Protein AF-A0A2Z3L8V5-F1 (afdb_monomer_lite)

Secondary structure (DSSP, 8-state):
-------HHHHHHHHHHHHHHHHHS---S--SHHHHHHHPPPGGG--PPS-HHHH-B-TT-EEEHHHHHHHHHHHH-S-SSGGGGGGSHHHHHHHHSHHHHHHHHHHHHH-TTS-HHHHHHHHHTTTTS-HHHHHHHHHHHHHHHHTTSS-HHHHHHHH---SSS--HHHHTTTSHHHHHHHHHHHHHH-TTSHHHHHHHHHHTTHHHHHHHHH---GGGG---SPPHHHHHHHHHHHHHHTSGGGTTSPPPPTT---HHHHHHH-HHHHHH-S-TT-TTSHHHHHH-TTS-HHHHHHHHHHGGGS-HHHHHHHHHHHHHHHHTTSS-HHHHHHTT----SS--S--S-GGGGGTTSHHHHHHHHHHHH-TTS-HHHHHHHHHHHTT-SS-HHHHHHHHHHHHHTTTEEE--S-BPPPPP--

Organism: NCBI:txid247481

Sequence (422 aa):
MQIKKISFLSVLYYMSILFPIYHAIGREDFINWRDYLCHCPDYKKHQEPVDIAVNGCKWGTCIHFSNKVLAIEAKVGSWKEPEDLFQSQDFAAIYNHPCYYWKNAIAYLSDSNHSEKQKKIAIYGLEKLGEDHYLSFAKACYKLYKQKLFSDSLFQMVLCFEFLRIHPLVIGYQNGAIESFLKRVQLEIGTTTPIALQIKRILSGELLKEWKKKGLSTYYNYRYPIPIPEIIHKA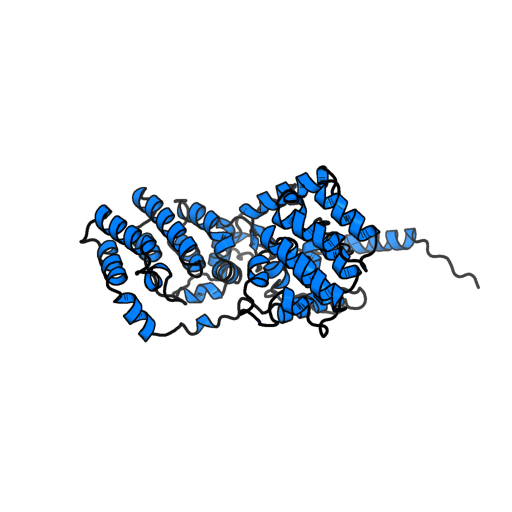NREQKRLRPDFYGGSMPHPNYIPDFLMILDHPDYYYETGIEGSKDDAIGFITDASHNEEEKRLVVFAMHQLSPEAYAHFIRSVCGAYYWGHVSVRLMEDLLHCNRSCSTRFKYPFFILDYRKECVQCALDEFIALPTLPCGLKEMAKKIKTGKLATPEEIVYMEGYRKFRETHFTLYETIPPRKRSC

Foldseek 3Di:
DDDPPPDPVNVVVVVVVVVVVVVVPPPVAQQAPLSLLQPVDQLVPQDADDPCLFAWDYFSRWHFPLVLLVLLCSQLPDDDALLSSVSAPSLVLLQLQVVLCLVSLLVVLQDLVDDPVSNVSSLNSNQPDALVVLLVSLVSVVVSVVVVSADPVSNLVSCDDDDQDGGSLLVCVVPPSSVVVLVVSCVVVDCPDPSNVSSVCSNVSVVVVVNVVVPGDPCNPVCPPPFLVVLLVVNVVVVVCPPPVNPPDDGDDLFDFRSLVSLLLRVVCLQPPDPVPHLRHLLSVQLDLVDDQSSNLSSLNSCLAPDLLSLLVVLVSVLVSVVVVSHDLVSLVSSAANPDPSPRLPGGRLSLLVLQDPSNLVSLVSSLPRPPHDPVSNVSSVCSNVSNNDDPVSSVSSVVVVVSSSGIDGRRHITHRDDPPD

pLDDT: mean 84.89, std 17.31, range [29.81, 98.56]

Structure (mmCIF, N/CA/C/O backbone):
data_AF-A0A2Z3L8V5-F1
#
_entry.id   AF-A0A2Z3L8V5-F1
#
loop_
_atom_site.group_PDB
_atom_site.id
_atom_site.type_symbol
_atom_site.label_atom_id
_atom_site.label_alt_id
_atom_site.label_comp_id
_atom_site.label_asym_id
_atom_site.label_entity_id
_atom_site.label_seq_id
_atom_site.pdbx_PDB_ins_code
_atom_site.Cartn_x
_atom_site.Cartn_y
_atom_site.Cartn_z
_atom_site.occupancy
_atom_site.B_iso_or_equiv
_atom_site.auth_seq_id
_atom_site.auth_comp_id
_atom_site.auth_asym_id
_atom_site.auth_atom_id
_atom_site.pdbx_PDB_model_num
ATOM 1 N N . MET A 1 1 ? 48.003 -35.437 -22.904 1.00 38.34 1 MET A N 1
ATOM 2 C CA . MET A 1 1 ? 47.269 -34.968 -21.709 1.00 38.34 1 MET A CA 1
ATOM 3 C C . MET A 1 1 ? 45.848 -34.604 -22.140 1.00 38.34 1 MET A C 1
ATOM 5 O O . MET A 1 1 ? 45.649 -33.550 -22.726 1.00 38.34 1 MET A O 1
ATOM 9 N N . GLN A 1 2 ? 44.889 -35.526 -22.006 1.00 29.81 2 GLN A N 1
ATOM 10 C CA . GLN A 1 2 ? 43.502 -35.325 -22.455 1.00 29.81 2 GLN A CA 1
ATOM 11 C C . GLN A 1 2 ? 42.669 -34.720 -21.320 1.00 29.81 2 GLN A C 1
ATOM 13 O O . GLN A 1 2 ? 42.386 -35.389 -20.329 1.00 29.81 2 GLN A O 1
ATOM 18 N N . ILE A 1 3 ? 42.263 -33.459 -21.472 1.00 36.25 3 ILE A N 1
ATOM 19 C CA . ILE A 1 3 ? 41.259 -32.831 -20.609 1.00 36.25 3 ILE A CA 1
ATOM 20 C C . ILE A 1 3 ? 39.902 -33.416 -21.016 1.00 36.25 3 ILE A C 1
ATOM 22 O O . ILE A 1 3 ? 39.394 -33.130 -22.102 1.00 36.25 3 ILE A O 1
ATOM 26 N N . LYS A 1 4 ? 39.331 -34.285 -20.173 1.00 38.28 4 LYS A N 1
ATOM 27 C CA . LYS A 1 4 ? 37.971 -34.807 -20.362 1.00 38.28 4 LYS A CA 1
ATOM 28 C C . LYS A 1 4 ? 36.994 -33.628 -20.343 1.00 38.28 4 LYS A C 1
ATOM 30 O O . LYS A 1 4 ? 36.814 -32.989 -19.311 1.00 38.28 4 LYS A O 1
ATOM 35 N N . LYS A 1 5 ? 36.355 -33.356 -21.486 1.00 38.72 5 LYS A N 1
ATOM 36 C CA . LYS A 1 5 ? 35.182 -32.478 -21.582 1.00 38.72 5 LYS A CA 1
ATOM 37 C C . LYS A 1 5 ? 34.082 -33.065 -20.700 1.00 38.72 5 LYS A C 1
ATOM 39 O O . LYS A 1 5 ? 33.428 -34.031 -21.085 1.00 38.72 5 LYS A O 1
ATOM 44 N N . ILE A 1 6 ? 33.893 -32.495 -19.515 1.00 45.06 6 ILE A N 1
ATOM 45 C CA . ILE A 1 6 ? 32.691 -32.732 -18.720 1.00 45.06 6 ILE A CA 1
ATOM 46 C C . ILE A 1 6 ? 31.543 -32.117 -19.520 1.00 45.06 6 ILE A C 1
ATOM 48 O O . ILE A 1 6 ? 31.527 -30.915 -19.781 1.00 45.06 6 ILE A O 1
ATOM 52 N N . SER A 1 7 ? 30.627 -32.958 -19.995 1.00 45.59 7 SER A N 1
ATOM 53 C CA . SER A 1 7 ? 29.466 -32.496 -20.748 1.00 45.59 7 SER A CA 1
ATOM 54 C C . SER A 1 7 ? 28.583 -31.612 -19.857 1.00 45.59 7 SER A C 1
ATOM 56 O O . SER A 1 7 ? 28.424 -31.864 -18.660 1.00 45.59 7 SER A O 1
ATOM 58 N N . PHE A 1 8 ? 27.964 -30.588 -20.434 1.00 41.41 8 PHE A N 1
ATOM 59 C CA . PHE A 1 8 ? 26.968 -29.754 -19.751 1.00 41.41 8 PHE A CA 1
ATOM 60 C C . PHE A 1 8 ? 25.830 -30.600 -19.135 1.00 41.41 8 PHE A C 1
ATOM 62 O O . PHE A 1 8 ? 25.320 -30.298 -18.059 1.00 41.41 8 PHE A O 1
ATOM 69 N N . LEU A 1 9 ? 25.524 -31.741 -19.764 1.00 36.50 9 LEU A N 1
ATOM 70 C CA . LEU A 1 9 ? 24.574 -32.746 -19.282 1.00 36.50 9 LEU A CA 1
ATOM 71 C C . LEU A 1 9 ? 25.014 -33.429 -17.983 1.00 36.50 9 LEU A C 1
ATOM 73 O O . LEU A 1 9 ? 24.182 -33.663 -17.117 1.00 36.50 9 LEU A O 1
ATOM 77 N N . SER A 1 10 ? 26.308 -33.693 -17.792 1.00 40.69 10 SER A N 1
ATOM 78 C CA . SER A 1 10 ? 26.811 -34.254 -16.532 1.00 40.69 10 SER A CA 1
ATOM 79 C C . SER A 1 10 ? 26.759 -33.239 -15.382 1.00 40.69 10 SER A C 1
ATOM 81 O O . SER A 1 10 ? 26.497 -33.632 -14.253 1.00 40.69 10 SER A O 1
ATOM 83 N N . VAL A 1 11 ? 26.902 -31.936 -15.655 1.00 50.62 11 VAL A N 1
ATOM 84 C CA . VAL A 1 11 ? 26.709 -30.881 -14.639 1.00 50.62 11 VAL A CA 1
ATOM 85 C C . VAL A 1 11 ? 25.232 -30.758 -14.254 1.00 50.62 11 VAL A C 1
ATOM 87 O O . VAL A 1 11 ? 24.918 -30.705 -13.069 1.00 50.62 11 VAL A O 1
ATOM 90 N N . LEU A 1 12 ? 24.319 -30.786 -15.231 1.00 41.62 12 LEU A N 1
ATOM 91 C CA . LEU A 1 12 ? 22.872 -30.804 -14.978 1.00 41.62 12 LEU A CA 1
ATOM 92 C C . LEU A 1 12 ? 22.428 -32.066 -14.226 1.00 41.62 12 LEU A C 1
ATOM 94 O O . LEU A 1 12 ? 21.607 -31.973 -13.320 1.00 41.62 12 LEU A O 1
ATOM 98 N N . TYR A 1 13 ? 23.014 -33.221 -14.544 1.00 44.22 13 TYR A N 1
ATOM 99 C CA . TYR A 1 13 ? 22.759 -34.482 -13.850 1.00 44.22 13 TYR A CA 1
ATOM 100 C C . TYR A 1 13 ? 23.232 -34.433 -12.389 1.00 44.22 13 TYR A C 1
ATOM 102 O O . TYR A 1 13 ? 22.460 -34.756 -11.488 1.00 44.22 13 TYR A O 1
ATOM 110 N N . TYR A 1 14 ? 24.442 -33.925 -12.120 1.00 45.47 14 TYR A N 1
ATOM 111 C CA . TYR A 1 14 ? 24.925 -33.728 -10.746 1.00 45.47 14 TYR A CA 1
ATOM 112 C C . TYR A 1 14 ? 24.095 -32.693 -9.972 1.00 45.47 14 TYR A C 1
ATOM 114 O O . TYR A 1 14 ? 23.782 -32.922 -8.806 1.00 45.47 14 TYR A O 1
ATOM 122 N N . MET A 1 15 ? 23.659 -31.605 -10.616 1.00 44.44 15 MET A N 1
ATOM 123 C CA . MET A 1 15 ? 22.719 -30.650 -10.015 1.00 44.44 15 MET A CA 1
ATOM 124 C C . MET A 1 15 ? 21.379 -31.327 -9.690 1.00 44.44 15 MET A C 1
ATOM 126 O O . MET A 1 15 ? 20.870 -31.177 -8.586 1.00 44.44 15 MET A O 1
ATOM 130 N N . SER A 1 16 ? 20.852 -32.163 -10.587 1.00 40.38 16 SER A N 1
ATOM 131 C CA . SER A 1 16 ? 19.602 -32.903 -10.367 1.00 40.38 16 SER A CA 1
ATOM 132 C C . SER A 1 16 ? 19.693 -34.027 -9.330 1.00 40.38 16 SER A C 1
ATOM 134 O O . SER A 1 16 ? 18.657 -34.494 -8.882 1.00 40.38 16 SER A O 1
ATOM 136 N N . ILE A 1 17 ? 20.899 -34.456 -8.934 1.00 43.09 17 ILE A N 1
ATOM 137 C CA . ILE A 1 17 ? 21.134 -35.452 -7.871 1.00 43.09 17 ILE A CA 1
ATOM 138 C C . ILE A 1 17 ? 21.411 -34.781 -6.522 1.00 43.09 17 ILE A C 1
ATOM 140 O O . ILE A 1 17 ? 21.069 -35.330 -5.476 1.00 43.09 17 ILE A O 1
ATOM 144 N N . LEU A 1 18 ? 21.979 -33.572 -6.526 1.00 42.03 18 LEU A N 1
ATOM 145 C CA . LEU A 1 18 ? 22.194 -32.790 -5.309 1.00 42.03 18 LEU A CA 1
ATOM 146 C C . LEU A 1 18 ? 20.915 -32.065 -4.852 1.00 42.03 18 LEU A C 1
ATOM 148 O O . LEU A 1 18 ? 20.675 -31.971 -3.653 1.00 42.03 18 LEU A O 1
ATOM 152 N N . PHE A 1 19 ? 20.046 -31.622 -5.768 1.00 43.38 19 PHE A N 1
ATOM 153 C CA . PHE A 1 19 ? 18.781 -30.941 -5.436 1.00 43.38 19 PHE A CA 1
ATOM 154 C C . PHE A 1 19 ? 17.696 -31.800 -4.737 1.00 43.38 19 PHE A C 1
ATOM 156 O O . PHE A 1 19 ? 16.982 -31.267 -3.889 1.00 43.38 19 PHE A O 1
ATOM 163 N N . PRO A 1 20 ? 17.547 -33.113 -4.990 1.00 37.00 20 PRO A N 1
ATOM 164 C CA . PRO A 1 20 ? 16.603 -33.962 -4.261 1.00 37.00 20 PRO A CA 1
ATOM 165 C C . PRO A 1 20 ? 16.957 -34.111 -2.779 1.00 37.00 20 PRO A C 1
ATOM 167 O O . PRO A 1 20 ? 16.062 -34.213 -1.945 1.00 37.00 20 PRO A O 1
ATOM 170 N N . ILE A 1 21 ? 18.247 -34.041 -2.425 1.00 37.72 21 ILE A N 1
ATOM 171 C CA . ILE A 1 21 ? 18.690 -34.034 -1.021 1.00 37.72 21 ILE A CA 1
ATOM 172 C C . ILE A 1 21 ? 18.294 -32.709 -0.336 1.00 37.72 21 ILE A C 1
ATOM 174 O O . ILE A 1 21 ? 18.021 -32.697 0.862 1.00 37.72 21 ILE A O 1
ATOM 178 N N . TYR A 1 22 ? 18.149 -31.616 -1.095 1.00 40.72 22 TYR A N 1
ATOM 179 C CA . TYR A 1 22 ? 17.601 -30.346 -0.599 1.00 40.72 22 TYR A CA 1
ATOM 180 C C . TYR A 1 22 ? 16.080 -30.369 -0.394 1.00 40.72 22 TYR A C 1
ATOM 182 O O . TYR A 1 22 ? 15.593 -29.676 0.493 1.00 40.72 22 TYR A O 1
ATOM 190 N N . HIS A 1 23 ? 15.334 -31.183 -1.147 1.00 37.56 23 HIS A N 1
ATOM 191 C CA . HIS A 1 23 ? 13.899 -31.388 -0.908 1.00 37.56 23 HIS A CA 1
ATOM 192 C C . HIS A 1 23 ? 13.604 -32.349 0.257 1.00 37.56 23 HIS A C 1
ATOM 194 O O . HIS A 1 23 ? 12.515 -32.298 0.821 1.00 37.56 23 HIS A O 1
ATOM 200 N N . ALA A 1 24 ? 14.553 -33.221 0.618 1.00 31.44 24 ALA A N 1
ATOM 201 C CA . ALA A 1 24 ? 14.361 -34.276 1.618 1.00 31.44 24 ALA A CA 1
ATOM 202 C C . ALA A 1 24 ? 14.634 -33.842 3.071 1.00 31.44 24 ALA A C 1
ATOM 204 O O . ALA A 1 24 ? 14.243 -34.537 4.007 1.00 31.44 24 ALA A O 1
ATOM 205 N N . ILE A 1 25 ? 15.283 -32.696 3.284 1.00 37.97 25 ILE A N 1
ATOM 206 C CA . ILE A 1 25 ? 15.404 -32.080 4.608 1.00 37.97 25 ILE A CA 1
ATOM 207 C C . ILE A 1 25 ? 14.313 -31.019 4.660 1.00 37.97 25 ILE A C 1
ATOM 209 O O . ILE A 1 25 ? 14.354 -30.117 3.835 1.00 37.97 25 ILE A O 1
ATOM 213 N N . GLY A 1 26 ? 13.355 -31.119 5.587 1.00 37.81 26 GLY A N 1
ATOM 214 C CA . GLY A 1 26 ? 12.218 -30.198 5.760 1.00 37.81 26 GLY A CA 1
ATOM 215 C C . GLY A 1 26 ? 12.602 -28.745 6.083 1.00 37.81 26 GLY A C 1
ATOM 216 O O . GLY A 1 26 ? 12.212 -28.206 7.114 1.00 37.81 26 GLY A O 1
ATOM 217 N N . ARG A 1 27 ? 13.395 -28.101 5.220 1.00 45.19 27 ARG A N 1
ATOM 218 C CA . ARG A 1 27 ? 13.683 -26.671 5.234 1.00 45.19 27 ARG A CA 1
ATOM 219 C C . ARG A 1 27 ? 12.548 -25.988 4.524 1.00 45.19 27 ARG A C 1
ATOM 221 O O . ARG A 1 27 ? 12.530 -25.787 3.317 1.00 45.19 27 ARG A O 1
ATOM 228 N N . GLU A 1 28 ? 11.559 -25.731 5.339 1.00 51.19 28 GLU A N 1
ATOM 229 C CA . GLU A 1 28 ? 10.252 -25.318 4.910 1.00 51.19 28 GLU A CA 1
ATOM 230 C C . GLU A 1 28 ? 10.142 -23.776 4.881 1.00 51.19 28 GLU A C 1
ATOM 232 O O . GLU A 1 28 ? 9.100 -23.270 4.488 1.00 51.19 28 GLU A O 1
ATOM 237 N N . ASP A 1 29 ? 11.198 -23.030 5.240 1.00 58.22 29 ASP A N 1
ATOM 238 C CA . ASP A 1 29 ? 11.217 -21.564 5.369 1.00 58.22 29 ASP A CA 1
ATOM 239 C C . ASP A 1 29 ? 11.871 -20.847 4.180 1.00 58.22 29 ASP A C 1
ATOM 241 O O . ASP A 1 29 ? 12.929 -21.264 3.707 1.00 58.22 29 ASP A O 1
ATOM 245 N N . PHE A 1 30 ? 11.303 -19.705 3.768 1.00 65.06 30 PHE A N 1
ATOM 246 C CA . PHE A 1 30 ? 11.999 -18.779 2.873 1.00 65.06 30 PHE A CA 1
ATOM 247 C C . PHE A 1 30 ? 13.171 -18.130 3.612 1.00 65.06 30 PHE A C 1
ATOM 249 O O . PHE A 1 30 ? 13.010 -17.545 4.688 1.00 65.06 30 PHE A O 1
ATOM 256 N N . ILE A 1 31 ? 14.361 -18.208 3.024 1.00 70.44 31 ILE A N 1
ATOM 257 C CA . ILE A 1 31 ? 15.597 -17.743 3.672 1.00 70.44 31 ILE A CA 1
ATOM 258 C C . ILE A 1 31 ? 15.815 -16.234 3.456 1.00 70.44 31 ILE A C 1
ATOM 260 O O . ILE A 1 31 ? 16.461 -15.572 4.266 1.00 70.44 31 ILE A O 1
ATOM 264 N N . ASN A 1 32 ? 15.314 -15.682 2.348 1.00 77.69 32 ASN A N 1
ATOM 265 C CA . ASN A 1 32 ? 15.391 -14.258 2.000 1.00 77.69 32 ASN A CA 1
ATOM 266 C C . ASN A 1 32 ? 14.424 -13.908 0.858 1.00 77.69 32 ASN A C 1
ATOM 268 O O . ASN A 1 32 ? 13.805 -14.791 0.264 1.00 77.69 32 ASN A O 1
ATOM 272 N N . TRP A 1 33 ? 14.303 -12.619 0.521 1.00 84.44 33 TRP A N 1
ATOM 273 C CA . TRP A 1 33 ? 13.371 -12.140 -0.512 1.00 84.44 33 TRP A CA 1
ATOM 274 C C . TRP A 1 33 ? 13.582 -12.792 -1.887 1.00 84.44 33 TRP A C 1
ATOM 276 O O . TRP A 1 33 ? 12.620 -12.998 -2.621 1.00 84.44 33 TRP A O 1
ATOM 286 N N . ARG A 1 34 ? 14.823 -13.124 -2.263 1.00 81.38 34 ARG A N 1
ATOM 287 C CA . ARG A 1 34 ? 15.116 -13.729 -3.569 1.00 81.38 34 ARG A CA 1
ATOM 288 C C . ARG A 1 34 ? 14.634 -15.172 -3.613 1.00 81.38 34 ARG A C 1
ATOM 290 O O . ARG A 1 34 ? 14.035 -15.576 -4.603 1.00 81.38 34 ARG A O 1
ATOM 297 N N . ASP A 1 35 ? 14.892 -15.915 -2.543 1.00 78.25 35 ASP A N 1
ATOM 298 C CA . ASP A 1 35 ? 14.386 -17.271 -2.340 1.00 78.25 35 ASP A CA 1
ATOM 299 C C . ASP A 1 35 ? 12.852 -17.288 -2.413 1.00 78.25 35 ASP A C 1
ATOM 301 O O . ASP A 1 35 ? 12.276 -18.041 -3.197 1.00 78.25 35 ASP A O 1
ATOM 305 N N . TYR A 1 36 ? 12.201 -16.336 -1.733 1.00 81.25 36 TYR A N 1
ATOM 306 C CA . TYR A 1 36 ? 10.765 -16.105 -1.876 1.00 81.25 36 TYR A CA 1
ATOM 307 C C . TYR A 1 36 ? 10.355 -15.892 -3.336 1.00 81.25 36 TYR A C 1
ATOM 309 O O . TYR A 1 36 ? 9.507 -16.616 -3.833 1.00 81.25 36 TYR A O 1
ATOM 317 N N . LEU A 1 37 ? 10.962 -14.963 -4.077 1.00 80.31 37 LEU A N 1
ATOM 318 C CA . LEU A 1 37 ? 10.539 -14.699 -5.460 1.00 80.31 37 LEU A CA 1
ATOM 319 C C . LEU A 1 37 ? 10.775 -15.873 -6.423 1.00 80.31 37 LEU A C 1
ATOM 321 O O . LEU A 1 37 ? 10.067 -15.983 -7.425 1.00 80.31 37 LEU A O 1
ATOM 325 N N . CYS A 1 38 ? 11.754 -16.735 -6.144 1.00 77.00 38 CYS A N 1
ATOM 326 C CA . CYS A 1 38 ? 12.021 -17.937 -6.933 1.00 77.00 38 CYS A CA 1
ATOM 327 C C . CYS A 1 38 ? 11.040 -19.076 -6.620 1.00 77.00 38 CYS A C 1
ATOM 329 O O . CYS A 1 38 ? 10.677 -19.832 -7.522 1.00 77.00 38 CYS A O 1
ATOM 331 N N . HIS A 1 39 ? 10.625 -19.204 -5.359 1.00 73.25 39 HIS A N 1
ATOM 332 C CA . HIS A 1 39 ? 9.840 -20.338 -4.866 1.00 73.25 39 HIS A CA 1
ATOM 333 C C . HIS A 1 39 ? 8.388 -19.992 -4.524 1.00 73.25 39 HIS A C 1
ATOM 335 O O . HIS A 1 39 ? 7.614 -20.895 -4.202 1.00 73.25 39 HIS A O 1
ATOM 341 N N . CYS A 1 40 ? 7.994 -18.719 -4.619 1.00 71.25 40 CYS A N 1
ATOM 342 C CA . CYS A 1 40 ? 6.634 -18.286 -4.334 1.00 71.25 40 CYS A CA 1
ATOM 343 C C . CYS A 1 40 ? 5.660 -19.049 -5.250 1.00 71.25 40 CYS A C 1
ATOM 345 O O . CYS A 1 40 ? 5.834 -19.060 -6.482 1.00 71.25 40 CYS A O 1
ATOM 347 N N . PRO A 1 41 ? 4.670 -19.748 -4.664 1.00 67.50 41 PRO A N 1
ATOM 348 C CA . PRO A 1 41 ? 3.747 -20.567 -5.426 1.00 67.50 41 PRO A CA 1
ATOM 349 C C . PRO A 1 41 ? 2.950 -19.722 -6.422 1.00 67.50 41 PRO A C 1
ATOM 351 O O . PRO A 1 41 ? 2.720 -18.530 -6.237 1.00 67.50 41 PRO A O 1
ATOM 354 N N . ASP A 1 42 ? 2.507 -20.374 -7.498 1.00 82.56 42 ASP A N 1
ATOM 355 C CA . ASP A 1 42 ? 1.554 -19.772 -8.430 1.00 82.56 42 ASP A CA 1
ATOM 356 C C . ASP A 1 42 ? 0.329 -19.284 -7.662 1.00 82.56 42 ASP A C 1
ATOM 358 O O . ASP A 1 42 ? -0.269 -20.088 -6.943 1.00 82.56 42 ASP A O 1
ATOM 362 N N . TYR A 1 43 ? -0.103 -18.037 -7.865 1.00 87.88 43 TYR A N 1
ATOM 363 C CA . TYR A 1 43 ? -1.348 -17.572 -7.252 1.00 87.88 43 TYR A CA 1
ATOM 364 C C . TYR A 1 43 ? -2.538 -18.450 -7.676 1.00 87.88 43 TYR A C 1
ATOM 366 O O . TYR A 1 43 ? -3.461 -18.656 -6.897 1.00 87.88 43 TYR A O 1
ATOM 374 N N . LYS A 1 44 ? -2.498 -19.059 -8.873 1.00 88.44 44 LYS A N 1
ATOM 375 C CA . LYS A 1 44 ? -3.530 -19.998 -9.347 1.00 88.44 44 LYS A CA 1
ATOM 376 C C . LYS A 1 44 ? -3.578 -21.306 -8.557 1.00 88.44 44 LYS A C 1
ATOM 378 O O . LYS A 1 44 ? -4.581 -22.008 -8.603 1.00 88.44 44 LYS A O 1
ATOM 383 N N . LYS A 1 45 ? -2.483 -21.665 -7.886 1.00 88.31 45 LYS A N 1
ATOM 384 C CA . LYS A 1 45 ? -2.368 -22.854 -7.027 1.00 88.31 45 LYS A CA 1
ATOM 385 C C . LYS A 1 45 ? -2.305 -22.474 -5.550 1.00 88.31 45 LYS A C 1
ATOM 387 O O . LYS A 1 45 ? -2.037 -23.340 -4.720 1.00 88.31 45 LYS A O 1
ATOM 392 N N . HIS A 1 46 ? -2.488 -21.193 -5.235 1.00 89.25 46 HIS A N 1
ATOM 393 C CA . HIS A 1 46 ? -2.417 -20.716 -3.874 1.00 89.25 46 HIS A CA 1
ATOM 394 C C . HIS A 1 46 ? -3.535 -21.354 -3.053 1.00 89.25 46 HIS A C 1
ATOM 396 O O . HIS A 1 46 ? -4.701 -21.346 -3.447 1.00 89.25 46 HIS A O 1
ATOM 402 N N . GLN A 1 47 ? -3.146 -21.918 -1.918 1.00 88.44 47 GLN A N 1
ATOM 403 C CA . GLN A 1 47 ? -4.057 -22.386 -0.893 1.00 88.44 47 GLN A CA 1
ATOM 404 C C . GLN A 1 47 ? -3.737 -21.610 0.366 1.00 88.44 47 GLN A C 1
ATOM 406 O O . GLN A 1 47 ? -2.578 -21.532 0.781 1.00 88.44 47 GLN A O 1
ATOM 411 N N . GLU A 1 48 ? -4.771 -21.018 0.941 1.00 86.50 48 GLU A N 1
ATOM 412 C CA . GLU A 1 48 ? -4.612 -20.260 2.161 1.00 86.50 48 GLU A CA 1
ATOM 413 C C . GLU A 1 48 ? -4.294 -21.210 3.328 1.00 86.50 48 GLU A C 1
ATOM 415 O O . GLU A 1 48 ? -4.890 -22.291 3.416 1.00 86.50 48 GLU A O 1
ATOM 420 N N . PRO A 1 49 ? -3.362 -20.849 4.228 1.00 87.31 49 PRO A N 1
ATOM 421 C CA . PRO A 1 49 ? -3.109 -21.631 5.427 1.00 87.31 49 PRO A CA 1
ATOM 422 C C . PRO A 1 49 ? -4.379 -21.781 6.270 1.00 87.31 49 PRO A C 1
ATOM 424 O O . PRO A 1 49 ? -5.092 -20.817 6.556 1.00 87.31 49 PRO A O 1
ATOM 427 N N . VAL A 1 50 ? -4.629 -23.013 6.709 1.00 84.69 50 VAL A N 1
ATOM 428 C CA . VAL A 1 50 ? -5.724 -23.334 7.625 1.00 84.69 50 VAL A CA 1
ATOM 429 C C . VAL A 1 50 ? -5.248 -23.105 9.055 1.00 84.69 50 VAL A C 1
ATOM 431 O O . VAL A 1 50 ? -4.236 -23.674 9.458 1.00 84.69 50 VAL A O 1
ATOM 434 N N . ASP A 1 51 ? -5.995 -22.310 9.822 1.00 83.62 51 ASP A N 1
ATOM 435 C CA . ASP A 1 51 ? -5.768 -22.057 11.252 1.00 83.62 51 ASP A CA 1
ATOM 436 C C . ASP A 1 51 ? -4.322 -21.638 11.586 1.00 83.62 51 ASP A C 1
ATOM 438 O O . ASP A 1 51 ? -3.547 -22.370 12.210 1.00 83.62 51 ASP A O 1
ATOM 442 N N . ILE A 1 52 ? -3.959 -20.422 11.162 1.00 87.94 52 ILE A N 1
ATOM 443 C CA . ILE A 1 52 ? -2.628 -19.829 11.383 1.00 87.94 52 ILE A CA 1
ATOM 444 C C . ILE A 1 52 ? -2.259 -19.786 12.872 1.00 87.94 52 ILE A C 1
ATOM 446 O O . ILE A 1 52 ? -1.087 -19.904 13.225 1.00 87.94 52 ILE A O 1
ATOM 450 N N . ALA A 1 53 ? -3.242 -19.637 13.762 1.00 83.00 53 ALA A N 1
ATOM 451 C CA . ALA A 1 53 ? -2.992 -19.576 15.197 1.00 83.00 53 ALA A CA 1
ATOM 452 C C . ALA A 1 53 ? -2.518 -20.925 15.765 1.00 83.00 53 ALA A C 1
ATOM 454 O O . ALA A 1 53 ? -1.743 -20.942 16.724 1.00 83.00 53 ALA A O 1
ATOM 455 N N . VAL A 1 54 ? -2.965 -22.045 15.188 1.00 84.19 54 VAL A N 1
ATOM 456 C CA . VAL A 1 54 ? -2.562 -23.397 15.604 1.00 84.19 54 VAL A CA 1
ATOM 457 C C . VAL A 1 54 ? -1.343 -23.872 14.825 1.00 84.19 54 VAL A C 1
ATOM 459 O O . VAL A 1 54 ? -0.349 -24.281 15.428 1.00 84.19 54 VAL A O 1
ATOM 462 N N . ASN A 1 55 ? -1.402 -23.799 13.497 1.00 85.12 55 ASN A N 1
ATOM 463 C CA . ASN A 1 55 ? -0.405 -24.404 12.615 1.00 85.12 55 ASN A CA 1
ATOM 464 C C . ASN A 1 55 ? 0.789 -23.488 12.330 1.00 85.12 55 ASN A C 1
ATOM 466 O O . ASN A 1 55 ? 1.788 -23.943 11.776 1.00 85.12 55 ASN A O 1
ATOM 470 N N . GLY A 1 56 ? 0.712 -22.217 12.726 1.00 85.25 56 GLY A N 1
ATOM 471 C CA . GLY A 1 56 ? 1.686 -21.215 12.329 1.00 85.25 56 GLY A CA 1
ATOM 472 C C . GLY A 1 56 ? 1.563 -20.846 10.851 1.00 85.25 56 GLY A C 1
ATOM 473 O O . GLY A 1 56 ? 0.727 -21.361 10.108 1.00 85.25 56 GLY A O 1
ATOM 474 N N . CYS A 1 57 ? 2.396 -19.907 10.420 1.00 86.38 57 CYS A N 1
ATOM 475 C CA . CYS A 1 57 ? 2.487 -19.471 9.033 1.00 86.38 57 CYS A CA 1
ATOM 476 C C . CYS A 1 57 ? 3.826 -18.773 8.807 1.00 86.38 57 CYS A C 1
ATOM 478 O O . CYS A 1 57 ? 4.331 -18.090 9.693 1.00 86.38 57 CYS A O 1
ATOM 480 N N . LYS A 1 58 ? 4.412 -18.920 7.622 1.00 83.19 58 LYS A N 1
ATOM 481 C CA . LYS A 1 58 ? 5.715 -18.325 7.302 1.00 83.19 58 LYS A CA 1
ATOM 482 C C . LYS A 1 58 ? 5.548 -16.942 6.703 1.00 83.19 58 LYS A C 1
ATOM 484 O O . LYS A 1 58 ? 4.573 -16.707 5.978 1.00 83.19 58 LYS A O 1
ATOM 489 N N . TRP A 1 59 ? 6.531 -16.074 6.932 1.00 85.75 59 TRP A N 1
ATOM 490 C CA . TRP A 1 59 ? 6.628 -14.818 6.192 1.00 85.75 59 TRP A CA 1
ATOM 491 C C . TRP A 1 59 ? 6.637 -15.095 4.676 1.00 85.75 59 TRP A C 1
ATOM 493 O O . TRP A 1 59 ? 7.030 -16.173 4.231 1.00 85.75 59 TRP A O 1
ATOM 503 N N . GLY A 1 60 ? 6.156 -14.156 3.869 1.00 83.75 60 GLY A N 1
ATOM 504 C CA . GLY A 1 60 ? 5.989 -14.333 2.424 1.00 83.75 60 GLY A CA 1
ATOM 505 C C . GLY A 1 60 ? 4.671 -15.013 2.037 1.00 83.75 60 GLY A C 1
ATOM 506 O O . GLY A 1 60 ? 4.197 -14.839 0.917 1.00 83.75 60 GLY A O 1
ATOM 507 N N . THR A 1 61 ? 4.024 -15.751 2.944 1.00 87.75 61 THR A N 1
ATOM 508 C CA . THR A 1 61 ? 2.734 -16.387 2.637 1.00 87.75 61 THR A CA 1
ATOM 509 C C . THR A 1 61 ? 1.682 -15.321 2.344 1.00 87.75 61 THR A C 1
ATOM 511 O O . THR A 1 61 ? 1.497 -14.389 3.125 1.00 87.75 61 THR A O 1
ATOM 514 N N . CYS A 1 62 ? 0.992 -15.457 1.214 1.00 91.12 62 CYS A N 1
ATOM 515 C CA . CYS A 1 62 ? -0.155 -14.619 0.884 1.00 91.12 62 CYS A CA 1
ATOM 516 C C . CYS A 1 62 ? -1.377 -15.093 1.685 1.00 91.12 62 CYS A C 1
ATOM 518 O O . CYS A 1 62 ? -1.672 -16.281 1.685 1.00 91.12 62 CYS A O 1
ATOM 520 N N . ILE A 1 63 ? -2.065 -14.193 2.381 1.00 94.31 63 ILE A N 1
ATOM 521 C CA . ILE A 1 63 ? -3.205 -14.501 3.258 1.00 94.31 63 ILE A CA 1
ATOM 522 C C . ILE A 1 63 ? -4.271 -13.411 3.162 1.00 94.31 63 ILE A C 1
ATOM 524 O O . ILE A 1 63 ? -3.953 -12.255 2.879 1.00 94.31 63 ILE A O 1
ATOM 528 N N . HIS A 1 64 ? -5.532 -13.728 3.442 1.00 95.62 64 HIS A N 1
ATOM 529 C CA . HIS A 1 64 ? -6.567 -12.707 3.556 1.00 95.62 64 HIS A CA 1
ATOM 530 C C . HIS A 1 64 ? -6.318 -11.778 4.749 1.00 95.62 64 HIS A C 1
ATOM 532 O O . HIS A 1 64 ? -5.631 -12.110 5.721 1.00 95.62 64 HIS A O 1
ATOM 538 N N . PHE A 1 65 ? -6.939 -10.598 4.701 1.00 96.69 65 PHE A N 1
ATOM 539 C CA . PHE A 1 65 ? -6.842 -9.610 5.777 1.00 96.69 65 PHE A CA 1
ATOM 540 C C . PHE A 1 65 ? -7.275 -10.172 7.140 1.00 96.69 65 PHE A C 1
ATOM 542 O O . PHE A 1 65 ? -6.650 -9.873 8.155 1.00 96.69 65 PHE A O 1
ATOM 549 N N . SER A 1 66 ? -8.296 -11.034 7.167 1.00 95.44 66 SER A N 1
ATOM 550 C CA . SER A 1 66 ? -8.759 -11.697 8.391 1.00 95.44 66 SER A CA 1
ATOM 551 C C . SER A 1 66 ? -7.664 -12.530 9.053 1.00 95.44 66 SER A C 1
ATOM 553 O O . SER A 1 66 ? -7.415 -12.402 10.251 1.00 95.44 66 SER A O 1
ATOM 555 N N . ASN A 1 67 ? -6.956 -13.321 8.254 1.00 94.88 67 ASN A N 1
ATOM 556 C CA . ASN A 1 67 ? -5.826 -14.124 8.691 1.00 94.88 67 ASN A CA 1
ATOM 557 C C . ASN A 1 67 ? -4.631 -13.268 9.125 1.00 94.88 67 ASN A C 1
ATOM 559 O O . ASN A 1 67 ? -3.933 -13.632 10.071 1.00 94.88 67 ASN A O 1
ATOM 563 N N . LYS A 1 68 ? -4.431 -12.093 8.516 1.00 95.25 68 LYS A N 1
ATOM 564 C CA . LYS A 1 68 ? -3.418 -11.132 8.974 1.00 95.25 68 LYS A CA 1
ATOM 565 C C . LYS A 1 68 ? -3.744 -10.590 10.374 1.00 95.25 68 LYS A C 1
ATOM 567 O O . LYS A 1 68 ? -2.859 -10.543 11.222 1.00 95.25 68 LYS A O 1
ATOM 572 N N . VAL A 1 69 ? -5.008 -10.263 10.664 1.00 96.75 69 VAL A N 1
ATOM 573 C CA . VAL A 1 69 ? -5.434 -9.853 12.020 1.00 96.75 69 VAL A CA 1
ATOM 574 C C . VAL A 1 69 ? -5.251 -10.986 13.037 1.00 96.75 69 VAL A C 1
ATOM 576 O O . VAL A 1 69 ? -4.766 -10.738 14.142 1.00 96.75 69 VAL A O 1
ATOM 579 N N . LEU A 1 70 ? -5.568 -12.231 12.663 1.00 94.56 70 LEU A N 1
ATOM 580 C CA . LEU A 1 70 ? -5.322 -13.402 13.514 1.00 94.56 70 LEU A CA 1
ATOM 581 C C . LEU A 1 70 ? -3.830 -13.616 13.793 1.00 94.56 70 LEU A C 1
ATOM 583 O O . LEU A 1 70 ? -3.466 -13.918 14.926 1.00 94.56 70 LEU A O 1
ATOM 587 N N . ALA A 1 71 ? -2.967 -13.431 12.792 1.00 93.31 71 ALA A N 1
ATOM 588 C CA . ALA A 1 71 ? -1.518 -13.514 12.953 1.00 93.31 71 ALA A CA 1
ATOM 589 C C . ALA A 1 71 ? -0.993 -12.449 13.932 1.00 93.31 71 ALA A C 1
ATOM 591 O O . ALA A 1 71 ? -0.237 -12.782 14.845 1.00 93.31 71 ALA A O 1
ATOM 592 N N . ILE A 1 72 ? -1.461 -11.200 13.803 1.00 95.00 72 ILE A N 1
ATOM 593 C CA . ILE A 1 72 ? -1.130 -10.102 14.726 1.00 95.00 72 ILE A CA 1
ATOM 594 C C . ILE A 1 72 ? -1.554 -10.462 16.154 1.00 95.00 72 ILE A C 1
ATOM 596 O O . ILE A 1 72 ? -0.752 -10.378 17.082 1.00 95.00 72 ILE A O 1
ATOM 600 N N . GLU A 1 73 ? -2.795 -10.914 16.349 1.00 94.31 73 GLU A N 1
ATOM 601 C CA . GLU A 1 73 ? -3.269 -11.322 17.673 1.00 94.31 73 GLU A CA 1
ATOM 602 C C . GLU A 1 73 ? -2.479 -12.516 18.229 1.00 94.31 73 GLU A C 1
ATOM 604 O O . GLU A 1 73 ? -2.142 -12.536 19.414 1.00 94.31 73 GLU A O 1
ATOM 609 N N . ALA A 1 74 ? -2.159 -13.505 17.394 1.00 91.31 74 ALA A N 1
ATOM 610 C CA . ALA A 1 74 ? -1.396 -14.673 17.809 1.00 91.31 74 ALA A CA 1
ATOM 611 C C . ALA A 1 74 ? 0.020 -14.302 18.265 1.00 91.31 74 ALA A C 1
ATOM 613 O O . ALA A 1 74 ? 0.509 -14.906 19.225 1.00 91.31 74 ALA A O 1
ATOM 614 N N . LYS A 1 75 ? 0.635 -13.315 17.598 1.00 90.19 75 LYS A N 1
ATOM 615 C CA . LYS A 1 75 ? 1.971 -12.787 17.881 1.00 90.19 75 LYS A CA 1
ATOM 616 C C . LYS A 1 75 ? 2.014 -11.933 19.144 1.00 90.19 75 LYS A C 1
ATOM 618 O O . LYS A 1 75 ? 2.865 -12.162 19.997 1.00 90.19 75 LYS A O 1
ATOM 623 N N . VAL A 1 76 ? 1.118 -10.952 19.242 1.00 92.25 76 VAL A N 1
ATOM 624 C CA . VAL A 1 76 ? 1.088 -9.975 20.342 1.00 92.25 76 VAL A CA 1
ATOM 625 C C . VAL A 1 76 ? 0.506 -10.606 21.612 1.00 92.25 76 VAL A C 1
ATOM 627 O O . VAL A 1 76 ? 0.907 -10.285 22.727 1.00 92.25 76 VAL A O 1
ATOM 630 N N . GLY A 1 77 ? -0.442 -11.534 21.464 1.00 89.06 77 GLY A N 1
ATOM 631 C CA . GLY A 1 77 ? -1.125 -12.178 22.578 1.00 89.06 77 GLY A CA 1
ATOM 632 C C . GLY A 1 77 ? -2.065 -11.220 23.314 1.00 89.06 77 GLY A C 1
ATOM 633 O O . GLY A 1 77 ? -2.981 -10.625 22.729 1.00 89.06 77 GLY A O 1
ATOM 634 N N . SER A 1 78 ? -1.888 -11.118 24.629 1.00 89.06 78 SER A N 1
ATOM 635 C CA . SER A 1 78 ? -2.635 -10.180 25.468 1.00 89.06 78 SER A CA 1
ATOM 636 C C . SER A 1 78 ? -1.905 -8.843 25.507 1.00 89.06 78 SER A C 1
ATOM 638 O O . SER A 1 78 ? -0.843 -8.750 26.113 1.00 89.06 78 SER A O 1
ATOM 640 N N . TRP A 1 79 ? -2.494 -7.817 24.897 1.00 92.75 79 TRP A N 1
ATOM 641 C CA . TRP A 1 79 ? -2.013 -6.438 24.965 1.00 92.75 79 TRP A CA 1
ATOM 642 C C . TRP A 1 79 ? -2.876 -5.606 25.914 1.00 92.75 79 TRP A C 1
ATOM 644 O O . TRP A 1 79 ? -4.076 -5.868 26.052 1.00 92.75 79 TRP A O 1
ATOM 654 N N . LYS A 1 80 ? -2.253 -4.633 26.584 1.00 88.44 80 LYS A N 1
ATOM 655 C CA . LYS A 1 80 ? -2.948 -3.683 27.471 1.00 88.44 80 LYS A CA 1
ATOM 656 C C . LYS A 1 80 ? -3.121 -2.336 26.792 1.00 88.44 80 LYS A C 1
ATOM 658 O O . LYS A 1 80 ? -4.204 -1.765 26.859 1.00 88.44 80 LYS A O 1
ATOM 663 N N . GLU A 1 81 ? -2.075 -1.899 26.104 1.00 90.94 81 GLU A N 1
ATOM 664 C CA . GLU A 1 81 ? -2.032 -0.636 25.382 1.00 90.94 81 GLU A CA 1
ATOM 665 C C . GLU A 1 81 ? -1.957 -0.918 23.874 1.00 90.94 81 GLU A C 1
ATOM 667 O O . GLU A 1 81 ? -1.369 -1.927 23.466 1.00 90.94 81 GLU A O 1
ATOM 672 N N . PRO A 1 82 ? -2.555 -0.079 23.013 1.00 92.31 82 PRO A N 1
ATOM 673 C CA . PRO A 1 82 ? -2.509 -0.289 21.567 1.00 92.31 82 PRO A CA 1
ATOM 674 C C . PRO A 1 82 ? -1.080 -0.279 21.000 1.00 92.31 82 PRO A C 1
ATOM 676 O O . PRO A 1 82 ? -0.829 -0.884 19.960 1.00 92.31 82 PRO A O 1
ATOM 679 N N . GLU A 1 83 ? -0.120 0.341 21.688 1.00 91.62 83 GLU A N 1
ATOM 680 C CA . GLU A 1 83 ? 1.296 0.374 21.313 1.00 91.62 83 GLU A CA 1
ATOM 681 C C . GLU A 1 83 ? 1.931 -1.018 21.299 1.00 91.62 83 GLU A C 1
ATOM 683 O O . GLU A 1 83 ? 2.826 -1.277 20.491 1.00 91.62 83 GLU A O 1
ATOM 688 N N . ASP A 1 84 ? 1.429 -1.943 22.121 1.00 92.19 84 ASP A N 1
ATOM 689 C CA . ASP A 1 84 ? 1.890 -3.333 22.149 1.00 92.19 84 ASP A CA 1
ATOM 690 C C . ASP A 1 84 ? 1.681 -4.029 20.791 1.00 92.19 84 ASP A C 1
ATOM 692 O O . ASP A 1 84 ? 2.392 -4.980 20.462 1.00 92.19 84 ASP A O 1
ATOM 696 N N . LEU A 1 85 ? 0.748 -3.546 19.959 1.00 93.88 85 LEU A N 1
ATOM 697 C CA . LEU A 1 85 ? 0.495 -4.100 18.628 1.00 93.88 85 LEU A CA 1
ATOM 698 C C . LEU A 1 85 ? 1.710 -3.970 17.696 1.00 93.88 85 LEU A C 1
ATOM 700 O O . LEU A 1 85 ? 1.883 -4.806 16.810 1.00 93.88 85 LEU A O 1
ATOM 704 N N . PHE A 1 86 ? 2.607 -3.005 17.933 1.00 90.88 86 PHE A N 1
ATOM 705 C CA . PHE A 1 86 ? 3.864 -2.859 17.185 1.00 90.88 86 PHE A CA 1
ATOM 706 C C . PHE A 1 86 ? 4.905 -3.948 17.480 1.00 90.88 86 PHE A C 1
ATOM 708 O O . PHE A 1 86 ? 5.970 -3.971 16.858 1.00 90.88 86 PHE A O 1
ATOM 715 N N . GLN A 1 87 ? 4.617 -4.884 18.386 1.00 88.81 87 GLN A N 1
ATOM 716 C CA . GLN A 1 87 ? 5.373 -6.134 18.477 1.00 88.81 87 GLN A CA 1
ATOM 717 C C . GLN A 1 87 ? 5.158 -7.027 17.240 1.00 88.81 87 GLN A C 1
ATOM 719 O O . GLN A 1 87 ? 5.986 -7.899 16.971 1.00 88.81 87 GLN A O 1
ATOM 724 N N . SER A 1 88 ? 4.078 -6.800 16.479 1.00 91.19 88 SER A N 1
ATOM 725 C CA . SER A 1 88 ? 3.830 -7.431 15.184 1.00 91.19 88 SER A CA 1
ATOM 726 C C . SER A 1 88 ? 4.259 -6.529 14.025 1.00 91.19 88 SER A C 1
ATOM 728 O O . SER A 1 88 ? 3.875 -5.361 13.922 1.00 91.19 88 SER A O 1
ATOM 730 N N . GLN A 1 89 ? 5.020 -7.106 13.101 1.00 88.44 89 GLN A N 1
ATOM 731 C CA . GLN A 1 89 ? 5.455 -6.436 11.875 1.00 88.44 89 GLN 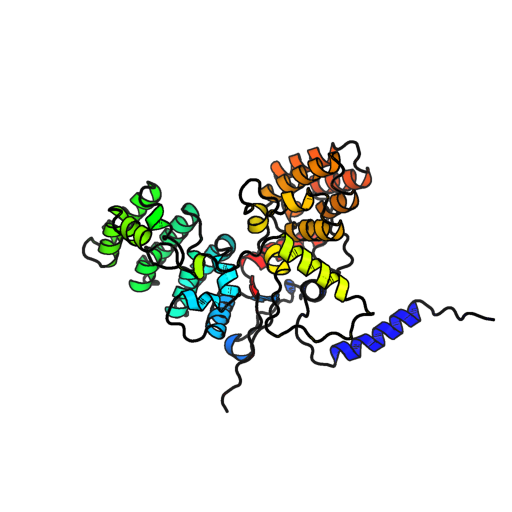A CA 1
ATOM 732 C C . GLN A 1 89 ? 4.301 -6.278 10.892 1.00 88.44 89 GLN A C 1
ATOM 734 O O . GLN A 1 89 ? 4.217 -5.273 10.191 1.00 88.44 89 GLN A O 1
ATOM 739 N N . ASP A 1 90 ? 3.375 -7.233 10.876 1.00 92.81 90 ASP A N 1
ATOM 740 C CA . ASP A 1 90 ? 2.168 -7.134 10.068 1.00 92.81 90 ASP A CA 1
ATOM 741 C C . ASP A 1 90 ? 1.264 -5.985 10.524 1.00 92.81 90 ASP A C 1
ATOM 743 O O . ASP A 1 90 ? 0.713 -5.279 9.677 1.00 92.81 90 ASP A O 1
ATOM 747 N N . PHE A 1 91 ? 1.175 -5.725 11.833 1.00 94.62 91 PHE A N 1
ATOM 748 C CA . PHE A 1 91 ? 0.499 -4.526 12.329 1.00 94.62 91 PHE A CA 1
ATOM 749 C C . PHE A 1 91 ? 1.226 -3.253 11.887 1.00 94.62 91 PHE A C 1
ATOM 751 O O . PHE A 1 91 ? 0.589 -2.340 11.363 1.00 94.62 91 PHE A O 1
ATOM 758 N N . ALA A 1 92 ? 2.556 -3.206 12.027 1.00 91.12 92 ALA A N 1
ATOM 759 C CA . ALA A 1 92 ? 3.351 -2.067 11.572 1.00 91.12 92 ALA A CA 1
ATOM 760 C C . ALA A 1 92 ? 3.186 -1.807 10.062 1.00 91.12 92 ALA A C 1
ATOM 762 O O . ALA A 1 92 ? 3.123 -0.651 9.645 1.00 91.12 92 ALA A O 1
ATOM 763 N N . ALA A 1 93 ? 3.070 -2.855 9.244 1.00 90.88 93 ALA A N 1
ATOM 764 C CA . ALA A 1 93 ? 2.824 -2.732 7.812 1.00 90.88 93 ALA A CA 1
ATOM 765 C C . ALA A 1 93 ? 1.429 -2.163 7.512 1.00 90.88 93 ALA A C 1
ATOM 767 O O . ALA A 1 93 ? 1.308 -1.262 6.684 1.00 90.88 93 ALA A O 1
ATOM 768 N N . ILE A 1 94 ? 0.380 -2.629 8.205 1.00 94.88 94 ILE A N 1
ATOM 769 C CA . ILE A 1 94 ? -0.969 -2.053 8.067 1.00 94.88 94 ILE A CA 1
ATOM 770 C C . ILE A 1 94 ? -0.952 -0.580 8.480 1.00 94.88 94 ILE A C 1
ATOM 772 O O . ILE A 1 94 ? -1.401 0.271 7.716 1.00 94.88 94 ILE A O 1
ATOM 776 N N . TYR A 1 95 ? -0.369 -0.286 9.642 1.00 93.19 95 TYR A N 1
ATOM 777 C CA . TYR A 1 95 ? -0.278 1.060 10.193 1.00 93.19 95 TYR A CA 1
ATOM 778 C C . TYR A 1 95 ? 0.476 2.029 9.281 1.00 93.19 95 TYR A C 1
ATOM 780 O O . TYR A 1 95 ? 0.056 3.170 9.122 1.00 93.19 95 TYR A O 1
ATOM 788 N N . ASN A 1 96 ? 1.578 1.611 8.657 1.00 88.69 96 ASN A N 1
ATOM 789 C CA . ASN A 1 96 ? 2.358 2.493 7.785 1.00 88.69 96 ASN A CA 1
ATOM 790 C C . ASN A 1 96 ? 1.816 2.590 6.357 1.00 88.69 96 ASN A C 1
ATOM 792 O O . ASN A 1 96 ? 2.032 3.610 5.707 1.00 88.69 96 ASN A O 1
ATOM 796 N N . HIS A 1 97 ? 1.061 1.592 5.891 1.00 90.50 97 HIS A N 1
ATOM 797 C CA . HIS A 1 97 ? 0.497 1.561 4.539 1.00 90.50 97 HIS A CA 1
ATOM 798 C C . HIS A 1 97 ? -1.034 1.383 4.534 1.00 90.50 97 HIS A C 1
ATOM 800 O O . HIS A 1 97 ? -1.561 0.550 3.789 1.00 90.50 97 HIS A O 1
ATOM 806 N N . PRO A 1 98 ? -1.805 2.161 5.316 1.00 93.69 98 PRO A N 1
ATOM 807 C CA . PRO A 1 98 ? -3.210 1.855 5.584 1.00 93.69 98 PRO A CA 1
ATOM 808 C C . PRO A 1 98 ? -4.103 1.997 4.343 1.00 93.69 98 PRO A C 1
ATOM 810 O O . PRO A 1 98 ? -5.114 1.300 4.218 1.00 93.69 98 PRO A O 1
ATOM 813 N N . CYS A 1 99 ? -3.703 2.831 3.374 1.00 92.31 99 CYS A N 1
ATOM 814 C CA . CYS A 1 99 ? -4.382 2.977 2.083 1.00 92.31 99 CYS A CA 1
ATOM 815 C C . CYS A 1 99 ? -4.447 1.662 1.284 1.00 92.31 99 CYS A C 1
ATOM 817 O O . CYS A 1 99 ? -5.377 1.471 0.503 1.00 92.31 99 CYS A O 1
ATOM 819 N N . TYR A 1 100 ? -3.509 0.736 1.501 1.00 92.31 100 TYR A N 1
ATOM 820 C CA . TYR A 1 100 ? -3.517 -0.574 0.850 1.00 92.31 100 TYR A CA 1
ATOM 821 C C . TYR A 1 100 ? -4.542 -1.539 1.475 1.00 92.31 100 TYR A C 1
ATOM 823 O O . TYR A 1 100 ? -5.084 -2.407 0.795 1.00 92.31 100 TYR A O 1
ATOM 831 N N . TYR A 1 101 ? -4.867 -1.362 2.760 1.00 95.88 101 TYR A N 1
ATOM 832 C CA . TYR A 1 101 ? -5.651 -2.332 3.533 1.00 95.88 101 TYR A CA 1
ATOM 833 C C . TYR A 1 101 ? -7.095 -1.901 3.828 1.00 95.88 101 TYR A C 1
ATOM 835 O O . TYR A 1 101 ? -7.948 -2.757 4.069 1.00 95.88 101 TYR A O 1
ATOM 843 N N . TRP A 1 102 ? -7.409 -0.600 3.808 1.00 94.62 102 TRP A N 1
ATOM 844 C CA . TRP A 1 102 ? -8.658 -0.077 4.390 1.00 94.62 102 TRP A CA 1
ATOM 845 C C . TRP A 1 102 ? -9.952 -0.679 3.817 1.00 94.62 102 TRP A C 1
ATOM 847 O O . TRP A 1 102 ? -10.903 -0.897 4.566 1.00 94.62 102 TRP A O 1
ATOM 857 N N . LYS A 1 103 ? -10.010 -0.996 2.515 1.00 94.62 103 LYS A N 1
ATOM 858 C CA . LYS A 1 103 ? -11.197 -1.635 1.910 1.00 94.62 103 LYS A CA 1
ATOM 859 C C . LYS A 1 103 ? -11.467 -3.012 2.522 1.00 94.62 103 LYS A C 1
ATOM 861 O O . LYS A 1 103 ? -12.603 -3.322 2.873 1.00 94.62 103 LYS A O 1
ATOM 866 N N . ASN A 1 104 ? -10.412 -3.808 2.689 1.00 97.12 104 ASN A N 1
ATOM 867 C CA . ASN A 1 104 ? -10.490 -5.138 3.289 1.00 97.12 104 ASN A CA 1
ATOM 868 C C . ASN A 1 104 ? -10.752 -5.058 4.795 1.00 97.12 104 ASN A C 1
ATOM 870 O O . ASN A 1 104 ? -11.507 -5.865 5.329 1.00 97.12 104 ASN A O 1
ATOM 874 N N . ALA A 1 105 ? -10.223 -4.034 5.465 1.00 97.06 105 ALA A N 1
ATOM 875 C CA . ALA A 1 105 ? -10.555 -3.754 6.853 1.00 97.06 105 ALA A CA 1
ATOM 876 C C . ALA A 1 105 ? -12.045 -3.418 7.044 1.00 97.06 105 ALA A C 1
ATOM 878 O O . ALA A 1 105 ? -12.647 -3.901 7.993 1.00 97.06 105 ALA A O 1
ATOM 879 N N . ILE A 1 106 ? -12.692 -2.666 6.143 1.00 96.12 106 ILE A N 1
ATOM 880 C CA . ILE A 1 106 ? -14.148 -2.427 6.228 1.00 96.12 106 ILE A CA 1
ATOM 881 C C . ILE A 1 106 ? -14.931 -3.737 6.106 1.00 96.12 106 ILE A C 1
ATOM 883 O O . ILE A 1 106 ? -15.842 -3.974 6.902 1.00 96.12 106 ILE A O 1
ATOM 887 N N . ALA A 1 107 ? -14.577 -4.587 5.136 1.00 95.56 107 ALA A N 1
ATOM 888 C CA . ALA A 1 107 ? -15.205 -5.899 4.982 1.00 95.56 107 ALA A CA 1
ATOM 889 C C . ALA A 1 107 ? -15.035 -6.737 6.261 1.00 95.56 107 ALA A C 1
ATOM 891 O O . ALA A 1 107 ? -16.012 -7.265 6.788 1.00 95.56 107 ALA A O 1
ATOM 892 N N . TYR A 1 108 ? -13.828 -6.745 6.828 1.00 96.88 108 TYR A N 1
ATOM 893 C CA . TYR A 1 108 ? -13.520 -7.399 8.097 1.00 96.88 108 TYR A CA 1
ATOM 894 C C . TYR A 1 108 ? -14.367 -6.870 9.266 1.00 96.88 108 TYR A C 1
ATOM 896 O O . TYR A 1 108 ? -14.955 -7.638 10.020 1.00 96.88 108 TYR A O 1
ATOM 904 N N . LEU A 1 109 ? -14.497 -5.549 9.410 1.00 96.88 109 LEU A N 1
ATOM 905 C CA . LEU A 1 109 ? -15.282 -4.936 10.487 1.00 96.88 109 LEU A CA 1
ATOM 906 C C . LEU A 1 109 ? -16.781 -5.265 10.405 1.00 96.88 109 LEU A C 1
ATOM 908 O O . LEU A 1 109 ? -17.458 -5.251 11.437 1.00 96.88 109 LEU A O 1
ATOM 912 N N . SER A 1 110 ? -17.292 -5.568 9.208 1.00 94.56 110 SER A N 1
ATOM 913 C CA . SER A 1 110 ? -18.696 -5.930 8.986 1.00 94.56 110 SER A CA 1
ATOM 914 C C . SER A 1 110 ? -19.050 -7.363 9.398 1.00 94.56 110 SER A C 1
ATOM 916 O O . SER A 1 110 ? -20.222 -7.641 9.644 1.00 94.56 110 SER A O 1
ATOM 918 N N . ASP A 1 111 ? -18.062 -8.252 9.532 1.00 94.56 111 ASP A N 1
ATOM 919 C CA . ASP A 1 111 ? -18.285 -9.648 9.912 1.00 94.56 111 ASP A CA 1
ATOM 920 C C . ASP A 1 111 ? -18.536 -9.769 11.430 1.00 94.56 111 ASP A C 1
ATOM 922 O O . ASP A 1 111 ? -17.772 -9.262 12.260 1.00 94.56 111 ASP A O 1
ATOM 926 N N . SER A 1 112 ? -19.637 -10.416 11.817 1.00 93.06 112 SER A N 1
ATOM 927 C CA . SER A 1 112 ? -20.009 -10.657 13.218 1.00 93.06 112 SER A CA 1
ATOM 928 C C . SER A 1 112 ? -19.191 -11.761 13.893 1.00 93.06 112 SER A C 1
ATOM 930 O O . SER A 1 112 ? -19.221 -11.863 15.115 1.00 93.06 112 SER A O 1
ATOM 932 N N . ASN A 1 113 ? -18.466 -12.577 13.126 1.00 94.50 113 ASN A N 1
ATOM 933 C CA . ASN A 1 113 ? -17.651 -13.677 13.645 1.00 94.50 113 ASN A CA 1
ATOM 934 C C . ASN A 1 113 ? -16.331 -13.203 14.272 1.00 94.50 113 ASN A C 1
ATOM 936 O O . ASN A 1 113 ? -15.655 -13.974 14.951 1.00 94.50 113 ASN A O 1
ATOM 940 N N . HIS A 1 114 ? -15.943 -11.946 14.046 1.00 95.00 114 HIS A N 1
ATOM 941 C CA . HIS A 1 114 ? -14.721 -11.375 14.602 1.00 95.00 114 HIS A CA 1
ATOM 942 C C . HIS A 1 114 ? -14.979 -10.694 15.942 1.00 95.00 114 HIS A C 1
ATOM 944 O O . HIS A 1 114 ? -15.941 -9.939 16.107 1.00 95.00 114 HIS A O 1
ATOM 950 N N . SER A 1 115 ? -14.085 -10.938 16.901 1.00 94.88 115 SER A N 1
ATOM 951 C CA . SER A 1 115 ? -14.207 -10.376 18.245 1.00 94.88 115 SER A CA 1
ATOM 952 C C . SER A 1 115 ? -14.002 -8.859 18.238 1.00 94.88 115 SER A C 1
ATOM 954 O O . SER A 1 115 ? -13.317 -8.309 17.373 1.00 94.88 115 SER A O 1
ATOM 956 N N . GLU A 1 116 ? -14.533 -8.155 19.245 1.00 94.56 116 GLU A N 1
ATOM 957 C CA . GLU A 1 116 ? -14.277 -6.714 19.373 1.00 94.56 116 GLU A CA 1
ATOM 958 C C . GLU A 1 116 ? -12.780 -6.397 19.446 1.00 94.56 116 GLU A C 1
ATOM 960 O O . GLU A 1 116 ? -12.327 -5.430 18.840 1.00 94.56 116 GLU A O 1
ATOM 965 N N . LYS A 1 117 ? -11.999 -7.228 20.148 1.00 94.88 117 LYS A N 1
ATOM 966 C CA . LYS A 1 117 ? -10.545 -7.063 20.257 1.00 94.88 117 LYS A CA 1
ATOM 967 C C . LYS A 1 117 ? -9.878 -7.098 18.881 1.00 94.88 117 LYS A C 1
ATOM 969 O O . LYS A 1 117 ? -9.035 -6.255 18.594 1.00 94.88 117 LYS A O 1
ATOM 974 N N . GLN A 1 118 ? -10.286 -8.018 18.014 1.00 96.19 118 GLN A N 1
ATOM 975 C CA . GLN A 1 118 ? -9.754 -8.113 16.656 1.00 96.19 118 GLN A CA 1
ATOM 976 C C . GLN A 1 118 ? -10.188 -6.935 15.776 1.00 96.19 118 GLN A C 1
ATOM 978 O O . GLN A 1 118 ? -9.382 -6.381 15.029 1.00 96.19 118 GLN A O 1
ATOM 983 N N . LYS A 1 119 ? -11.441 -6.485 15.908 1.00 97.62 119 LYS A N 1
ATOM 984 C CA . LYS A 1 119 ? -11.922 -5.276 15.221 1.00 97.62 119 LYS A CA 1
ATOM 985 C C . LYS A 1 119 ? -11.130 -4.033 15.644 1.00 97.62 119 LYS A C 1
ATOM 987 O O . LYS A 1 119 ? -10.796 -3.215 14.791 1.00 97.62 119 LYS A O 1
ATOM 992 N N . LYS A 1 120 ? -10.748 -3.921 16.922 1.00 97.19 120 LYS A N 1
ATOM 993 C CA . LYS A 1 120 ? -9.874 -2.841 17.419 1.00 97.19 120 LYS A CA 1
ATOM 994 C C . LYS A 1 120 ? -8.500 -2.843 16.743 1.00 97.19 120 LYS A C 1
ATOM 996 O O . LYS A 1 120 ? -8.047 -1.774 16.352 1.00 97.19 120 LYS A O 1
ATOM 1001 N N . ILE A 1 121 ? -7.880 -4.012 16.530 1.00 97.94 121 ILE A N 1
ATOM 1002 C CA . ILE A 1 121 ? -6.602 -4.125 15.792 1.00 97.94 121 ILE A CA 1
ATOM 1003 C C . ILE A 1 121 ? -6.735 -3.503 14.396 1.00 97.94 121 ILE A C 1
ATOM 1005 O O . ILE A 1 121 ? -5.901 -2.691 13.999 1.00 97.94 121 ILE A O 1
ATOM 1009 N N . ALA A 1 122 ? -7.809 -3.834 13.672 1.00 97.94 122 ALA A N 1
ATOM 1010 C CA . ALA A 1 122 ? -8.053 -3.279 12.344 1.00 97.94 122 ALA A CA 1
ATOM 1011 C C . ALA A 1 122 ? -8.254 -1.751 12.371 1.00 97.94 122 ALA A C 1
ATOM 1013 O O . ALA A 1 122 ? -7.715 -1.065 11.509 1.00 97.94 122 ALA A O 1
ATOM 1014 N N . ILE A 1 123 ? -8.980 -1.206 13.356 1.00 97.75 123 ILE A N 1
ATOM 1015 C CA . ILE A 1 123 ? -9.203 0.248 13.477 1.00 97.75 123 ILE A CA 1
ATOM 1016 C C . ILE A 1 123 ? -7.894 0.980 13.809 1.00 97.75 123 ILE A C 1
ATOM 1018 O O . ILE A 1 123 ? -7.566 1.952 13.132 1.00 97.75 123 ILE A O 1
ATOM 1022 N N . TYR A 1 124 ? -7.119 0.504 14.793 1.00 96.88 124 TYR A N 1
ATOM 1023 C CA . TYR A 1 124 ? -5.825 1.109 15.143 1.00 96.88 124 TYR A CA 1
ATOM 1024 C C . TYR A 1 124 ? -4.851 1.099 13.959 1.00 96.88 124 TYR A C 1
ATOM 1026 O O . TYR A 1 124 ? -4.166 2.090 13.713 1.00 96.88 124 TYR A O 1
ATOM 1034 N N . GLY A 1 125 ? -4.835 0.017 13.174 1.00 95.88 125 GLY A N 1
ATOM 1035 C CA . GLY A 1 125 ? -4.005 -0.083 11.973 1.00 95.88 125 GLY A CA 1
ATOM 1036 C C . GLY A 1 125 ? -4.345 0.948 10.889 1.00 95.88 125 GLY A C 1
ATOM 1037 O O . GLY A 1 125 ? -3.536 1.178 10.000 1.00 95.88 125 GLY A O 1
ATOM 1038 N N . LEU A 1 126 ? -5.508 1.599 10.943 1.00 96.19 126 LEU A N 1
ATOM 1039 C CA . LEU A 1 126 ? -5.925 2.600 9.957 1.00 96.19 126 LEU A CA 1
ATOM 1040 C C . LEU A 1 126 ? -5.790 4.050 10.439 1.00 96.19 126 LEU A C 1
ATOM 1042 O O . LEU A 1 126 ? -6.173 4.961 9.704 1.00 96.19 126 LEU A O 1
ATOM 1046 N N . GLU A 1 127 ? -5.222 4.294 11.626 1.00 92.56 127 GLU A N 1
ATOM 1047 C CA . GLU A 1 127 ? -5.059 5.650 12.182 1.00 92.56 127 GLU A CA 1
ATOM 1048 C C . GLU A 1 127 ? -4.346 6.604 11.207 1.00 92.56 127 GLU A C 1
ATOM 1050 O O . GLU A 1 127 ? -4.696 7.776 11.096 1.00 92.56 127 GLU A O 1
ATOM 1055 N N . LYS A 1 128 ? -3.352 6.088 10.472 1.00 91.00 128 LYS A N 1
ATOM 1056 C CA . LYS A 1 128 ? -2.508 6.848 9.542 1.00 91.00 128 LYS A CA 1
ATOM 1057 C C . LYS A 1 128 ? -3.146 7.136 8.177 1.00 91.00 128 LYS A C 1
ATOM 1059 O O . LYS A 1 128 ? -2.459 7.694 7.321 1.00 91.00 128 LYS A O 1
ATOM 1064 N N . LEU A 1 129 ? -4.408 6.767 7.930 1.00 93.06 129 LEU A N 1
ATOM 1065 C CA . LEU A 1 129 ? -5.076 7.192 6.695 1.00 93.06 129 LEU A CA 1
ATOM 1066 C C . LEU A 1 129 ? -5.104 8.724 6.619 1.00 93.06 129 LEU A C 1
ATOM 1068 O O . LEU A 1 129 ? -5.359 9.408 7.610 1.00 93.06 129 LEU A O 1
ATOM 1072 N N . GLY A 1 130 ? -4.886 9.255 5.415 1.00 90.62 130 GLY A N 1
ATOM 1073 C CA . GLY A 1 130 ? -5.102 10.675 5.142 1.00 90.62 130 GLY A CA 1
ATOM 1074 C C . GLY A 1 130 ? -6.554 11.085 5.403 1.00 90.62 130 GLY A C 1
ATOM 1075 O O . GLY A 1 130 ? -7.454 10.244 5.391 1.00 90.62 130 GLY A O 1
ATOM 1076 N N . GLU A 1 131 ? -6.781 12.381 5.612 1.00 91.94 131 GLU A N 1
ATOM 1077 C CA . GLU A 1 131 ? -8.069 12.948 6.035 1.00 91.94 131 GLU A CA 1
ATOM 1078 C C . GLU A 1 131 ? -9.264 12.452 5.195 1.00 91.94 131 GLU A C 1
ATOM 1080 O O . GLU A 1 131 ? -10.232 11.921 5.747 1.00 91.94 131 GLU A O 1
ATOM 1085 N N . ASP A 1 132 ? -9.163 12.520 3.865 1.00 92.62 132 ASP A N 1
ATOM 1086 C CA . ASP A 1 132 ? -10.230 12.107 2.941 1.00 92.62 132 ASP A CA 1
ATOM 1087 C C . ASP A 1 132 ? -10.528 10.600 2.996 1.00 92.62 132 ASP A C 1
ATOM 1089 O O . ASP A 1 132 ? -11.690 10.162 3.000 1.00 92.62 132 ASP A O 1
ATOM 1093 N N . HIS A 1 133 ? -9.473 9.785 3.068 1.00 94.25 133 HIS A N 1
ATOM 1094 C CA . HIS A 1 133 ? -9.600 8.335 3.182 1.00 94.25 133 HIS A CA 1
ATOM 1095 C C . HIS A 1 133 ? -10.169 7.938 4.547 1.00 94.25 133 HIS A C 1
ATOM 1097 O O . HIS A 1 133 ? -11.055 7.081 4.610 1.00 94.25 133 HIS A O 1
ATOM 1103 N N . TYR A 1 134 ? -9.739 8.593 5.629 1.00 97.00 134 TYR A N 1
ATOM 1104 C CA . TYR A 1 134 ? -10.268 8.330 6.964 1.00 97.00 134 TYR A CA 1
ATOM 1105 C C . TYR A 1 134 ? -11.736 8.762 7.081 1.00 97.00 134 TYR A C 1
ATOM 1107 O O . TYR A 1 134 ? -12.549 8.029 7.640 1.00 97.00 134 TYR A O 1
ATOM 1115 N N . LEU A 1 135 ? -12.135 9.896 6.491 1.00 97.38 135 LEU A N 1
ATOM 1116 C CA . LEU A 1 135 ? -13.545 10.300 6.432 1.00 97.38 135 LEU A CA 1
ATOM 1117 C C . LEU A 1 135 ? -14.397 9.268 5.676 1.00 97.38 135 LEU A C 1
ATOM 1119 O O . LEU A 1 135 ? -15.515 8.951 6.092 1.00 97.38 135 LEU A O 1
ATOM 1123 N N . SER A 1 136 ? -13.879 8.722 4.575 1.00 97.12 136 SER A N 1
ATOM 1124 C CA . SER A 1 136 ? -14.551 7.660 3.815 1.00 97.12 136 SER A CA 1
ATOM 1125 C C . SER A 1 136 ? -14.705 6.380 4.642 1.00 97.12 136 SER A C 1
ATOM 1127 O O . SER A 1 136 ? -15.792 5.793 4.679 1.00 97.12 136 SER A O 1
ATOM 1129 N N . PHE A 1 137 ? -13.659 5.997 5.375 1.00 97.69 137 PHE A N 1
ATOM 1130 C CA . PHE A 1 137 ? -13.681 4.897 6.337 1.00 97.69 137 PHE A CA 1
ATOM 1131 C C . PHE A 1 137 ? -14.703 5.125 7.466 1.00 97.69 137 PHE A C 1
ATOM 1133 O O . PHE A 1 137 ? -15.540 4.257 7.727 1.00 97.69 137 PHE A O 1
ATOM 1140 N N . ALA A 1 138 ? -14.726 6.312 8.076 1.00 97.94 138 ALA A N 1
ATOM 1141 C CA . ALA A 1 138 ? -15.659 6.661 9.146 1.00 97.94 138 ALA A CA 1
ATOM 1142 C C . ALA A 1 138 ? -17.123 6.639 8.675 1.00 97.94 138 ALA A C 1
ATOM 1144 O O . ALA A 1 138 ? -17.999 6.116 9.368 1.00 97.94 138 ALA A O 1
ATOM 1145 N N . LYS A 1 139 ? -17.398 7.126 7.457 1.00 98.12 139 LYS A N 1
ATOM 1146 C CA . LYS A 1 139 ? -18.723 7.028 6.822 1.00 98.12 139 LYS A CA 1
ATOM 1147 C C . LYS A 1 139 ? -19.151 5.576 6.606 1.00 98.12 139 LYS A C 1
ATOM 1149 O O . LYS A 1 139 ? -20.328 5.264 6.786 1.00 98.12 139 LYS A O 1
ATOM 1154 N N . ALA A 1 140 ? -18.230 4.691 6.220 1.00 97.75 140 ALA A N 1
ATOM 1155 C CA . ALA A 1 140 ? -18.519 3.266 6.078 1.00 97.75 140 ALA A CA 1
ATOM 1156 C C . ALA A 1 140 ? -18.829 2.618 7.437 1.00 97.75 140 ALA A C 1
ATOM 1158 O O . ALA A 1 140 ? -19.857 1.957 7.572 1.00 97.75 140 ALA A O 1
ATOM 1159 N N . CYS A 1 141 ? -18.024 2.892 8.465 1.00 97.88 141 CYS A N 1
ATOM 1160 C CA . CYS A 1 141 ? -18.265 2.396 9.823 1.00 97.88 141 CYS A CA 1
ATOM 1161 C C . CYS A 1 141 ? -19.585 2.909 10.408 1.00 97.88 141 CYS A C 1
ATOM 1163 O O . CYS A 1 141 ? -20.292 2.164 11.079 1.00 97.88 141 CYS A O 1
ATOM 1165 N N . TYR A 1 142 ? -19.982 4.144 10.094 1.00 98.12 142 TYR A N 1
ATOM 1166 C CA . TYR A 1 142 ? -21.284 4.663 10.502 1.00 98.12 142 TYR A CA 1
ATOM 1167 C C . TYR A 1 142 ? -22.455 3.883 9.881 1.00 98.12 142 TYR A C 1
ATOM 1169 O O . TYR A 1 142 ? -23.462 3.639 10.544 1.00 98.12 142 TYR A O 1
ATOM 1177 N N . LYS A 1 143 ? -22.332 3.431 8.625 1.00 97.75 143 LYS A N 1
ATOM 1178 C CA . LYS A 1 143 ? -23.339 2.543 8.020 1.00 97.75 143 LYS A CA 1
ATOM 1179 C C . LYS A 1 143 ? -23.429 1.214 8.775 1.00 97.75 143 LYS A C 1
ATOM 1181 O O . LYS A 1 143 ? -24.540 0.785 9.073 1.00 97.75 143 LYS A O 1
ATOM 1186 N N . LEU A 1 144 ? -22.288 0.616 9.128 1.00 96.75 144 LEU A N 1
ATOM 1187 C CA . LEU A 1 144 ? -22.235 -0.623 9.916 1.00 96.75 144 LEU A CA 1
ATOM 1188 C C . LEU A 1 144 ? -22.855 -0.440 11.308 1.00 96.75 144 LEU A C 1
ATOM 1190 O O . LEU A 1 144 ? -23.614 -1.293 11.767 1.00 96.75 144 LEU A O 1
ATOM 1194 N N . TYR A 1 145 ? -22.591 0.701 11.947 1.00 97.00 145 TYR A N 1
ATOM 1195 C CA . TYR A 1 145 ? -23.194 1.078 13.222 1.00 97.00 145 TYR A CA 1
ATOM 1196 C C . TYR A 1 145 ? -24.722 1.142 13.132 1.00 97.00 145 TYR A C 1
ATOM 1198 O O . TYR A 1 145 ? -25.420 0.491 13.907 1.00 97.00 145 TYR A O 1
ATOM 1206 N N . LYS A 1 146 ? -25.267 1.825 12.115 1.00 96.75 146 LYS A N 1
ATOM 1207 C CA . LYS A 1 146 ? -26.724 1.880 11.892 1.00 96.75 146 LYS A CA 1
ATOM 1208 C C . LYS A 1 146 ? -27.353 0.516 11.604 1.00 96.75 146 LYS A C 1
ATOM 1210 O O . LYS A 1 146 ? -28.520 0.304 11.917 1.00 96.75 146 LYS A O 1
ATOM 1215 N N . GLN A 1 147 ? -26.586 -0.404 11.026 1.00 96.06 147 GLN A N 1
ATOM 1216 C CA . GLN A 1 147 ? -26.997 -1.788 10.783 1.00 96.06 147 GLN A CA 1
ATOM 1217 C C . GLN A 1 147 ? -26.850 -2.692 12.018 1.00 96.06 147 GLN A C 1
ATOM 1219 O O . GLN A 1 147 ? -27.167 -3.874 11.931 1.00 96.06 147 GLN A O 1
ATOM 1224 N N . LYS A 1 148 ? -26.397 -2.160 13.164 1.00 94.69 148 LYS A N 1
ATOM 1225 C CA . LYS A 1 148 ? -26.120 -2.905 14.406 1.00 94.69 148 LYS A CA 1
ATOM 1226 C C . LYS A 1 148 ? -25.041 -3.989 14.261 1.00 94.69 148 LYS A C 1
ATOM 1228 O O . LYS A 1 148 ? -24.981 -4.911 15.066 1.00 94.69 148 LYS A O 1
ATOM 1233 N N . LEU A 1 149 ? -24.164 -3.859 13.263 1.00 92.00 149 LEU A N 1
ATOM 1234 C CA . LEU A 1 149 ? -22.980 -4.714 13.077 1.00 92.00 149 LEU A CA 1
ATOM 1235 C C . LEU A 1 149 ? -21.744 -4.168 13.816 1.00 92.00 149 LEU A C 1
ATOM 1237 O O . LEU A 1 149 ? -20.680 -4.791 13.832 1.00 92.00 149 LEU A O 1
ATOM 1241 N N . PHE A 1 150 ? -21.888 -2.989 14.424 1.00 91.81 150 PHE A N 1
ATOM 1242 C CA . PHE A 1 150 ? -20.849 -2.252 15.126 1.00 91.81 150 PHE A CA 1
ATOM 1243 C C . PHE A 1 150 ? -21.381 -1.805 16.488 1.00 91.81 150 PHE A C 1
ATOM 1245 O O . PHE A 1 150 ? -22.473 -1.242 16.559 1.00 91.81 150 PHE A O 1
ATOM 1252 N N . SER A 1 151 ? -20.631 -2.061 17.558 1.00 94.38 151 SER A N 1
ATOM 1253 C CA . SER A 1 151 ? -21.014 -1.630 18.904 1.00 94.38 151 SER A CA 1
ATOM 1254 C C . SER A 1 151 ? -20.790 -0.130 19.100 1.00 94.38 151 SER A C 1
ATOM 1256 O O . SER A 1 151 ? -20.007 0.496 18.378 1.00 94.38 151 SER A O 1
ATOM 1258 N N . ASP A 1 152 ? -21.436 0.444 20.119 1.00 94.88 152 ASP A N 1
ATOM 1259 C CA . ASP A 1 152 ? -21.200 1.833 20.528 1.00 94.88 152 ASP A CA 1
ATOM 1260 C C . ASP A 1 152 ? -19.714 2.081 20.824 1.00 94.88 152 ASP A C 1
ATOM 1262 O O . ASP A 1 152 ? -19.169 3.099 20.406 1.00 94.88 152 ASP A O 1
ATOM 1266 N N . SER A 1 153 ? -19.043 1.134 21.494 1.00 94.94 153 SER A N 1
ATOM 1267 C CA . SER A 1 153 ? -17.619 1.249 21.837 1.00 94.94 153 SER A CA 1
ATOM 1268 C C . SER A 1 153 ? -16.731 1.294 20.592 1.00 94.94 153 SER A C 1
ATOM 1270 O O . SER A 1 153 ? -15.861 2.160 20.489 1.00 94.94 153 SER A O 1
ATOM 1272 N N . LEU A 1 154 ? -16.969 0.410 19.616 1.00 96.19 154 LEU A N 1
ATOM 1273 C CA . LEU A 1 154 ? -16.210 0.411 18.364 1.00 96.19 154 LEU A CA 1
ATOM 1274 C C . LEU A 1 154 ? -16.479 1.672 17.538 1.00 96.19 154 LEU A C 1
ATOM 1276 O O . LEU A 1 154 ? -15.552 2.231 16.952 1.00 96.19 154 LEU A O 1
ATOM 1280 N N . PHE A 1 155 ? -17.724 2.158 17.497 1.00 97.25 155 PHE A N 1
ATOM 1281 C CA . PHE A 1 155 ? -18.029 3.376 16.750 1.00 97.25 155 PHE A CA 1
ATOM 1282 C C . PHE A 1 155 ? -17.432 4.628 17.401 1.00 97.25 155 PHE A C 1
ATOM 1284 O O . PHE A 1 155 ? -16.870 5.464 16.695 1.00 97.25 155 PHE A O 1
ATOM 1291 N N . GLN A 1 156 ? -17.477 4.736 18.733 1.00 95.56 156 GLN A N 1
ATOM 1292 C CA . GLN A 1 156 ? -16.783 5.796 19.478 1.00 95.56 156 GLN A CA 1
ATOM 1293 C C . GLN A 1 156 ? -15.293 5.821 19.156 1.00 95.56 156 GLN A C 1
ATOM 1295 O O . GLN A 1 156 ? -14.741 6.887 18.892 1.00 95.56 156 GLN A O 1
ATOM 1300 N N . MET A 1 157 ? -14.667 4.642 19.103 1.00 95.56 157 MET A N 1
ATOM 1301 C CA . MET A 1 157 ? -13.273 4.513 18.703 1.00 95.56 157 MET A CA 1
ATOM 1302 C C . MET A 1 157 ? -13.058 5.073 17.291 1.00 95.56 157 MET A C 1
ATOM 1304 O O . MET A 1 157 ? -12.241 5.965 17.125 1.00 95.56 157 MET A O 1
ATOM 1308 N N . VAL A 1 158 ? -13.840 4.667 16.285 1.00 97.06 158 VAL A N 1
ATOM 1309 C CA . VAL A 1 158 ? -13.703 5.205 14.912 1.00 97.06 158 VAL A CA 1
ATOM 1310 C C . VAL A 1 158 ? -13.824 6.734 14.844 1.00 97.06 158 VAL A C 1
ATOM 1312 O O . VAL A 1 158 ? -13.207 7.363 13.984 1.00 97.06 158 VAL A O 1
ATOM 1315 N N . LEU A 1 159 ? -14.620 7.348 15.722 1.00 96.69 159 LEU A N 1
ATOM 1316 C CA . LEU A 1 159 ? -14.754 8.803 15.776 1.00 96.69 159 LEU A CA 1
ATOM 1317 C C . LEU A 1 159 ? -13.546 9.479 16.422 1.00 96.69 159 LEU A C 1
ATOM 1319 O O . LEU A 1 159 ? -13.167 10.578 16.007 1.00 96.69 159 LEU A O 1
ATOM 1323 N N . CYS A 1 160 ? -12.976 8.851 17.447 1.00 92.44 160 CYS A N 1
ATOM 1324 C CA . CYS A 1 160 ? -11.802 9.342 18.144 1.00 92.44 160 CYS A CA 1
ATOM 1325 C C . CYS A 1 160 ? -11.228 8.263 19.078 1.00 92.44 160 CYS A C 1
ATOM 1327 O O . CYS A 1 160 ? -11.906 7.775 19.984 1.00 92.44 160 CYS A O 1
ATOM 1329 N N . PHE A 1 161 ? -9.927 8.021 18.956 1.00 92.06 161 PHE A N 1
ATOM 1330 C CA . PHE A 1 161 ? -9.091 7.385 19.970 1.00 92.06 161 PHE A CA 1
ATOM 1331 C C . PHE A 1 161 ? -7.752 8.116 20.042 1.00 92.06 161 PHE A C 1
ATOM 1333 O O . PHE A 1 161 ? -7.308 8.700 19.054 1.00 92.06 161 PHE A O 1
ATOM 1340 N N . GLU A 1 162 ? -7.131 8.090 21.214 1.00 87.56 162 GLU A N 1
ATOM 1341 C CA . GLU A 1 162 ? -5.763 8.562 21.396 1.00 87.56 162 GLU A CA 1
ATOM 1342 C C . GLU A 1 162 ? -4.815 7.384 21.170 1.00 87.56 162 GLU A C 1
ATOM 1344 O O . GLU A 1 162 ? -5.019 6.314 21.747 1.00 87.56 162 GLU A O 1
ATOM 1349 N N . PHE A 1 163 ? -3.834 7.560 20.287 1.00 88.12 163 PHE A N 1
ATOM 1350 C CA . PHE A 1 163 ? -2.801 6.564 20.023 1.00 88.12 163 PHE A CA 1
ATOM 1351 C C . PHE A 1 163 ? -1.484 7.264 19.665 1.00 88.12 163 PHE A C 1
ATOM 1353 O O . PHE A 1 163 ? -0.940 7.997 20.491 1.00 88.12 163 PHE A O 1
ATOM 1360 N N . LEU A 1 164 ? -0.952 7.090 18.452 1.00 85.62 164 LEU A N 1
ATOM 1361 C CA . LEU A 1 164 ? 0.339 7.673 18.086 1.00 85.62 164 LEU A CA 1
ATOM 1362 C C . LEU A 1 164 ? 0.219 9.060 17.465 1.00 85.62 164 LEU A C 1
ATOM 1364 O O . LEU A 1 164 ? 1.165 9.851 17.542 1.00 85.62 164 LEU A O 1
ATOM 1368 N N . ARG A 1 165 ? -0.906 9.354 16.810 1.00 85.88 165 ARG A N 1
ATOM 1369 C CA . ARG A 1 165 ? -1.150 10.619 16.119 1.00 85.88 165 ARG A CA 1
ATOM 1370 C C . ARG A 1 165 ? -2.409 11.281 16.655 1.00 85.88 165 ARG A C 1
ATOM 1372 O O . ARG A 1 165 ? -3.250 10.683 17.315 1.00 85.88 165 ARG A O 1
ATOM 1379 N N . ILE A 1 166 ? -2.553 12.567 16.349 1.00 89.06 166 ILE A N 1
ATOM 1380 C CA . ILE A 1 166 ? -3.853 13.210 16.518 1.00 89.06 166 ILE A CA 1
ATOM 1381 C C . ILE A 1 166 ? -4.761 12.623 15.436 1.00 89.06 166 ILE A C 1
ATOM 1383 O O . ILE A 1 166 ? -4.504 12.797 14.246 1.00 89.06 166 ILE A O 1
ATOM 1387 N N . HIS A 1 167 ? -5.802 11.925 15.875 1.00 93.00 167 HIS A N 1
ATOM 1388 C CA . HIS A 1 167 ? -6.789 11.261 15.031 1.00 93.00 167 HIS A CA 1
ATOM 1389 C C . HIS A 1 167 ? -7.280 12.148 13.862 1.00 93.00 167 HIS A C 1
ATOM 1391 O O . HIS A 1 167 ? -7.610 13.321 14.091 1.00 93.00 167 HIS A O 1
ATOM 1397 N N . PRO A 1 168 ? -7.419 11.612 12.630 1.00 93.88 168 PRO A N 1
ATOM 1398 C CA . PRO A 1 168 ? -7.733 12.408 11.436 1.00 93.88 168 PRO A CA 1
ATOM 1399 C C . PRO A 1 168 ? -9.001 13.269 11.544 1.00 93.88 168 PRO A C 1
ATOM 1401 O O . PRO A 1 168 ? -9.004 14.432 11.152 1.00 93.88 168 PRO A O 1
ATOM 1404 N N . LEU A 1 169 ? -10.074 12.752 12.155 1.00 96.31 169 LEU A N 1
ATOM 1405 C CA . LEU A 1 169 ? -11.306 13.538 12.350 1.00 96.31 169 LEU A CA 1
ATOM 1406 C C . LEU A 1 169 ? -11.160 14.673 13.376 1.00 96.31 169 LEU A C 1
ATOM 1408 O O . LEU A 1 169 ? -11.947 15.615 13.365 1.00 96.31 169 LEU A O 1
ATOM 1412 N N . VAL A 1 170 ? -10.177 14.578 14.274 1.00 95.56 170 VAL A N 1
ATOM 1413 C CA . VAL A 1 170 ? -9.926 15.571 15.326 1.00 95.56 170 VAL A CA 1
ATOM 1414 C C . VAL A 1 170 ? -9.070 16.708 14.793 1.00 95.56 170 VAL A C 1
ATOM 1416 O O . VAL A 1 170 ? -9.348 17.867 15.090 1.00 95.56 170 VAL A O 1
ATOM 1419 N N . ILE A 1 171 ? -8.050 16.401 13.988 1.00 94.00 171 ILE A N 1
ATOM 1420 C CA . ILE A 1 171 ? -7.246 17.437 13.329 1.00 94.00 171 ILE A CA 1
ATOM 1421 C C . ILE A 1 171 ? -8.045 18.155 12.233 1.00 94.00 171 ILE A C 1
ATOM 1423 O O . ILE A 1 171 ? -7.993 19.380 12.158 1.00 94.00 171 ILE A O 1
ATOM 1427 N N . GLY A 1 172 ? -8.849 17.414 11.465 1.00 94.06 172 GLY A N 1
ATOM 1428 C CA . GLY A 1 172 ? -9.654 17.922 10.354 1.00 94.06 172 GLY A CA 1
ATOM 1429 C C . GLY A 1 172 ? -11.042 18.437 10.739 1.00 94.06 172 GLY A C 1
ATOM 1430 O O . GLY A 1 172 ? -11.893 18.591 9.872 1.00 94.06 172 GLY A O 1
ATOM 1431 N N . TYR A 1 173 ? -11.333 18.696 12.020 1.00 95.81 173 TYR A N 1
ATOM 1432 C CA . TYR A 1 173 ? -12.698 19.025 12.475 1.00 95.81 173 TYR A CA 1
ATOM 1433 C C . TYR A 1 173 ? -13.313 20.281 11.821 1.00 95.81 173 TYR A C 1
ATOM 1435 O O . TYR A 1 173 ? -14.534 20.411 11.794 1.00 95.81 173 TYR A O 1
ATOM 1443 N N . GLN A 1 174 ? -12.480 21.194 11.303 1.00 95.31 174 GLN A N 1
ATOM 1444 C CA . GLN A 1 174 ? -12.897 22.406 10.579 1.00 95.31 174 GLN A CA 1
ATOM 1445 C C . GLN A 1 174 ? -13.080 22.178 9.072 1.00 95.31 174 GLN A C 1
ATOM 1447 O O . GLN A 1 174 ? -13.551 23.071 8.369 1.00 95.31 174 GLN A O 1
ATOM 1452 N N . ASN A 1 175 ? -12.704 21.006 8.553 1.00 97.44 175 ASN A N 1
ATOM 1453 C CA . ASN A 1 175 ? -13.009 20.636 7.181 1.00 97.44 175 ASN A CA 1
ATOM 1454 C C . ASN A 1 175 ? -14.531 20.495 7.042 1.00 97.44 175 ASN A C 1
ATOM 1456 O O . ASN A 1 175 ? -15.156 19.698 7.747 1.00 97.44 175 ASN A O 1
ATOM 1460 N N . GLY A 1 176 ? -15.131 21.229 6.101 1.00 97.69 176 GLY A N 1
ATOM 1461 C CA . GLY A 1 176 ? -16.586 21.264 5.930 1.00 97.69 176 GLY A CA 1
ATOM 1462 C C . GLY A 1 176 ? -17.224 19.889 5.688 1.00 97.69 176 GLY A C 1
ATOM 1463 O O . GLY A 1 176 ? -18.355 19.652 6.117 1.00 97.69 176 GLY A O 1
ATOM 1464 N N . ALA A 1 177 ? -16.510 18.947 5.062 1.00 97.94 177 ALA A N 1
ATOM 1465 C CA . ALA A 1 177 ? -16.995 17.586 4.848 1.00 97.94 177 ALA A CA 1
ATOM 1466 C C . ALA A 1 177 ? -16.978 16.743 6.136 1.00 97.94 177 ALA A C 1
ATOM 1468 O O . ALA A 1 177 ? -17.910 15.963 6.362 1.00 97.94 177 ALA A O 1
ATOM 1469 N N . ILE A 1 178 ? -15.955 16.910 6.983 1.00 98.06 178 ILE A N 1
ATOM 1470 C CA . ILE A 1 178 ? -15.863 16.263 8.301 1.00 98.06 178 ILE A CA 1
ATOM 1471 C C . ILE A 1 178 ? -16.904 16.857 9.246 1.00 98.06 178 ILE A C 1
ATOM 1473 O O . ILE A 1 178 ? -17.680 16.114 9.847 1.00 98.06 178 ILE A O 1
ATOM 1477 N N . GLU A 1 179 ? -16.979 18.183 9.329 1.00 98.12 179 GLU A N 1
ATOM 1478 C CA . GLU A 1 179 ? -17.940 18.897 10.168 1.00 98.12 179 GLU A CA 1
ATOM 1479 C C . GLU A 1 179 ? -19.380 18.473 9.842 1.00 98.12 179 GLU A C 1
ATOM 1481 O O . GLU A 1 179 ? -20.149 18.101 10.733 1.00 98.12 179 GLU A O 1
ATOM 1486 N N . SER A 1 180 ? -19.729 18.456 8.551 1.00 98.31 180 SER A N 1
ATOM 1487 C CA . SER A 1 180 ? -21.051 18.033 8.078 1.00 98.31 180 SER A CA 1
ATOM 1488 C C . SER A 1 180 ? -21.352 16.577 8.431 1.00 98.31 180 SER A C 1
ATOM 1490 O O . SER A 1 180 ? -22.471 16.254 8.836 1.00 98.31 180 SER A O 1
ATOM 1492 N N . PHE A 1 181 ? -20.363 15.687 8.303 1.00 98.50 181 PHE A N 1
ATOM 1493 C CA . PHE A 1 181 ? -20.507 14.287 8.694 1.00 98.50 181 PHE A CA 1
ATOM 1494 C C . PHE A 1 181 ? -20.772 14.148 10.199 1.00 98.50 181 PHE A C 1
ATOM 1496 O O . PHE A 1 181 ? -21.746 13.506 10.585 1.00 98.50 181 PHE A O 1
ATOM 1503 N N . LEU A 1 182 ? -19.966 14.791 11.042 1.00 98.19 182 LEU A N 1
ATOM 1504 C CA . LEU A 1 182 ? -20.093 14.725 12.498 1.00 98.19 182 LEU A CA 1
ATOM 1505 C C . LEU A 1 182 ? -21.430 15.301 12.989 1.00 98.19 182 LEU A C 1
ATOM 1507 O O . LEU A 1 182 ? -22.122 14.657 13.779 1.00 98.19 182 LEU A O 1
ATOM 1511 N N . LYS A 1 183 ? -21.844 16.467 12.474 1.00 97.62 183 LYS A N 1
ATOM 1512 C CA . LYS A 1 183 ? -23.152 17.071 12.784 1.00 97.62 183 LYS A CA 1
ATOM 1513 C C . LYS A 1 183 ? -24.310 16.152 12.404 1.00 97.62 183 LYS A C 1
ATOM 1515 O O . LYS A 1 183 ? -25.255 16.000 13.176 1.00 97.62 183 LYS A O 1
ATOM 1520 N N . ARG A 1 184 ? -24.224 15.496 11.243 1.00 97.88 184 ARG A N 1
ATOM 1521 C CA . ARG A 1 184 ? -25.227 14.520 10.802 1.00 97.88 184 ARG A CA 1
ATOM 1522 C C . ARG A 1 184 ? -25.307 13.319 11.744 1.00 97.88 184 ARG A C 1
ATOM 1524 O O . ARG A 1 184 ? -26.406 12.932 12.128 1.00 97.88 184 ARG A O 1
ATOM 1531 N N . VAL A 1 185 ? -24.166 12.749 12.129 1.00 97.75 185 VAL A N 1
ATOM 1532 C CA . VAL A 1 185 ? -24.116 11.618 13.070 1.00 97.75 185 VAL A CA 1
ATOM 1533 C C . VAL A 1 185 ? -24.729 12.013 14.417 1.00 97.75 185 VAL A C 1
ATOM 1535 O O . VAL A 1 185 ? -25.561 11.280 14.945 1.00 97.75 185 VAL A O 1
ATOM 1538 N N . GLN A 1 186 ? -24.379 13.190 14.944 1.00 96.31 186 GLN A N 1
ATOM 1539 C CA . GLN A 1 186 ? -24.926 13.706 16.202 1.00 96.31 186 GLN A CA 1
ATOM 1540 C C . GLN A 1 186 ? -26.450 13.899 16.146 1.00 96.31 186 GLN A C 1
ATOM 1542 O O . GLN A 1 186 ? -27.141 13.567 17.109 1.00 96.31 186 GLN A O 1
ATOM 1547 N N . LEU A 1 187 ? -26.973 14.408 15.025 1.00 96.25 187 LEU A N 1
ATOM 1548 C CA . LEU A 1 187 ? -28.409 14.591 14.810 1.00 96.25 187 LEU A CA 1
ATOM 1549 C C . LEU A 1 187 ? -29.160 13.252 14.756 1.00 96.25 187 LEU A C 1
ATOM 1551 O O . LEU A 1 187 ? -30.197 13.114 15.394 1.00 96.25 187 LEU A O 1
ATOM 1555 N N . GLU A 1 188 ? -28.641 12.272 14.010 1.00 96.62 188 GLU A N 1
ATOM 1556 C CA . GLU A 1 188 ? -29.293 10.967 13.817 1.00 96.62 188 GLU A CA 1
ATOM 1557 C C . GLU A 1 188 ? -29.239 10.078 15.080 1.00 96.62 188 GLU A C 1
ATOM 1559 O O . GLU A 1 188 ? -30.167 9.309 15.312 1.00 96.62 188 GLU A O 1
ATOM 1564 N N . ILE A 1 189 ? -28.179 10.164 15.898 1.00 93.94 189 ILE A N 1
ATOM 1565 C CA . ILE A 1 189 ? -28.006 9.339 17.117 1.00 93.94 189 ILE A CA 1
ATOM 1566 C C . ILE A 1 189 ? -28.659 9.979 18.359 1.00 93.94 189 ILE A C 1
ATOM 1568 O O . ILE A 1 189 ? -28.982 9.288 19.324 1.00 93.94 189 ILE A O 1
ATOM 1572 N N . GLY A 1 190 ? -28.879 11.295 18.343 1.00 92.12 190 GLY A N 1
ATOM 1573 C CA . GLY A 1 190 ? -29.400 12.047 19.482 1.00 92.12 190 GLY A CA 1
ATOM 1574 C C . GLY A 1 190 ? -28.292 12.620 20.369 1.00 92.12 190 GLY A C 1
ATOM 1575 O O . GLY A 1 190 ? -27.241 12.015 20.588 1.00 92.12 190 GLY A O 1
ATOM 1576 N N . THR A 1 191 ? -28.537 13.818 20.899 1.00 89.81 191 THR A N 1
ATOM 1577 C CA . THR A 1 191 ? -27.522 14.702 21.502 1.00 89.81 191 THR A CA 1
ATOM 1578 C C . THR A 1 191 ? -27.025 14.282 22.886 1.00 89.81 191 THR A C 1
ATOM 1580 O O . THR A 1 191 ? -26.014 14.807 23.348 1.00 89.81 191 THR A O 1
ATOM 1583 N N . THR A 1 192 ? -27.712 13.353 23.550 1.00 91.69 192 THR A N 1
ATOM 1584 C CA . THR A 1 192 ? -27.421 12.922 24.927 1.00 91.69 192 THR A CA 1
ATOM 1585 C C . THR A 1 192 ? -26.578 11.650 25.007 1.00 91.69 192 THR A C 1
ATOM 1587 O O . THR A 1 192 ? -26.200 11.234 26.100 1.00 91.69 192 THR A O 1
ATOM 1590 N N . THR A 1 193 ? -26.270 11.021 23.872 1.00 94.44 193 THR A N 1
ATOM 1591 C CA . THR A 1 193 ? -25.487 9.780 23.843 1.00 94.44 193 THR A CA 1
ATOM 1592 C C . THR A 1 193 ? -23.996 10.038 24.097 1.00 94.44 193 THR A C 1
ATOM 1594 O O . THR A 1 193 ? -23.493 11.114 23.755 1.00 94.44 193 THR A O 1
ATOM 1597 N N . PRO A 1 194 ? -23.237 9.056 24.623 1.00 94.06 194 PRO A N 1
ATOM 1598 C CA . PRO A 1 194 ? -21.784 9.186 24.761 1.00 94.06 194 PRO A CA 1
ATOM 1599 C C . PRO A 1 194 ? -21.080 9.530 23.436 1.00 94.06 194 PRO A C 1
ATOM 1601 O O . PRO A 1 194 ? -20.179 10.367 23.410 1.00 94.06 194 PRO A O 1
ATOM 1604 N N . ILE A 1 195 ? -21.562 8.969 22.320 1.00 96.06 195 ILE A N 1
ATOM 1605 C CA . ILE A 1 195 ? -21.100 9.290 20.961 1.00 96.06 195 ILE A CA 1
ATOM 1606 C C . ILE A 1 195 ? -21.313 10.777 20.643 1.00 96.06 195 ILE A C 1
ATOM 1608 O O . ILE A 1 195 ? -20.393 11.460 20.194 1.00 96.06 195 ILE A O 1
ATOM 1612 N N . ALA A 1 196 ? -22.509 11.312 20.900 1.00 95.38 196 ALA A N 1
ATOM 1613 C CA . ALA A 1 196 ? -22.817 12.715 20.634 1.00 95.38 196 ALA A CA 1
ATOM 1614 C C . ALA A 1 196 ? -22.009 13.686 21.505 1.00 95.38 196 ALA A C 1
ATOM 1616 O O . ALA A 1 196 ? -21.635 14.763 21.027 1.00 95.38 196 ALA A O 1
ATOM 1617 N N . LEU A 1 197 ? -21.714 13.309 22.752 1.00 94.69 197 LEU A N 1
ATOM 1618 C CA . LEU A 1 197 ? -20.825 14.069 23.632 1.00 94.69 197 LEU A CA 1
ATOM 1619 C C . LEU A 1 197 ? -19.399 14.103 23.076 1.00 94.69 197 LEU A C 1
ATOM 1621 O O . LEU A 1 197 ? -18.789 15.171 23.025 1.00 94.69 197 LEU A O 1
ATOM 1625 N N . GLN A 1 198 ? -18.889 12.972 22.589 1.00 94.69 198 GLN A N 1
ATOM 1626 C CA . GLN A 1 198 ? -17.572 12.903 21.962 1.00 94.69 198 GLN A CA 1
ATOM 1627 C C . GLN A 1 198 ? -17.508 13.763 20.693 1.00 94.69 198 GLN A C 1
ATOM 1629 O O . GLN A 1 198 ? -16.593 14.571 20.547 1.00 94.69 198 GLN A O 1
ATOM 1634 N N . ILE A 1 199 ? -18.527 13.693 19.831 1.00 97.69 199 ILE A N 1
ATOM 1635 C CA . ILE A 1 199 ? -18.642 14.554 18.643 1.00 97.69 199 ILE A CA 1
ATOM 1636 C C . ILE A 1 199 ? -18.629 16.038 19.026 1.00 97.69 199 ILE A C 1
ATOM 1638 O O . ILE A 1 199 ? -17.937 16.831 18.389 1.00 97.69 199 ILE A O 1
ATOM 1642 N N . LYS A 1 200 ? -19.341 16.426 20.091 1.00 96.94 200 LYS A N 1
ATOM 1643 C CA . LYS A 1 200 ? -19.343 17.812 20.579 1.00 96.94 200 LYS A CA 1
ATOM 1644 C C . LYS A 1 200 ? -17.937 18.282 20.970 1.00 96.94 200 LYS A C 1
ATOM 1646 O O . LYS A 1 200 ? -17.584 19.413 20.648 1.00 96.94 200 LYS A O 1
ATOM 1651 N N . ARG A 1 201 ? -17.135 17.426 21.619 1.00 96.88 201 ARG A N 1
ATOM 1652 C CA . ARG A 1 201 ? -15.737 17.728 21.993 1.00 96.88 201 ARG A CA 1
ATOM 1653 C C . ARG A 1 201 ? -14.807 17.847 20.782 1.00 96.88 201 ARG A C 1
ATOM 1655 O O . ARG A 1 201 ? -13.862 18.634 20.819 1.00 96.88 201 ARG A O 1
ATOM 1662 N N . ILE A 1 202 ? -15.073 17.085 19.718 1.00 97.25 202 ILE A N 1
ATOM 1663 C CA . ILE A 1 202 ? -14.357 17.205 18.439 1.00 97.25 202 ILE A CA 1
ATOM 1664 C C . ILE A 1 202 ? -14.699 18.548 17.784 1.00 97.25 202 ILE A C 1
ATOM 1666 O O . ILE A 1 202 ? -13.806 19.344 17.511 1.00 97.25 202 ILE A O 1
ATOM 1670 N N . LEU A 1 203 ? -15.992 18.834 17.599 1.00 97.56 203 LEU A N 1
ATOM 1671 C CA . LEU A 1 203 ? -16.477 20.038 16.915 1.00 97.56 203 LEU A CA 1
ATOM 1672 C C . LEU A 1 203 ? -16.137 21.344 17.652 1.00 97.56 203 LEU A C 1
ATOM 1674 O O . LEU A 1 203 ? -15.993 22.383 17.014 1.00 97.56 203 LEU A O 1
ATOM 1678 N N . SER A 1 204 ? -15.990 21.315 18.980 1.00 97.50 204 SER A N 1
ATOM 1679 C CA . SER A 1 204 ? -15.549 22.478 19.763 1.00 97.50 204 SER A CA 1
ATOM 1680 C C . SER A 1 204 ? -14.036 22.733 19.689 1.00 97.50 204 SER A C 1
ATOM 1682 O O . SER A 1 204 ? -13.558 23.757 20.188 1.00 97.50 204 SER A O 1
ATOM 1684 N N . GLY A 1 205 ? -13.262 21.796 19.129 1.00 96.75 205 GLY A N 1
ATOM 1685 C CA . GLY A 1 205 ? -11.799 21.816 19.141 1.00 96.75 205 GLY A CA 1
ATOM 1686 C C . GLY A 1 205 ? -11.181 21.583 20.528 1.00 96.75 205 GLY A C 1
ATOM 1687 O O . GLY A 1 205 ? -9.967 21.723 20.686 1.00 96.75 205 GLY A O 1
ATOM 1688 N N . GLU A 1 206 ? -11.984 21.243 21.543 1.00 96.38 206 GLU A N 1
ATOM 1689 C CA . GLU A 1 206 ? -11.509 20.945 22.900 1.00 96.38 206 GLU A CA 1
ATOM 1690 C C . GLU A 1 206 ? -10.532 19.767 22.884 1.00 96.38 206 GLU A C 1
ATOM 1692 O O . GLU A 1 206 ? -9.437 19.859 23.439 1.00 96.38 206 GLU A O 1
ATOM 1697 N N . LEU A 1 207 ? -10.897 18.700 22.172 1.00 94.12 207 LEU A N 1
ATOM 1698 C CA . LEU A 1 207 ? -10.099 17.483 22.103 1.00 94.12 207 LEU A CA 1
ATOM 1699 C C . LEU A 1 207 ? -8.747 17.710 21.407 1.00 94.12 207 LEU A C 1
ATOM 1701 O O . LEU A 1 207 ? -7.711 17.260 21.889 1.00 94.12 207 LEU A O 1
ATOM 1705 N N . LEU A 1 208 ? -8.732 18.489 20.319 1.00 94.50 208 LEU A N 1
ATOM 1706 C CA . LEU A 1 208 ? -7.495 18.848 19.623 1.00 94.50 208 LEU A CA 1
ATOM 1707 C C . LEU A 1 208 ? -6.537 19.620 20.542 1.00 94.50 208 LEU A C 1
ATOM 1709 O O . LEU A 1 208 ? -5.328 19.385 20.524 1.00 94.50 208 LEU A O 1
ATOM 1713 N N . LYS A 1 209 ? -7.068 20.546 21.352 1.00 94.31 209 LYS A N 1
ATOM 1714 C CA . LYS A 1 209 ? -6.276 21.301 22.335 1.00 94.31 209 LYS A CA 1
ATOM 1715 C C . LYS A 1 209 ? -5.735 20.396 23.438 1.00 94.31 209 LYS A C 1
ATOM 1717 O O . LYS A 1 209 ? -4.602 20.602 23.862 1.00 94.31 209 LYS A O 1
ATOM 1722 N N . GLU A 1 210 ? -6.525 19.432 23.908 1.00 93.00 210 GLU A N 1
ATOM 1723 C CA . GLU A 1 210 ? -6.097 18.457 24.916 1.00 93.00 210 GLU A CA 1
ATOM 1724 C C . GLU A 1 210 ? -4.926 17.615 24.399 1.00 93.00 210 GLU A C 1
ATOM 1726 O O . GLU A 1 210 ? -3.874 17.563 25.033 1.00 93.00 210 GLU A O 1
ATOM 1731 N N . TRP A 1 211 ? -5.062 17.021 23.215 1.00 91.06 211 TRP A N 1
ATOM 1732 C CA . TRP A 1 211 ? -4.051 16.115 22.669 1.00 91.06 211 TRP A CA 1
ATOM 1733 C C . TRP A 1 211 ? -2.772 16.825 22.236 1.00 91.06 211 TRP A C 1
ATOM 1735 O O . TRP A 1 211 ? -1.679 16.323 22.481 1.00 91.06 211 TRP A O 1
ATOM 1745 N N . LYS A 1 212 ? -2.867 18.052 21.703 1.00 90.12 212 LYS A N 1
ATOM 1746 C CA . LYS A 1 212 ? -1.674 18.867 21.418 1.00 90.12 212 LYS A CA 1
ATOM 1747 C C . LYS A 1 212 ? -0.818 19.135 22.661 1.00 90.12 212 LYS A C 1
ATOM 1749 O O . LYS A 1 212 ? 0.388 19.298 22.519 1.00 90.12 212 LYS A O 1
ATOM 1754 N N . LYS A 1 213 ? -1.410 19.179 23.863 1.00 90.38 213 LYS A N 1
ATOM 1755 C CA . LYS A 1 213 ? -0.661 19.370 25.119 1.00 90.38 213 LYS A CA 1
ATOM 1756 C C . LYS A 1 213 ? 0.088 18.117 25.565 1.00 90.38 213 LYS A C 1
ATOM 1758 O O . LYS A 1 213 ? 1.121 18.253 26.210 1.00 90.38 213 LYS A O 1
ATOM 1763 N N . LYS A 1 214 ? -0.432 16.927 25.252 1.00 85.12 214 LYS A N 1
ATOM 1764 C CA . LYS A 1 214 ? 0.190 15.646 25.624 1.00 85.12 214 LYS A CA 1
ATOM 1765 C C . LYS A 1 214 ? 1.436 15.342 24.784 1.00 85.12 214 LYS A C 1
ATOM 1767 O O . LYS A 1 214 ? 2.332 14.654 25.256 1.00 85.12 214 LYS A O 1
ATOM 1772 N N . GLY A 1 215 ? 1.525 15.927 23.588 1.00 77.69 215 GLY A N 1
ATOM 1773 C CA . GLY A 1 215 ? 2.621 15.685 22.654 1.00 77.69 215 GLY A CA 1
ATOM 1774 C C . GLY A 1 215 ? 2.419 14.394 21.859 1.00 77.69 215 GLY A C 1
ATOM 1775 O O . GLY A 1 215 ? 1.352 13.789 21.895 1.00 77.69 215 GLY A O 1
ATOM 1776 N N . LEU A 1 216 ? 3.434 14.004 21.090 1.00 72.81 216 LEU A N 1
ATOM 1777 C CA . LEU A 1 216 ? 3.420 12.747 20.340 1.00 72.81 216 LEU A CA 1
ATOM 1778 C C . LEU A 1 216 ? 3.895 11.602 21.240 1.00 72.81 216 LEU A C 1
ATOM 1780 O O . LEU A 1 216 ? 4.804 11.790 22.051 1.00 72.81 216 LEU A O 1
ATOM 1784 N N . SER A 1 217 ? 3.307 10.415 21.068 1.00 72.75 217 SER A N 1
ATOM 1785 C CA . SER A 1 217 ? 3.755 9.197 21.753 1.00 72.75 217 SER A CA 1
ATOM 1786 C C . SER A 1 217 ? 5.237 8.924 21.462 1.00 72.75 217 SER A C 1
ATOM 1788 O O . SER A 1 217 ? 5.734 9.213 20.373 1.00 72.75 217 SER A O 1
ATOM 1790 N N . THR A 1 218 ? 5.965 8.325 22.406 1.00 67.50 218 THR A N 1
ATOM 1791 C CA . THR A 1 218 ? 7.370 7.923 22.199 1.00 67.50 218 THR A CA 1
ATOM 1792 C C . THR A 1 218 ? 7.522 6.905 21.064 1.00 67.50 218 THR A C 1
ATOM 1794 O O . THR A 1 218 ? 8.565 6.852 20.412 1.00 67.50 218 THR A O 1
ATOM 1797 N N . TYR A 1 219 ? 6.455 6.159 20.765 1.00 66.25 219 TYR A N 1
ATOM 1798 C CA . TYR A 1 219 ? 6.358 5.239 19.632 1.00 66.25 219 TYR A CA 1
ATOM 1799 C C . TYR A 1 219 ? 6.081 5.938 18.293 1.00 66.25 219 TYR A C 1
ATOM 1801 O O . TYR A 1 219 ? 6.084 5.284 17.253 1.00 66.25 219 TYR A O 1
ATOM 1809 N N . TYR A 1 220 ? 5.905 7.264 18.269 1.00 60.66 220 TYR A N 1
ATOM 1810 C CA . TYR A 1 220 ? 5.804 8.029 17.022 1.00 60.66 220 TYR A CA 1
ATOM 1811 C C . TYR A 1 220 ? 7.032 7.824 16.119 1.00 60.66 220 TYR A C 1
ATOM 1813 O O . TYR A 1 220 ? 6.905 7.822 14.896 1.00 60.66 220 TYR A O 1
ATOM 1821 N N . ASN A 1 221 ? 8.200 7.579 16.727 1.00 56.41 221 ASN A N 1
ATOM 1822 C CA . ASN A 1 221 ? 9.461 7.282 16.044 1.00 56.41 221 ASN A CA 1
ATOM 1823 C C . ASN A 1 221 ? 9.687 5.778 15.805 1.00 56.41 221 ASN A C 1
ATOM 1825 O O . ASN A 1 221 ? 10.828 5.362 15.592 1.00 56.41 221 ASN A O 1
ATOM 1829 N N . TYR A 1 222 ? 8.646 4.938 15.882 1.00 61.12 222 TYR A N 1
ATOM 1830 C CA . TYR A 1 222 ? 8.784 3.529 15.522 1.00 61.12 222 TYR A CA 1
ATOM 1831 C C . TYR A 1 222 ? 9.373 3.434 14.107 1.00 61.12 222 TYR A C 1
ATOM 1833 O O . TYR A 1 222 ? 8.891 4.090 13.188 1.00 61.12 222 TYR A O 1
ATOM 1841 N N . ARG A 1 223 ? 10.449 2.647 13.958 1.00 62.25 223 ARG A N 1
ATOM 1842 C CA . ARG A 1 223 ? 11.449 2.668 12.863 1.00 62.25 223 ARG A CA 1
ATOM 1843 C C . ARG A 1 223 ? 10.912 2.329 11.455 1.00 62.25 223 ARG A C 1
ATOM 1845 O O . ARG A 1 223 ? 11.696 2.119 10.538 1.00 62.25 223 ARG A O 1
ATOM 1852 N N . TYR A 1 224 ? 9.597 2.252 11.277 1.00 64.44 224 TYR A N 1
ATOM 1853 C CA . TYR A 1 224 ? 8.951 1.963 10.004 1.00 64.44 224 TYR A CA 1
ATOM 1854 C C . TYR A 1 224 ? 8.172 3.182 9.494 1.00 64.44 224 TYR A C 1
ATOM 1856 O O . TYR A 1 224 ? 7.424 3.789 10.265 1.00 64.44 224 TYR A O 1
ATOM 1864 N N . PRO A 1 225 ? 8.311 3.532 8.205 1.00 70.38 225 PRO A N 1
ATOM 1865 C CA . PRO A 1 225 ? 9.059 2.817 7.160 1.00 70.38 225 PRO A CA 1
ATOM 1866 C C . PRO A 1 225 ? 10.588 2.902 7.340 1.00 70.38 225 PRO A C 1
ATOM 1868 O O . PRO A 1 225 ? 11.127 3.934 7.732 1.00 70.38 225 PRO A O 1
ATOM 1871 N N . ILE A 1 226 ? 11.295 1.820 7.021 1.00 79.19 226 ILE A N 1
ATOM 1872 C CA . ILE A 1 226 ? 12.756 1.862 6.892 1.00 79.19 226 ILE A CA 1
ATOM 1873 C C . ILE A 1 226 ? 13.099 2.649 5.608 1.00 79.19 226 ILE A C 1
ATOM 1875 O O . ILE A 1 226 ? 12.447 2.406 4.589 1.00 79.19 226 ILE A O 1
ATOM 1879 N N . PRO A 1 227 ? 14.092 3.560 5.607 1.00 85.00 227 PRO A N 1
ATOM 1880 C CA . PRO A 1 227 ? 14.494 4.288 4.402 1.00 85.00 227 PRO A CA 1
ATOM 1881 C C . PRO A 1 227 ? 14.909 3.359 3.253 1.00 85.00 227 PRO A C 1
ATOM 1883 O O . PRO A 1 227 ? 15.554 2.329 3.476 1.00 85.00 227 PRO A O 1
ATOM 1886 N N . ILE A 1 228 ? 14.610 3.749 2.008 1.00 88.12 228 ILE A N 1
ATOM 1887 C CA . ILE A 1 228 ? 14.932 2.950 0.810 1.00 88.12 228 ILE A CA 1
ATOM 1888 C C . ILE A 1 228 ? 16.411 2.571 0.742 1.00 88.12 228 ILE A C 1
ATOM 1890 O O . ILE A 1 228 ? 16.677 1.387 0.511 1.00 88.12 228 ILE A O 1
ATOM 1894 N N . PRO A 1 229 ? 17.384 3.477 0.990 1.00 89.88 229 PRO A N 1
ATOM 1895 C CA . PRO A 1 229 ? 18.789 3.092 0.942 1.00 89.88 229 PRO A CA 1
ATOM 1896 C C . PRO A 1 229 ? 19.122 1.911 1.862 1.00 89.88 229 PRO A C 1
ATOM 1898 O O . PRO A 1 229 ? 19.796 0.968 1.445 1.00 89.88 229 PRO A O 1
ATOM 1901 N N . GLU A 1 230 ? 18.602 1.904 3.093 1.00 89.81 230 GLU A N 1
ATOM 1902 C CA . GLU A 1 230 ? 18.843 0.822 4.055 1.00 89.81 230 GLU A CA 1
ATOM 1903 C C . GLU A 1 230 ? 18.275 -0.512 3.547 1.00 89.81 230 GLU A C 1
ATOM 1905 O O . GLU A 1 230 ? 18.985 -1.529 3.556 1.00 89.81 230 GLU A O 1
ATOM 1910 N N . ILE A 1 231 ? 17.042 -0.499 3.031 1.00 90.56 231 ILE A N 1
ATOM 1911 C CA . ILE A 1 231 ? 16.383 -1.691 2.486 1.00 90.56 231 ILE A CA 1
ATOM 1912 C C . ILE A 1 231 ? 17.147 -2.225 1.266 1.00 90.56 231 ILE A C 1
ATOM 1914 O O . ILE A 1 231 ? 17.436 -3.421 1.184 1.00 90.56 231 ILE A O 1
ATOM 1918 N N . ILE A 1 232 ? 17.526 -1.353 0.330 1.00 92.69 232 ILE A N 1
ATOM 1919 C CA . ILE A 1 232 ? 18.193 -1.739 -0.920 1.00 92.69 232 ILE A CA 1
ATOM 1920 C C . ILE A 1 232 ? 19.608 -2.255 -0.663 1.00 92.69 232 ILE A C 1
ATOM 1922 O O . ILE A 1 232 ? 19.992 -3.296 -1.207 1.00 92.69 232 ILE A O 1
ATOM 1926 N N . HIS A 1 233 ? 20.374 -1.608 0.218 1.00 91.62 233 HIS A N 1
ATOM 1927 C CA . HIS A 1 233 ? 21.691 -2.106 0.608 1.00 91.62 233 HIS A CA 1
ATOM 1928 C C . HIS A 1 233 ? 21.595 -3.483 1.277 1.00 91.62 233 HIS A C 1
ATOM 1930 O O . HIS A 1 233 ? 22.423 -4.360 1.008 1.00 91.62 233 HIS A O 1
ATOM 1936 N N . LYS A 1 234 ? 20.584 -3.709 2.128 1.00 89.25 234 LYS A N 1
ATOM 1937 C CA . LYS A 1 234 ? 20.321 -5.027 2.724 1.00 89.25 234 LYS A CA 1
ATOM 1938 C C . LYS A 1 234 ? 19.979 -6.060 1.647 1.00 89.25 234 LYS A C 1
ATOM 1940 O O . LYS A 1 234 ? 20.641 -7.098 1.588 1.00 89.25 234 LYS A O 1
ATOM 1945 N N . ALA A 1 235 ? 19.049 -5.744 0.748 1.00 89.94 235 ALA A N 1
ATOM 1946 C CA . ALA A 1 235 ? 18.628 -6.627 -0.337 1.00 89.94 235 ALA A CA 1
ATOM 1947 C C . ALA A 1 235 ? 19.790 -7.013 -1.273 1.00 89.94 235 ALA A C 1
ATOM 1949 O O . ALA A 1 235 ? 19.945 -8.187 -1.618 1.00 89.94 235 ALA A O 1
ATOM 1950 N N . ASN A 1 236 ? 20.662 -6.060 -1.621 1.00 89.44 236 ASN A N 1
ATOM 1951 C CA . ASN A 1 236 ? 21.854 -6.292 -2.443 1.00 89.44 236 ASN A CA 1
ATOM 1952 C C . ASN A 1 236 ? 22.867 -7.220 -1.747 1.00 89.44 236 ASN A C 1
ATOM 1954 O O . ASN A 1 236 ? 23.439 -8.117 -2.374 1.00 89.44 236 ASN A O 1
ATOM 1958 N N . ARG A 1 237 ? 23.085 -7.053 -0.432 1.00 87.12 237 ARG A N 1
ATOM 1959 C CA . ARG A 1 237 ? 23.944 -7.962 0.351 1.00 87.12 237 ARG A CA 1
ATOM 1960 C C . ARG A 1 237 ? 23.389 -9.385 0.365 1.00 87.12 237 ARG A C 1
ATOM 1962 O O . ARG A 1 237 ? 24.150 -10.331 0.172 1.00 87.12 237 ARG A O 1
ATOM 1969 N N . GLU A 1 238 ? 22.084 -9.539 0.561 1.00 82.12 238 GLU A N 1
ATOM 1970 C CA . GLU A 1 238 ? 21.412 -10.844 0.549 1.00 82.12 238 GLU A CA 1
ATOM 1971 C C . GLU A 1 238 ? 21.519 -11.524 -0.821 1.00 82.12 238 GLU A C 1
ATOM 1973 O O . GLU A 1 238 ? 21.880 -12.699 -0.899 1.00 82.12 238 GLU A O 1
ATOM 1978 N N . GLN A 1 239 ? 21.340 -10.767 -1.908 1.00 80.62 239 GLN A N 1
ATOM 1979 C CA . GLN A 1 239 ? 21.504 -11.271 -3.273 1.00 80.62 239 GLN A CA 1
ATOM 1980 C C . GLN A 1 239 ? 22.920 -11.811 -3.535 1.00 80.62 239 GLN A C 1
ATOM 1982 O O . GLN A 1 239 ? 23.073 -12.827 -4.220 1.00 80.62 239 GLN A O 1
ATOM 1987 N N . LYS A 1 240 ? 23.953 -11.151 -2.990 1.00 80.25 240 LYS A N 1
ATOM 1988 C CA . LYS A 1 240 ? 25.368 -11.533 -3.152 1.00 80.25 240 LYS A CA 1
ATOM 1989 C C . LYS A 1 240 ? 25.774 -12.742 -2.300 1.00 80.25 240 LYS A C 1
ATOM 1991 O O . LYS A 1 240 ? 26.598 -13.531 -2.757 1.00 80.25 240 LYS A O 1
ATOM 1996 N N . ARG A 1 241 ? 25.200 -12.910 -1.101 1.00 71.12 241 ARG A N 1
ATOM 1997 C CA . ARG A 1 241 ? 25.515 -14.022 -0.174 1.00 71.12 241 ARG A CA 1
ATOM 1998 C C . ARG A 1 241 ? 25.110 -15.401 -0.696 1.00 71.12 241 ARG A C 1
ATOM 2000 O O . ARG A 1 241 ? 25.723 -16.385 -0.317 1.00 71.12 241 ARG A O 1
ATOM 2007 N N . LEU A 1 242 ? 24.130 -15.473 -1.593 1.00 59.84 242 LEU A N 1
ATOM 2008 C CA . LEU A 1 242 ? 23.666 -16.722 -2.211 1.00 59.84 242 LEU A CA 1
ATOM 2009 C C . LEU A 1 242 ? 24.577 -17.254 -3.334 1.00 59.84 242 LEU A C 1
ATOM 2011 O O . LEU A 1 242 ? 24.183 -18.166 -4.064 1.00 59.84 242 LEU A O 1
ATOM 2015 N N . ARG A 1 243 ? 25.778 -16.692 -3.530 1.00 55.16 243 ARG A N 1
ATOM 2016 C CA . ARG A 1 243 ? 26.760 -17.338 -4.407 1.00 55.16 243 ARG A CA 1
ATOM 2017 C C . ARG A 1 243 ? 27.174 -18.676 -3.765 1.00 55.16 243 ARG A C 1
ATOM 2019 O O . ARG A 1 243 ? 27.476 -18.667 -2.573 1.00 55.16 243 ARG A O 1
ATOM 2026 N N . PRO A 1 244 ? 27.178 -19.800 -4.514 1.00 47.50 244 PRO A N 1
ATOM 2027 C CA . PRO A 1 244 ? 27.405 -21.156 -3.992 1.00 47.50 244 PRO A CA 1
ATOM 2028 C C . PRO A 1 244 ? 28.632 -21.340 -3.093 1.00 47.50 244 PRO A C 1
ATOM 2030 O O . PRO A 1 244 ? 28.682 -22.261 -2.285 1.00 47.50 244 PRO A O 1
ATOM 2033 N N . ASP A 1 245 ? 29.588 -20.429 -3.189 1.00 45.78 245 ASP A N 1
ATOM 2034 C CA . ASP A 1 245 ? 30.847 -20.454 -2.456 1.00 45.78 245 ASP A CA 1
ATOM 2035 C C . ASP A 1 245 ? 30.698 -20.035 -0.969 1.00 45.78 245 ASP A C 1
ATOM 2037 O O . ASP A 1 245 ? 31.658 -20.124 -0.211 1.00 45.78 245 ASP A O 1
ATOM 2041 N N . PHE A 1 246 ? 29.510 -19.583 -0.530 1.00 46.38 246 PHE A N 1
ATOM 2042 C CA . PHE A 1 246 ? 29.266 -18.974 0.793 1.00 46.38 246 PHE A CA 1
ATOM 2043 C C . PHE A 1 246 ? 28.305 -19.749 1.725 1.00 46.38 246 PHE A C 1
ATOM 2045 O O . PHE A 1 246 ? 27.860 -19.211 2.741 1.00 46.38 246 PHE A O 1
ATOM 2052 N N . TYR A 1 247 ? 28.009 -21.025 1.453 1.00 47.44 247 TYR A N 1
ATOM 2053 C CA . TYR A 1 247 ? 27.071 -21.852 2.245 1.00 47.44 247 TYR A CA 1
ATOM 2054 C C . TYR A 1 247 ? 27.591 -22.333 3.624 1.00 47.44 247 TYR A C 1
ATOM 2056 O O . TYR A 1 247 ? 27.143 -23.352 4.142 1.00 47.44 247 TYR A O 1
ATOM 2064 N N . GLY A 1 248 ? 28.505 -21.589 4.254 1.00 46.94 248 GLY A N 1
ATOM 2065 C CA . GLY A 1 248 ? 28.935 -21.810 5.644 1.00 46.94 248 GLY A CA 1
ATOM 2066 C C . GLY A 1 248 ? 28.169 -20.985 6.692 1.00 46.94 248 GLY A C 1
ATOM 2067 O O . GLY A 1 248 ? 28.480 -21.069 7.876 1.00 46.94 248 GLY A O 1
ATOM 2068 N N . GLY A 1 249 ? 27.213 -20.146 6.276 1.00 47.44 249 GLY A N 1
ATOM 2069 C CA . GLY A 1 249 ? 26.496 -19.220 7.159 1.00 47.44 249 GLY A CA 1
ATOM 2070 C C . GLY A 1 249 ? 25.301 -19.844 7.884 1.00 47.44 249 GLY A C 1
ATOM 2071 O O . GLY A 1 249 ? 24.547 -20.626 7.306 1.00 47.44 249 GLY A O 1
ATOM 2072 N N . SER A 1 250 ? 25.111 -19.459 9.148 1.00 47.84 250 SER A N 1
ATOM 2073 C CA . SER A 1 250 ? 23.928 -19.767 9.954 1.00 47.84 250 SER A CA 1
ATOM 2074 C C . SER A 1 250 ? 22.629 -19.386 9.231 1.00 47.84 250 SER A C 1
ATOM 2076 O O . SER A 1 250 ? 22.550 -18.355 8.560 1.00 47.84 250 SER A O 1
ATOM 2078 N N . MET A 1 251 ? 21.606 -20.236 9.374 1.00 50.41 251 MET A N 1
ATOM 2079 C CA . MET A 1 251 ? 20.248 -19.977 8.881 1.00 50.41 251 MET A CA 1
ATOM 2080 C C . MET A 1 251 ? 19.747 -18.613 9.392 1.00 50.41 251 MET A C 1
ATOM 2082 O O . MET A 1 251 ? 20.121 -18.213 10.501 1.00 50.41 251 MET A O 1
ATOM 2086 N N . PRO A 1 252 ? 18.911 -17.895 8.618 1.00 51.03 252 PRO A N 1
ATOM 2087 C CA . PRO A 1 252 ? 18.333 -16.644 9.075 1.00 51.03 252 PRO A CA 1
ATOM 2088 C C . PRO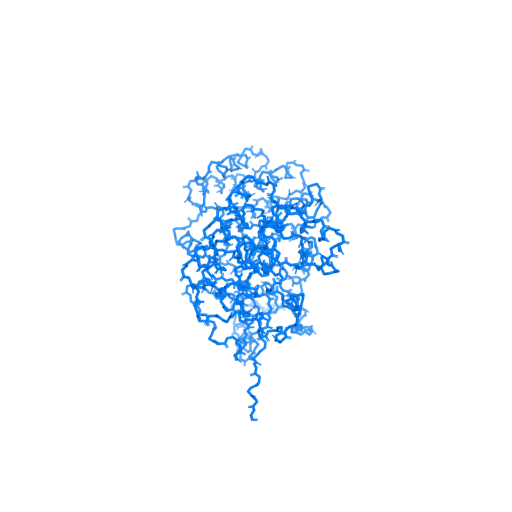 A 1 252 ? 17.617 -16.863 10.404 1.00 51.03 252 PRO A C 1
ATOM 2090 O O . PRO A 1 252 ? 16.938 -17.866 10.615 1.00 51.03 252 PRO A O 1
ATOM 2093 N N . HIS A 1 253 ? 17.807 -15.910 11.310 1.00 53.38 253 HIS A N 1
ATOM 2094 C CA . HIS A 1 253 ? 17.161 -15.906 12.612 1.00 53.38 253 HIS A CA 1
ATOM 2095 C C . HIS A 1 253 ? 15.630 -15.971 12.434 1.00 53.38 253 HIS A C 1
ATOM 2097 O O . HIS A 1 253 ? 15.121 -15.332 11.515 1.00 53.38 253 HIS A O 1
ATOM 2103 N N . PRO A 1 254 ? 14.862 -16.605 13.339 1.00 49.94 254 PRO A N 1
ATOM 2104 C CA . PRO A 1 254 ? 13.387 -16.600 13.317 1.00 49.94 254 PRO A CA 1
ATOM 2105 C C . PRO A 1 254 ? 12.730 -15.202 13.367 1.00 49.94 254 PRO A C 1
ATOM 2107 O O . PRO A 1 254 ? 11.516 -15.091 13.257 1.00 49.94 254 PRO A O 1
ATOM 2110 N N . ASN A 1 255 ? 13.529 -14.136 13.497 1.00 56.34 255 ASN A N 1
ATOM 2111 C CA . ASN A 1 255 ? 13.097 -12.736 13.447 1.00 56.34 255 ASN A CA 1
ATOM 2112 C C . ASN A 1 255 ? 13.556 -12.044 12.148 1.00 56.34 255 ASN A C 1
ATOM 2114 O O . ASN A 1 255 ? 13.703 -10.823 12.119 1.00 56.34 255 ASN A O 1
ATOM 2118 N N . TYR A 1 256 ? 13.886 -12.810 11.104 1.00 66.31 256 TYR A N 1
ATOM 2119 C CA . TYR A 1 256 ? 14.267 -12.261 9.809 1.00 66.31 256 TYR A CA 1
ATOM 2120 C C . TYR A 1 256 ? 13.104 -11.459 9.220 1.00 66.31 256 TYR A C 1
ATOM 2122 O O . TYR A 1 256 ? 11.985 -11.957 9.136 1.00 66.31 256 TYR A O 1
ATOM 2130 N N . ILE A 1 257 ? 13.399 -10.221 8.817 1.00 68.25 257 ILE A N 1
ATOM 2131 C CA . ILE A 1 257 ? 12.419 -9.291 8.258 1.00 68.25 257 ILE A CA 1
ATOM 2132 C C . ILE A 1 257 ? 12.685 -9.124 6.764 1.00 68.25 257 ILE A C 1
ATOM 2134 O O . ILE A 1 257 ? 13.798 -8.709 6.395 1.00 68.25 257 ILE A O 1
ATOM 2138 N N . PRO A 1 258 ? 11.694 -9.399 5.905 1.00 79.12 258 PRO A N 1
ATOM 2139 C CA . PRO A 1 258 ? 11.833 -9.287 4.465 1.00 79.12 258 PRO A CA 1
ATOM 2140 C C . PRO A 1 258 ? 11.555 -7.855 3.983 1.00 79.12 258 PRO A C 1
ATOM 2142 O O . PRO A 1 258 ? 10.644 -7.634 3.192 1.00 79.12 258 PRO A O 1
ATOM 2145 N N . ASP A 1 259 ? 12.349 -6.873 4.426 1.00 85.69 259 ASP A N 1
ATOM 2146 C CA . ASP A 1 259 ? 12.110 -5.440 4.147 1.00 85.69 259 ASP A CA 1
ATOM 2147 C C . ASP A 1 259 ? 11.930 -5.132 2.650 1.00 85.69 259 ASP A C 1
ATOM 2149 O O . ASP A 1 259 ? 11.147 -4.269 2.263 1.00 85.69 259 ASP A O 1
ATOM 2153 N N . PHE A 1 260 ? 12.627 -5.875 1.785 1.00 88.94 260 PHE A N 1
ATOM 2154 C CA . PHE A 1 260 ? 12.499 -5.721 0.338 1.00 88.94 260 PHE A CA 1
ATOM 2155 C C . PHE A 1 260 ? 11.111 -6.123 -0.188 1.00 88.94 260 PHE A C 1
ATOM 2157 O O . PHE A 1 260 ? 10.621 -5.505 -1.131 1.00 88.94 260 PHE A O 1
ATOM 2164 N N . LEU A 1 261 ? 10.449 -7.111 0.429 1.00 87.31 261 LEU A N 1
ATOM 2165 C CA . LEU A 1 261 ? 9.063 -7.447 0.091 1.00 87.31 261 LEU A CA 1
ATOM 2166 C C . LEU A 1 261 ? 8.097 -6.326 0.458 1.00 87.31 261 LEU A C 1
ATOM 2168 O O . LEU A 1 261 ? 7.148 -6.085 -0.275 1.00 87.31 261 LEU A O 1
ATOM 2172 N N . MET A 1 262 ? 8.348 -5.628 1.563 1.00 88.06 262 MET A N 1
ATOM 2173 C CA . MET A 1 262 ? 7.505 -4.511 1.975 1.00 88.06 262 MET A CA 1
ATOM 2174 C C . MET A 1 262 ? 7.562 -3.361 0.957 1.00 88.06 262 MET A C 1
ATOM 2176 O O . MET A 1 262 ? 6.518 -2.796 0.643 1.00 88.06 262 MET A O 1
ATOM 2180 N N . ILE A 1 263 ? 8.732 -3.063 0.366 1.00 89.69 263 ILE A N 1
ATOM 2181 C CA . ILE A 1 263 ? 8.798 -2.111 -0.762 1.00 89.69 263 ILE A CA 1
ATOM 2182 C C . ILE A 1 263 ? 8.065 -2.663 -1.988 1.00 89.69 263 ILE A C 1
ATOM 2184 O O . ILE A 1 263 ? 7.307 -1.928 -2.613 1.00 89.69 263 ILE A O 1
ATOM 2188 N N . LEU A 1 264 ? 8.270 -3.940 -2.331 1.00 89.75 264 LEU A N 1
ATOM 2189 C CA . LEU A 1 264 ? 7.617 -4.566 -3.488 1.00 89.75 264 LEU A CA 1
ATOM 2190 C C . LEU A 1 264 ? 6.087 -4.504 -3.414 1.00 89.75 264 LEU A C 1
ATOM 2192 O O . LEU A 1 264 ? 5.441 -4.333 -4.446 1.00 89.75 264 LEU A O 1
ATOM 2196 N N . ASP A 1 265 ? 5.522 -4.659 -2.219 1.00 90.00 265 ASP A N 1
ATOM 2197 C CA . ASP A 1 265 ? 4.078 -4.677 -1.982 1.00 90.00 265 ASP A CA 1
ATOM 2198 C C . ASP A 1 265 ? 3.477 -3.286 -1.744 1.00 90.00 265 ASP A C 1
ATOM 2200 O O . ASP A 1 265 ? 2.267 -3.103 -1.904 1.00 90.00 265 ASP A O 1
ATOM 2204 N N . HIS A 1 266 ? 4.296 -2.305 -1.361 1.00 90.06 266 HIS A N 1
ATOM 2205 C CA . HIS A 1 266 ? 3.861 -0.936 -1.075 1.00 90.06 266 HIS A CA 1
ATOM 2206 C C . HIS A 1 266 ? 4.684 0.118 -1.836 1.00 90.06 266 HIS A C 1
ATOM 2208 O O . HIS A 1 266 ? 5.121 1.099 -1.228 1.00 90.06 266 HIS A O 1
ATOM 2214 N N . PRO A 1 267 ? 4.906 -0.032 -3.155 1.00 91.44 267 PRO A N 1
ATOM 2215 C CA . PRO A 1 267 ? 5.859 0.804 -3.875 1.00 91.44 267 PRO A CA 1
ATOM 2216 C C . PRO A 1 267 ? 5.434 2.271 -3.921 1.00 91.44 267 PRO A C 1
ATOM 2218 O O . PRO A 1 267 ? 6.300 3.129 -3.806 1.00 91.44 267 PRO A O 1
ATOM 2221 N N . ASP A 1 268 ? 4.128 2.568 -4.000 1.00 88.31 268 ASP A N 1
ATOM 2222 C CA . ASP A 1 268 ? 3.622 3.951 -4.031 1.00 88.31 268 ASP A CA 1
ATOM 2223 C C . ASP A 1 268 ? 4.052 4.723 -2.775 1.00 88.31 268 ASP A C 1
ATOM 2225 O O . ASP A 1 268 ? 4.443 5.884 -2.851 1.00 88.31 268 ASP A O 1
ATOM 2229 N N . TYR A 1 269 ? 4.083 4.051 -1.618 1.00 85.25 269 TYR A N 1
ATOM 2230 C CA . TYR A 1 269 ? 4.567 4.663 -0.386 1.00 85.25 269 TYR A CA 1
ATOM 2231 C C . TYR A 1 269 ? 6.037 5.072 -0.525 1.00 85.25 269 TYR A C 1
ATOM 2233 O O . TYR A 1 269 ? 6.398 6.209 -0.256 1.00 85.25 269 TYR A O 1
ATOM 2241 N N . TYR A 1 270 ? 6.905 4.172 -0.976 1.00 86.75 270 TYR A N 1
ATOM 2242 C CA . TYR A 1 270 ? 8.339 4.451 -1.126 1.00 86.75 270 TYR A CA 1
ATOM 2243 C C . TYR A 1 270 ? 8.654 5.382 -2.305 1.00 86.75 270 TYR A C 1
ATOM 2245 O O . TYR A 1 270 ? 9.719 5.988 -2.376 1.00 86.75 270 TYR A O 1
ATOM 2253 N N . TYR A 1 271 ? 7.717 5.523 -3.226 1.00 86.81 271 TYR A N 1
ATOM 2254 C CA . TYR A 1 271 ? 7.824 6.442 -4.336 1.00 86.81 271 TYR A CA 1
ATOM 2255 C C . TYR A 1 271 ? 7.464 7.882 -3.941 1.00 86.81 271 TYR A C 1
ATOM 2257 O O . TYR A 1 271 ? 8.191 8.799 -4.310 1.00 86.81 271 TYR A O 1
ATOM 2265 N N . GLU A 1 272 ? 6.391 8.079 -3.164 1.00 67.69 272 GLU A N 1
ATOM 2266 C CA . GLU A 1 272 ? 5.862 9.408 -2.804 1.00 67.69 272 GLU A CA 1
ATOM 2267 C C . GLU A 1 272 ? 6.324 9.929 -1.432 1.00 67.69 272 GLU A C 1
ATOM 2269 O O . GLU A 1 272 ? 6.243 11.128 -1.185 1.00 67.69 272 GLU A O 1
ATOM 2274 N N . THR A 1 273 ? 6.789 9.070 -0.512 1.00 57.44 273 THR A N 1
ATOM 2275 C CA . THR A 1 273 ? 7.105 9.485 0.878 1.00 57.44 273 THR A CA 1
ATOM 2276 C C . THR A 1 273 ? 8.538 9.943 1.125 1.00 57.44 273 THR A C 1
ATOM 2278 O O . THR A 1 273 ? 8.922 10.144 2.283 1.00 57.44 273 THR A O 1
ATOM 2281 N N . GLY A 1 274 ? 9.320 10.196 0.073 1.00 47.53 274 GLY A N 1
ATOM 2282 C CA . GLY A 1 274 ? 10.431 11.127 0.230 1.00 47.53 274 GLY A CA 1
ATOM 2283 C C . GLY A 1 274 ? 9.874 12.418 0.811 1.00 47.53 274 GLY A C 1
ATOM 2284 O O . GLY A 1 274 ? 8.935 12.985 0.262 1.00 47.53 274 GLY A O 1
ATOM 2285 N N . ILE A 1 275 ? 10.420 12.895 1.931 1.00 42.81 275 ILE A N 1
ATOM 2286 C CA . ILE A 1 275 ? 10.285 14.315 2.282 1.00 42.81 275 ILE A CA 1
ATOM 2287 C C . ILE A 1 275 ? 10.614 15.059 0.986 1.00 42.81 275 ILE A C 1
ATOM 2289 O O . ILE A 1 275 ? 11.677 14.768 0.442 1.00 42.81 275 ILE A O 1
ATOM 2293 N N . GLU A 1 276 ? 9.719 15.887 0.436 1.00 38.19 276 GLU A N 1
ATOM 2294 C CA . GLU A 1 276 ? 9.941 16.537 -0.866 1.00 38.19 276 GLU A CA 1
ATOM 2295 C C . GLU A 1 276 ? 11.384 17.074 -0.950 1.00 38.19 276 GLU A C 1
ATOM 2297 O O . GLU A 1 276 ? 11.796 17.913 -0.147 1.00 38.19 276 GLU A O 1
ATOM 2302 N N . GLY A 1 277 ? 12.183 16.526 -1.874 1.00 42.41 277 GLY A N 1
ATOM 2303 C CA . GLY A 1 277 ? 13.597 16.884 -2.048 1.00 42.41 277 GLY A CA 1
ATOM 2304 C C . GLY A 1 277 ? 14.624 16.085 -1.226 1.00 42.41 277 GLY A C 1
ATOM 2305 O O . GLY A 1 277 ? 15.814 16.394 -1.290 1.00 42.41 277 GLY A O 1
ATOM 2306 N N . SER A 1 278 ? 14.221 15.057 -0.478 1.00 54.28 278 SER A N 1
ATOM 2307 C CA . SER A 1 278 ? 15.145 14.117 0.168 1.00 54.28 278 SER A CA 1
ATOM 2308 C C . SER A 1 278 ? 15.647 13.078 -0.833 1.00 54.28 278 SER A C 1
ATOM 2310 O O . SER A 1 278 ? 14.900 12.557 -1.653 1.00 54.28 278 SER A O 1
ATOM 2312 N N . LYS A 1 279 ? 16.933 12.730 -0.743 1.00 59.22 279 LYS A N 1
ATOM 2313 C CA . LYS A 1 279 ? 17.555 11.661 -1.545 1.00 59.22 279 LYS A CA 1
ATOM 2314 C C . LYS A 1 279 ? 17.054 10.250 -1.188 1.00 59.22 279 LYS A C 1
ATOM 2316 O O . LYS A 1 279 ? 17.578 9.270 -1.710 1.00 59.22 279 LYS A O 1
ATOM 2321 N N . ASP A 1 280 ? 16.078 10.154 -0.290 1.00 71.00 280 ASP A N 1
ATOM 2322 C CA . ASP A 1 280 ? 15.661 8.911 0.351 1.00 71.00 280 ASP A CA 1
ATOM 2323 C C . ASP A 1 280 ? 14.469 8.237 -0.349 1.00 71.00 280 ASP A C 1
ATOM 2325 O O . ASP A 1 280 ? 14.097 7.125 0.037 1.00 71.00 280 ASP A O 1
ATOM 2329 N N . ASP A 1 281 ? 13.892 8.868 -1.382 1.00 84.56 281 ASP A N 1
ATOM 2330 C CA . ASP A 1 281 ? 12.892 8.247 -2.259 1.00 84.56 281 ASP A CA 1
ATOM 2331 C C . ASP A 1 281 ? 13.512 7.463 -3.432 1.00 84.56 281 ASP A C 1
ATOM 2333 O O . ASP A 1 281 ? 14.723 7.472 -3.681 1.00 84.56 281 ASP A O 1
ATOM 2337 N N . ALA A 1 282 ? 12.660 6.733 -4.158 1.00 89.75 282 ALA A N 1
ATOM 2338 C CA . ALA A 1 282 ? 13.086 5.869 -5.255 1.00 89.75 282 ALA A CA 1
ATOM 2339 C C . ALA A 1 282 ? 13.754 6.641 -6.411 1.00 89.75 282 ALA A C 1
ATOM 2341 O O . ALA A 1 282 ? 14.660 6.112 -7.063 1.00 89.75 282 ALA A O 1
ATOM 2342 N N . ILE A 1 283 ? 13.325 7.880 -6.676 1.00 89.94 283 ILE A N 1
ATOM 2343 C CA . ILE A 1 283 ? 13.860 8.715 -7.758 1.00 89.94 283 ILE A CA 1
ATOM 2344 C C . ILE A 1 283 ? 15.228 9.265 -7.349 1.00 89.94 283 ILE A C 1
ATOM 2346 O O . ILE A 1 283 ? 16.198 9.125 -8.100 1.00 89.94 283 ILE A O 1
ATOM 2350 N N . GLY A 1 284 ? 15.330 9.834 -6.147 1.00 89.38 284 GLY A N 1
ATOM 2351 C CA . GLY A 1 284 ? 16.573 10.292 -5.537 1.00 89.38 284 GLY A CA 1
ATOM 2352 C C . GLY A 1 284 ? 17.629 9.192 -5.541 1.00 89.38 284 GLY A C 1
ATOM 2353 O O . GLY A 1 284 ? 18.733 9.397 -6.045 1.00 89.38 284 GLY A O 1
ATOM 2354 N N . PHE A 1 285 ? 17.255 7.982 -5.119 1.00 91.94 285 PHE A N 1
ATOM 2355 C CA . PHE A 1 285 ? 18.156 6.831 -5.121 1.00 91.94 285 PHE A CA 1
ATOM 2356 C C . PHE A 1 285 ? 18.660 6.457 -6.527 1.00 91.94 285 PHE A C 1
ATOM 2358 O O . PHE A 1 285 ? 19.847 6.195 -6.726 1.00 91.94 285 PHE A O 1
ATOM 2365 N N . ILE A 1 286 ? 17.782 6.414 -7.536 1.00 91.69 286 ILE A N 1
ATOM 2366 C CA . ILE A 1 286 ? 18.188 6.036 -8.902 1.00 91.69 286 ILE A CA 1
ATOM 2367 C C . ILE A 1 286 ? 19.041 7.118 -9.562 1.00 91.69 286 ILE A C 1
ATOM 2369 O O . ILE A 1 286 ? 19.967 6.806 -10.318 1.00 91.69 286 ILE A O 1
ATOM 2373 N N . THR A 1 287 ? 18.745 8.384 -9.291 1.00 89.44 287 THR A N 1
ATOM 2374 C CA . THR A 1 287 ? 19.471 9.514 -9.877 1.00 89.44 287 THR A CA 1
ATOM 2375 C C . THR A 1 287 ? 20.825 9.765 -9.214 1.00 89.44 287 THR A C 1
ATOM 2377 O O . THR A 1 287 ? 21.722 10.292 -9.872 1.00 89.44 287 THR A O 1
ATOM 2380 N N . ASP A 1 288 ? 21.039 9.318 -7.972 1.00 91.00 288 ASP A N 1
ATOM 2381 C CA . ASP A 1 288 ? 22.323 9.482 -7.289 1.00 91.00 288 ASP A CA 1
ATOM 2382 C C . ASP A 1 288 ? 23.410 8.584 -7.913 1.00 91.00 288 ASP A C 1
ATOM 2384 O O . ASP A 1 288 ? 23.305 7.355 -7.986 1.00 91.00 288 ASP A O 1
ATOM 2388 N N . ALA A 1 289 ? 24.483 9.203 -8.408 1.00 88.56 289 ALA A N 1
ATOM 2389 C CA . ALA A 1 289 ? 25.597 8.512 -9.055 1.00 88.56 289 ALA A CA 1
ATOM 2390 C C . ALA A 1 289 ? 26.454 7.669 -8.089 1.00 88.56 289 ALA A C 1
ATOM 2392 O O . ALA A 1 289 ? 27.237 6.840 -8.549 1.00 88.56 289 ALA A O 1
ATOM 2393 N N . SER A 1 290 ? 26.324 7.863 -6.771 1.00 90.81 290 SER A N 1
ATOM 2394 C CA . SER A 1 290 ? 27.080 7.109 -5.762 1.00 90.81 290 SER A CA 1
ATOM 2395 C C . SER A 1 290 ? 26.564 5.681 -5.555 1.00 90.81 290 SER A C 1
ATOM 2397 O O . SER A 1 290 ? 27.321 4.810 -5.116 1.00 90.81 290 SER A O 1
ATOM 2399 N N . HIS A 1 291 ? 25.303 5.407 -5.903 1.00 92.56 291 HIS A N 1
ATOM 2400 C CA . HIS A 1 291 ? 24.728 4.068 -5.812 1.00 92.56 291 HIS A CA 1
ATOM 2401 C C . HIS A 1 291 ? 25.140 3.199 -7.000 1.00 92.56 291 HIS A C 1
ATOM 2403 O O . HIS A 1 291 ? 25.176 3.644 -8.149 1.00 92.56 291 HIS A O 1
ATOM 2409 N N . ASN A 1 292 ? 25.440 1.925 -6.731 1.00 92.94 292 ASN A N 1
ATOM 2410 C CA . ASN A 1 292 ? 25.861 1.015 -7.793 1.00 92.94 292 ASN A CA 1
ATOM 2411 C C . ASN A 1 292 ? 24.673 0.542 -8.641 1.00 92.94 292 ASN A C 1
ATOM 2413 O O . ASN A 1 292 ? 23.533 0.482 -8.185 1.00 92.94 292 ASN A O 1
ATOM 2417 N N . GLU A 1 293 ? 24.974 0.140 -9.875 1.00 92.12 293 GLU A N 1
ATOM 2418 C CA . GLU A 1 293 ? 23.979 -0.297 -10.858 1.00 92.12 293 GLU A CA 1
ATOM 2419 C C . GLU A 1 293 ? 23.038 -1.385 -10.311 1.00 92.12 293 GLU A C 1
ATOM 2421 O O . GLU A 1 293 ? 21.829 -1.304 -10.487 1.00 92.12 293 GLU A O 1
ATOM 2426 N N . GLU A 1 294 ? 23.556 -2.387 -9.596 1.00 91.56 294 GLU A N 1
ATOM 2427 C CA . GLU A 1 294 ? 22.726 -3.491 -9.094 1.00 91.56 294 GLU A CA 1
ATOM 2428 C C . GLU A 1 294 ? 21.716 -3.059 -8.023 1.00 91.56 294 GLU A C 1
ATOM 2430 O O . GLU A 1 294 ? 20.647 -3.663 -7.913 1.00 91.56 294 GLU A O 1
ATOM 2435 N N . GLU A 1 295 ? 22.019 -2.009 -7.261 1.00 93.75 295 GLU A N 1
ATOM 2436 C CA . GLU A 1 295 ? 21.090 -1.402 -6.304 1.00 93.75 295 GLU A CA 1
ATOM 2437 C C . GLU A 1 295 ? 20.010 -0.594 -7.013 1.00 93.75 295 GLU A C 1
ATOM 2439 O O . GLU A 1 295 ? 18.829 -0.760 -6.713 1.00 93.75 295 GLU A O 1
ATOM 2444 N N . LYS A 1 296 ? 20.383 0.202 -8.019 1.00 94.62 296 LYS A N 1
ATOM 2445 C CA . LYS A 1 296 ? 19.408 0.937 -8.840 1.00 94.62 296 LYS A CA 1
ATOM 2446 C C . LYS A 1 296 ? 18.427 -0.014 -9.525 1.00 94.62 296 LYS A C 1
ATOM 2448 O O . LYS A 1 296 ? 17.223 0.226 -9.531 1.00 94.62 296 LYS A O 1
ATOM 2453 N N . ARG A 1 297 ? 18.924 -1.148 -10.027 1.00 92.81 297 ARG A N 1
ATOM 2454 C CA . ARG A 1 297 ? 18.095 -2.211 -10.615 1.00 92.81 297 ARG A CA 1
ATOM 2455 C C . ARG A 1 297 ? 17.132 -2.844 -9.605 1.00 92.81 297 ARG A C 1
ATOM 2457 O O . ARG A 1 297 ? 16.014 -3.189 -9.978 1.00 92.81 297 ARG A O 1
ATOM 2464 N N . LEU A 1 298 ? 17.533 -2.991 -8.336 1.00 92.81 298 LEU A N 1
ATOM 2465 C CA . LEU A 1 298 ? 16.632 -3.448 -7.267 1.00 92.81 298 LEU A CA 1
ATOM 2466 C C . LEU A 1 298 ? 15.502 -2.445 -7.017 1.00 92.81 298 LEU A C 1
ATOM 2468 O O . LEU A 1 298 ? 14.365 -2.876 -6.853 1.00 92.81 298 LEU A O 1
ATOM 2472 N N . VAL A 1 299 ? 15.790 -1.138 -7.035 1.00 94.25 299 VAL A N 1
ATOM 2473 C CA . VAL A 1 299 ? 14.752 -0.101 -6.910 1.00 94.25 299 VAL A CA 1
ATOM 2474 C C . VAL A 1 299 ? 13.784 -0.161 -8.084 1.00 94.25 299 VAL A C 1
ATOM 2476 O O . VAL A 1 299 ? 12.582 -0.247 -7.861 1.00 94.25 299 VAL A O 1
ATOM 2479 N N . VAL A 1 300 ? 14.285 -0.196 -9.325 1.00 94.19 300 VAL A N 1
ATOM 2480 C CA . VAL A 1 300 ? 13.422 -0.314 -10.514 1.00 94.19 300 VAL A CA 1
ATOM 2481 C C . VAL A 1 300 ? 12.512 -1.533 -10.410 1.00 94.19 300 VAL A C 1
ATOM 2483 O O . VAL A 1 300 ? 11.312 -1.409 -10.636 1.00 94.19 300 VAL A O 1
ATOM 2486 N N . PHE A 1 301 ? 13.057 -2.683 -10.007 1.00 92.62 301 PHE A N 1
ATOM 2487 C CA . PHE A 1 301 ? 12.272 -3.895 -9.799 1.00 92.62 301 PHE A CA 1
ATOM 2488 C C . PHE A 1 301 ? 11.215 -3.735 -8.695 1.00 92.62 301 PHE A C 1
ATOM 2490 O O . PHE A 1 301 ? 10.071 -4.141 -8.882 1.00 92.62 301 PHE A O 1
ATOM 2497 N N . ALA A 1 302 ? 11.558 -3.098 -7.573 1.00 92.25 302 ALA A N 1
ATOM 2498 C CA . ALA A 1 302 ? 10.613 -2.843 -6.490 1.00 92.25 302 ALA A CA 1
ATOM 2499 C C . ALA A 1 302 ? 9.442 -1.943 -6.924 1.00 92.25 302 ALA A C 1
ATOM 2501 O O . ALA A 1 302 ? 8.322 -2.119 -6.459 1.00 92.25 302 ALA A O 1
ATOM 2502 N N . MET A 1 303 ? 9.681 -1.031 -7.870 1.00 94.38 303 MET A N 1
ATOM 2503 C CA . MET A 1 303 ? 8.675 -0.112 -8.406 1.00 94.38 303 MET A CA 1
ATOM 2504 C C . MET A 1 303 ? 7.758 -0.737 -9.471 1.00 94.38 303 MET A C 1
ATOM 2506 O O . MET A 1 303 ? 6.852 -0.075 -9.970 1.00 94.38 303 MET A O 1
ATOM 2510 N N . HIS A 1 304 ? 7.933 -2.012 -9.840 1.00 92.50 304 HIS A N 1
ATOM 2511 C CA . HIS A 1 304 ? 7.138 -2.659 -10.899 1.00 92.50 304 HIS A CA 1
ATOM 2512 C C . HIS A 1 304 ? 5.631 -2.719 -10.620 1.00 92.50 304 HIS A C 1
ATOM 2514 O O . HIS A 1 304 ? 4.869 -2.928 -11.562 1.00 92.50 304 HIS A O 1
ATOM 2520 N N . GLN A 1 305 ? 5.197 -2.530 -9.372 1.00 91.00 305 GLN A N 1
ATOM 2521 C CA . GLN A 1 305 ? 3.785 -2.530 -8.973 1.00 91.00 305 GLN A CA 1
ATOM 2522 C C . GLN A 1 305 ? 3.204 -1.129 -8.700 1.00 91.00 305 GLN A C 1
ATOM 2524 O O . GLN A 1 305 ? 2.091 -1.047 -8.187 1.00 91.00 305 GLN A O 1
ATOM 2529 N N . LEU A 1 306 ? 3.913 -0.040 -9.033 1.00 93.31 306 LEU A N 1
ATOM 2530 C CA . LEU A 1 306 ? 3.357 1.316 -8.909 1.00 93.31 306 LEU A CA 1
ATOM 2531 C C . LEU A 1 306 ? 2.064 1.483 -9.714 1.00 93.31 306 LEU A C 1
ATOM 2533 O O . LEU A 1 306 ? 1.855 0.828 -10.745 1.00 93.31 306 LEU A O 1
ATOM 2537 N N . SER A 1 307 ? 1.241 2.442 -9.285 1.00 92.44 307 SER A N 1
ATOM 2538 C CA . SER A 1 307 ? 0.129 2.921 -10.107 1.00 92.44 307 SER A CA 1
ATOM 2539 C C . SER A 1 307 ? 0.617 3.396 -11.490 1.00 92.44 307 SER A C 1
ATOM 2541 O O . SER A 1 307 ? 1.758 3.846 -11.629 1.00 92.44 307 SER A O 1
ATOM 2543 N N . PRO A 1 308 ? -0.213 3.325 -12.546 1.00 94.38 308 PRO A N 1
ATOM 2544 C CA . PRO A 1 308 ? 0.196 3.751 -13.886 1.00 94.38 308 PRO A CA 1
ATOM 2545 C C . PRO A 1 308 ? 0.675 5.205 -13.951 1.00 94.38 308 PRO A C 1
ATOM 2547 O O . PRO A 1 308 ? 1.610 5.519 -14.682 1.00 94.38 308 PRO A O 1
ATOM 2550 N N . GLU A 1 309 ? 0.044 6.086 -13.178 1.00 94.62 309 GLU A N 1
ATOM 2551 C CA . GLU A 1 309 ? 0.386 7.496 -13.051 1.00 94.62 309 GLU A CA 1
ATOM 2552 C C . GLU A 1 309 ? 1.771 7.675 -12.405 1.00 94.62 309 GLU A C 1
ATOM 2554 O O . GLU A 1 309 ? 2.633 8.349 -12.978 1.00 94.62 309 GLU A O 1
ATOM 2559 N N . ALA A 1 310 ? 2.014 7.007 -11.270 1.00 94.00 310 ALA A N 1
ATOM 2560 C CA . ALA A 1 310 ? 3.308 7.020 -10.592 1.00 94.00 310 ALA A CA 1
ATOM 2561 C C . ALA A 1 310 ? 4.411 6.395 -11.460 1.00 94.00 310 ALA A C 1
ATOM 2563 O O . ALA A 1 310 ? 5.473 6.990 -11.631 1.00 94.00 310 ALA A O 1
ATOM 2564 N N . TYR A 1 311 ? 4.152 5.249 -12.099 1.00 96.19 311 TYR A N 1
ATOM 2565 C CA . TYR A 1 311 ? 5.132 4.597 -12.970 1.00 96.19 311 TYR A CA 1
ATOM 2566 C C . TYR A 1 311 ? 5.447 5.433 -14.219 1.00 96.19 311 TYR A C 1
ATOM 2568 O O . TYR A 1 311 ? 6.594 5.491 -14.659 1.00 96.19 311 TYR A O 1
ATOM 2576 N N . ALA A 1 312 ? 4.459 6.127 -14.791 1.00 96.69 312 ALA A N 1
ATOM 2577 C CA . ALA A 1 312 ? 4.688 7.039 -15.907 1.00 96.69 312 ALA A CA 1
ATOM 2578 C C . ALA A 1 312 ? 5.614 8.200 -15.513 1.00 96.69 312 ALA A C 1
ATOM 2580 O O . ALA A 1 312 ? 6.510 8.552 -16.279 1.00 96.69 312 ALA A O 1
ATOM 2581 N N . HIS A 1 313 ? 5.433 8.794 -14.330 1.00 95.19 313 HIS A N 1
ATOM 2582 C CA . HIS A 1 313 ? 6.368 9.804 -13.825 1.00 95.19 313 HIS A CA 1
ATOM 2583 C C . HIS A 1 313 ? 7.749 9.196 -13.531 1.00 95.19 313 HIS A C 1
ATOM 2585 O O . HIS A 1 313 ? 8.755 9.758 -13.956 1.00 95.19 313 HIS A O 1
ATOM 2591 N N . PHE A 1 314 ? 7.806 7.998 -12.944 1.00 95.62 314 PHE A N 1
ATOM 2592 C CA . PHE A 1 314 ? 9.049 7.258 -12.729 1.00 95.62 314 PHE A CA 1
ATOM 2593 C C . PHE A 1 314 ? 9.847 7.049 -14.028 1.00 95.62 314 PHE A C 1
ATOM 2595 O O . PHE A 1 314 ? 11.037 7.361 -14.066 1.00 95.62 314 PHE A O 1
ATOM 2602 N N . ILE A 1 315 ? 9.201 6.623 -15.125 1.00 97.00 315 ILE A N 1
ATOM 2603 C CA . ILE A 1 315 ? 9.838 6.505 -16.451 1.00 97.00 315 ILE A CA 1
ATOM 2604 C C . ILE A 1 315 ? 10.477 7.835 -16.865 1.00 97.00 315 ILE A C 1
ATOM 2606 O O . ILE A 1 315 ? 11.643 7.848 -17.262 1.00 97.00 315 ILE A O 1
ATOM 2610 N N . ARG A 1 316 ? 9.750 8.955 -16.756 1.00 96.00 316 ARG A N 1
ATOM 2611 C CA . ARG A 1 316 ? 10.253 10.284 -17.147 1.00 96.00 316 ARG A CA 1
ATOM 2612 C C . ARG A 1 316 ? 11.458 10.709 -16.317 1.00 96.00 316 ARG A C 1
ATOM 2614 O O . ARG A 1 316 ? 12.457 11.162 -16.877 1.00 96.00 316 ARG A O 1
ATOM 2621 N N . SER A 1 317 ? 11.403 10.521 -15.000 1.00 94.44 317 SER A N 1
ATOM 2622 C CA . SER A 1 317 ? 12.513 10.862 -14.106 1.00 94.44 317 SER A CA 1
ATOM 2623 C C . SER A 1 317 ? 13.772 10.061 -14.441 1.00 94.44 317 SER A C 1
ATOM 2625 O O . SER A 1 317 ? 14.864 10.625 -14.525 1.00 94.44 317 SER A O 1
ATOM 2627 N N . VAL A 1 318 ? 13.628 8.760 -14.715 1.00 95.12 318 VAL A N 1
ATOM 2628 C CA . VAL A 1 318 ? 14.759 7.908 -15.107 1.00 95.12 318 VAL A CA 1
ATOM 2629 C C . VAL A 1 318 ? 15.268 8.255 -16.515 1.00 95.12 318 VAL A C 1
ATOM 2631 O O . VAL A 1 318 ? 16.479 8.259 -16.727 1.00 95.12 318 VAL A O 1
ATOM 2634 N N . CYS A 1 319 ? 14.394 8.646 -17.452 1.00 96.31 319 CYS A N 1
ATOM 2635 C CA . CYS A 1 319 ? 14.797 9.185 -18.760 1.00 96.31 319 CYS A CA 1
ATOM 2636 C C . CYS A 1 319 ? 15.658 10.448 -18.618 1.00 96.31 319 CYS A C 1
ATOM 2638 O O . CYS A 1 319 ? 16.698 10.561 -19.270 1.00 96.31 319 CYS A O 1
ATOM 2640 N N . GLY A 1 320 ? 15.260 11.372 -17.738 1.00 94.31 320 GLY A N 1
ATOM 2641 C CA . GLY A 1 320 ? 16.054 12.554 -17.410 1.00 94.31 320 GLY A CA 1
ATOM 2642 C C . GLY A 1 320 ? 17.428 1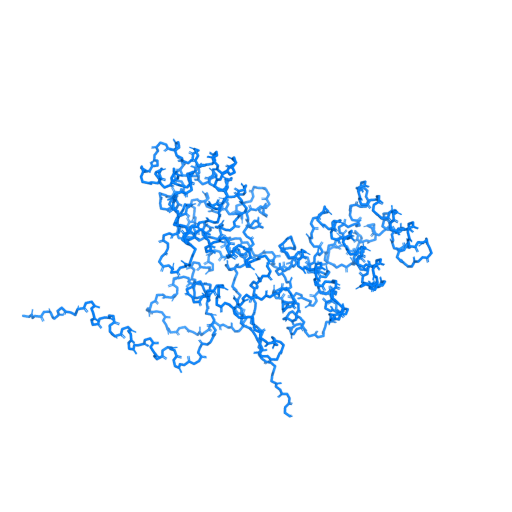2.175 -16.855 1.00 94.31 320 GLY A C 1
ATOM 2643 O O . GLY A 1 320 ? 18.449 12.652 -17.340 1.00 94.31 320 GLY A O 1
ATOM 2644 N N . ALA A 1 321 ? 17.480 11.249 -15.897 1.00 93.56 321 ALA A N 1
ATOM 2645 C CA . ALA A 1 321 ? 18.738 10.775 -15.317 1.00 93.56 321 ALA A CA 1
ATOM 2646 C C . ALA A 1 321 ? 19.646 10.052 -16.333 1.00 93.56 321 ALA A C 1
ATOM 2648 O O . ALA A 1 321 ? 20.871 10.172 -16.267 1.00 93.56 321 ALA A O 1
ATOM 2649 N N . TYR A 1 322 ? 19.061 9.334 -17.296 1.00 96.12 322 TYR A N 1
ATOM 2650 C CA . TYR A 1 322 ? 19.783 8.706 -18.404 1.00 96.12 322 TYR A CA 1
ATOM 2651 C C . TYR A 1 322 ? 20.411 9.742 -19.337 1.00 96.12 322 TYR A C 1
ATOM 2653 O O . TYR A 1 322 ? 21.576 9.601 -19.705 1.00 96.12 322 TYR A O 1
ATOM 2661 N N . TYR A 1 323 ? 19.681 10.812 -19.664 1.00 93.25 323 TYR A N 1
ATOM 2662 C CA . TYR A 1 323 ? 20.208 11.919 -20.465 1.00 93.25 323 TYR A CA 1
ATOM 2663 C C . TYR A 1 323 ? 21.464 12.548 -19.832 1.00 93.25 323 TYR A C 1
ATOM 2665 O O . TYR A 1 323 ? 22.415 12.871 -20.541 1.00 93.25 323 TYR A O 1
ATOM 2673 N N . TRP A 1 324 ? 21.509 12.636 -18.499 1.00 92.12 324 TRP A N 1
ATOM 2674 C CA . TRP A 1 324 ? 22.660 13.142 -17.737 1.00 92.12 324 TRP A CA 1
ATOM 2675 C C . TRP A 1 324 ? 23.752 12.096 -17.445 1.00 92.12 324 TRP A C 1
ATOM 2677 O O . TRP A 1 324 ? 24.735 12.400 -16.774 1.00 92.12 324 TRP A O 1
ATOM 2687 N N . GLY A 1 325 ? 23.609 10.861 -17.936 1.00 92.94 325 GLY A N 1
ATOM 2688 C CA . GLY A 1 325 ? 24.601 9.799 -17.747 1.00 92.94 325 GLY A CA 1
ATOM 2689 C C . GLY A 1 325 ? 24.624 9.173 -16.346 1.00 92.94 325 GLY A C 1
ATOM 2690 O O . GLY A 1 325 ? 25.561 8.448 -16.021 1.00 92.94 325 GLY A O 1
ATOM 2691 N N . HIS A 1 326 ? 23.607 9.411 -15.512 1.00 92.69 326 HIS A N 1
ATOM 2692 C CA . HIS A 1 326 ? 23.494 8.807 -14.173 1.00 92.69 326 HIS A CA 1
ATOM 2693 C C . HIS A 1 326 ? 22.914 7.389 -14.190 1.00 92.69 326 HIS A C 1
ATOM 2695 O O . HIS A 1 326 ? 22.982 6.665 -13.191 1.00 92.69 326 HIS A O 1
ATOM 2701 N N . VAL A 1 327 ? 22.324 7.006 -15.320 1.00 94.88 327 VAL A N 1
ATOM 2702 C CA . VAL A 1 327 ? 21.599 5.756 -15.519 1.00 94.88 327 VAL A CA 1
ATOM 2703 C C . VAL A 1 327 ? 22.155 5.036 -16.744 1.00 94.88 327 VAL A C 1
ATOM 2705 O O . VAL A 1 327 ? 22.442 5.659 -17.764 1.00 94.88 3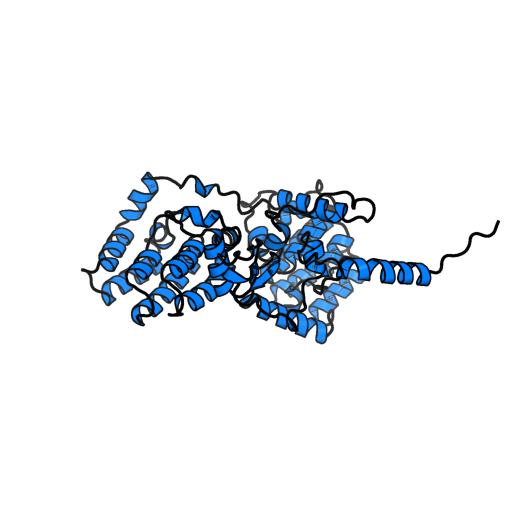27 VAL A O 1
ATOM 2708 N N . SER A 1 328 ? 22.314 3.714 -16.652 1.00 95.19 328 SER A N 1
ATOM 2709 C CA . SER A 1 328 ? 22.810 2.897 -17.759 1.00 95.19 328 SER A CA 1
ATOM 2710 C C . SER A 1 328 ? 21.690 2.463 -18.713 1.00 95.19 328 SER A C 1
ATOM 2712 O O . SER A 1 328 ? 20.514 2.410 -18.356 1.00 95.19 328 SER A O 1
ATOM 2714 N N . VAL A 1 329 ? 22.066 2.045 -19.925 1.00 95.88 329 VAL A N 1
ATOM 2715 C CA . VAL A 1 329 ? 21.142 1.419 -20.890 1.00 95.88 329 VAL A CA 1
ATOM 2716 C C . VAL A 1 329 ? 20.461 0.167 -20.315 1.00 95.88 329 VAL A C 1
ATOM 2718 O O . VAL A 1 329 ? 19.313 -0.104 -20.652 1.00 95.88 329 VAL A O 1
ATOM 2721 N N . ARG A 1 330 ? 21.133 -0.593 -19.438 1.00 93.88 330 ARG A N 1
ATOM 2722 C CA . ARG A 1 330 ? 20.548 -1.800 -18.828 1.00 93.88 330 ARG A CA 1
ATOM 2723 C C . ARG A 1 330 ? 19.426 -1.451 -17.860 1.00 93.88 330 ARG A C 1
ATOM 2725 O O . ARG A 1 330 ? 18.410 -2.131 -17.842 1.00 93.88 330 ARG A O 1
ATOM 2732 N N . LEU A 1 331 ? 19.580 -0.373 -17.095 1.00 94.06 331 LEU A N 1
ATOM 2733 C CA . LEU A 1 331 ? 18.510 0.097 -16.222 1.00 94.06 331 LEU A CA 1
ATOM 2734 C C . LEU A 1 331 ? 17.311 0.607 -17.038 1.00 94.06 331 LEU A C 1
ATOM 2736 O O . LEU A 1 331 ? 16.172 0.370 -16.651 1.00 94.06 331 LEU A O 1
ATOM 2740 N N . MET A 1 332 ? 17.559 1.237 -18.194 1.00 96.56 332 MET A N 1
ATOM 2741 C CA . MET A 1 332 ? 16.496 1.633 -19.131 1.00 96.56 332 MET A CA 1
ATOM 2742 C C . MET A 1 332 ? 15.723 0.427 -19.684 1.00 96.56 332 MET A C 1
ATOM 2744 O O . MET A 1 332 ? 14.522 0.527 -19.913 1.00 96.56 332 MET A O 1
ATOM 2748 N N . GLU A 1 333 ? 16.385 -0.715 -19.886 1.00 95.50 333 GLU A N 1
ATOM 2749 C CA . GLU A 1 333 ? 15.723 -1.979 -20.234 1.00 95.50 333 GLU A CA 1
ATOM 2750 C C . GLU A 1 333 ? 14.839 -2.490 -19.084 1.00 95.50 333 GLU A C 1
ATOM 2752 O O . GLU A 1 333 ? 13.684 -2.848 -19.318 1.00 95.50 333 GLU A O 1
ATOM 2757 N N . ASP A 1 334 ? 15.338 -2.445 -17.842 1.00 93.69 334 ASP A N 1
ATOM 2758 C CA . ASP A 1 334 ? 14.614 -2.909 -16.647 1.00 93.69 334 ASP A CA 1
ATOM 2759 C C . ASP A 1 334 ? 13.335 -2.099 -16.336 1.00 93.69 334 ASP A C 1
ATOM 2761 O O . ASP A 1 334 ? 12.445 -2.602 -15.641 1.00 93.69 334 ASP A O 1
ATOM 2765 N N . LEU A 1 335 ? 13.205 -0.878 -16.878 1.00 95.38 335 LEU A N 1
ATOM 2766 C CA . LEU A 1 335 ? 11.957 -0.095 -16.846 1.00 95.38 335 LEU A CA 1
ATOM 2767 C C . LEU A 1 335 ? 10.838 -0.702 -17.698 1.00 95.38 335 LEU A C 1
ATOM 2769 O O . LEU A 1 335 ? 9.671 -0.387 -17.497 1.00 95.38 335 LEU A O 1
ATOM 2773 N N . LEU A 1 336 ? 11.176 -1.512 -18.700 1.00 95.75 336 LEU A N 1
ATOM 2774 C CA . LEU A 1 336 ? 10.205 -2.087 -19.633 1.00 95.75 336 LEU A CA 1
ATOM 2775 C C . LEU A 1 336 ? 10.089 -3.605 -19.477 1.00 95.75 336 LEU A C 1
ATOM 2777 O O . LEU A 1 336 ? 9.077 -4.192 -19.864 1.00 95.75 336 LEU A O 1
ATOM 2781 N N . HIS A 1 337 ? 11.130 -4.249 -18.950 1.00 91.38 337 HIS A N 1
ATOM 2782 C CA . HIS A 1 337 ? 11.244 -5.698 -18.901 1.00 91.38 337 HIS A CA 1
ATOM 2783 C C . HIS A 1 337 ? 12.239 -6.145 -17.826 1.00 91.38 337 HIS A C 1
ATOM 2785 O O . HIS A 1 337 ? 13.403 -5.764 -17.853 1.00 91.38 337 HIS A O 1
ATOM 2791 N N . CYS A 1 338 ? 11.816 -7.019 -16.915 1.00 83.62 338 CYS A N 1
ATOM 2792 C CA . CYS A 1 338 ? 12.703 -7.590 -15.911 1.00 83.62 338 CYS A CA 1
ATOM 2793 C C . CYS A 1 338 ? 13.623 -8.643 -16.551 1.00 83.62 338 CYS A C 1
ATOM 2795 O O . CYS A 1 338 ? 13.224 -9.788 -16.753 1.00 83.62 338 CYS A O 1
ATOM 2797 N N . ASN A 1 339 ? 14.877 -8.280 -16.840 1.00 71.25 339 ASN A N 1
ATOM 2798 C CA . ASN A 1 339 ? 15.876 -9.209 -17.389 1.00 71.25 339 ASN A CA 1
ATOM 2799 C C . ASN A 1 339 ? 16.721 -9.893 -16.290 1.00 71.25 339 ASN A C 1
ATOM 2801 O O . ASN A 1 339 ? 17.846 -10.348 -16.516 1.00 71.25 339 ASN A O 1
ATOM 2805 N N . ARG A 1 340 ? 16.245 -9.923 -15.038 1.00 64.44 340 ARG A N 1
ATOM 2806 C CA . ARG A 1 340 ? 16.976 -10.612 -13.967 1.00 64.44 340 ARG A CA 1
ATOM 2807 C C . ARG A 1 340 ? 16.756 -12.118 -14.071 1.00 64.44 340 ARG A C 1
ATOM 2809 O O . ARG A 1 340 ? 15.640 -12.589 -14.197 1.00 64.44 340 ARG A O 1
ATOM 2816 N N . SER A 1 341 ? 17.840 -12.876 -13.904 1.00 49.38 341 SER A N 1
ATOM 2817 C CA . SER A 1 341 ? 17.880 -14.347 -13.832 1.00 49.38 341 SER A CA 1
ATOM 2818 C C . SER A 1 341 ? 17.167 -14.949 -12.614 1.00 49.38 341 SER A C 1
ATOM 2820 O O . SER A 1 341 ? 17.269 -16.148 -12.358 1.00 49.38 341 SER A O 1
ATOM 2822 N N . CYS A 1 342 ? 16.470 -14.127 -11.831 1.00 51.28 342 CYS A N 1
ATOM 2823 C CA . CYS A 1 342 ? 15.481 -14.638 -10.904 1.00 51.28 342 CYS A CA 1
ATOM 2824 C C . CYS A 1 342 ? 14.315 -15.046 -11.798 1.00 51.28 342 CYS A C 1
ATOM 2826 O O . CYS A 1 342 ? 13.793 -14.199 -12.512 1.00 51.28 342 CYS A O 1
ATOM 2828 N N . SER A 1 343 ? 13.962 -16.328 -11.819 1.00 51.53 343 SER A N 1
ATOM 2829 C CA . SER A 1 343 ? 12.813 -16.890 -12.536 1.00 51.53 343 SER A CA 1
ATOM 2830 C C . SER A 1 343 ? 11.494 -16.361 -11.961 1.00 51.53 343 SER A C 1
ATOM 2832 O O . SER A 1 343 ? 10.617 -17.126 -11.563 1.00 51.53 343 SER A O 1
ATOM 2834 N N . THR A 1 344 ? 11.382 -15.044 -11.823 1.00 60.94 344 THR A N 1
ATOM 2835 C CA . THR A 1 344 ? 10.193 -14.390 -11.337 1.00 60.94 344 THR A CA 1
ATOM 2836 C C . THR A 1 344 ? 9.159 -14.513 -12.439 1.00 60.94 344 THR A C 1
ATOM 2838 O O . THR A 1 344 ? 9.437 -14.413 -13.634 1.00 60.94 344 THR A O 1
ATOM 2841 N N . ARG A 1 345 ? 7.918 -14.731 -12.027 1.00 66.50 345 ARG A N 1
ATOM 2842 C CA . ARG A 1 345 ? 6.771 -14.739 -12.940 1.00 66.50 345 ARG A CA 1
ATOM 2843 C C . ARG A 1 345 ? 6.422 -13.323 -13.425 1.00 66.50 345 ARG A C 1
ATOM 2845 O O . ARG A 1 345 ? 5.471 -13.146 -14.175 1.00 66.50 345 ARG A O 1
ATOM 2852 N N . PHE A 1 346 ? 7.189 -12.321 -12.990 1.00 71.88 346 PHE A N 1
ATOM 2853 C CA . PHE A 1 346 ? 6.985 -10.895 -13.219 1.00 71.88 346 PHE A CA 1
ATOM 2854 C C . PHE A 1 346 ? 7.999 -10.388 -14.242 1.00 71.88 346 PHE A C 1
ATOM 2856 O O . PHE A 1 346 ? 8.922 -9.638 -13.934 1.00 71.88 346 PHE A O 1
ATOM 2863 N N . LYS A 1 347 ? 7.835 -10.849 -15.480 1.00 85.75 347 LYS A N 1
ATOM 2864 C CA . LYS A 1 347 ? 8.693 -10.470 -16.607 1.00 85.75 347 LYS A CA 1
ATOM 2865 C C . LYS A 1 347 ? 8.527 -9.002 -17.006 1.00 85.75 347 LYS A C 1
ATOM 2867 O O . LYS A 1 347 ? 9.452 -8.400 -17.547 1.00 85.75 347 LYS A O 1
ATOM 2872 N N . TYR A 1 348 ? 7.363 -8.422 -16.730 1.00 91.75 348 TYR A N 1
ATOM 2873 C CA . TYR A 1 348 ? 7.033 -7.049 -17.085 1.00 91.75 348 TYR A CA 1
ATOM 2874 C C . TYR A 1 348 ? 6.551 -6.268 -15.860 1.00 91.75 348 TYR A C 1
ATOM 2876 O O . TYR A 1 348 ? 5.847 -6.835 -15.018 1.00 91.75 348 TYR A O 1
ATOM 2884 N N . PRO A 1 349 ? 6.860 -4.965 -15.785 1.00 93.12 349 PRO A N 1
ATOM 2885 C CA . PRO A 1 349 ? 6.206 -4.059 -14.850 1.00 93.12 349 PRO A CA 1
ATOM 2886 C C . PRO A 1 349 ? 4.688 -4.023 -15.073 1.00 93.12 349 PRO A C 1
ATOM 2888 O O . PRO A 1 349 ? 4.219 -4.085 -16.208 1.00 93.12 349 PRO A O 1
ATOM 2891 N N . PHE A 1 350 ? 3.894 -3.867 -14.016 1.00 93.62 350 PHE A N 1
ATOM 2892 C CA . PHE A 1 350 ? 2.433 -3.968 -14.095 1.00 93.62 350 PHE A CA 1
ATOM 2893 C C . PHE A 1 350 ? 1.767 -2.823 -14.860 1.00 93.62 350 PHE A C 1
ATOM 2895 O O . PHE A 1 350 ? 0.643 -3.010 -15.325 1.00 93.62 350 PHE A O 1
ATOM 2902 N N . PHE A 1 351 ? 2.438 -1.682 -15.061 1.00 95.50 351 PHE A N 1
ATOM 2903 C CA . PHE A 1 351 ? 1.877 -0.569 -15.836 1.00 95.50 351 PHE A CA 1
ATOM 2904 C C . PHE A 1 351 ? 1.532 -0.964 -17.283 1.00 95.50 351 PHE A C 1
ATOM 2906 O O . PHE A 1 351 ? 0.701 -0.305 -17.905 1.00 95.50 351 PHE A O 1
ATOM 2913 N N . ILE A 1 352 ? 2.123 -2.041 -17.831 1.00 95.75 352 ILE A N 1
ATOM 2914 C CA . ILE A 1 352 ? 1.821 -2.487 -19.201 1.00 95.75 352 ILE A CA 1
ATOM 2915 C C . ILE A 1 352 ? 0.361 -2.925 -19.373 1.00 95.75 352 ILE A C 1
ATOM 2917 O O . ILE A 1 352 ? -0.154 -2.884 -20.488 1.00 95.75 352 ILE A O 1
ATOM 2921 N N . LEU A 1 353 ? -0.320 -3.314 -18.288 1.00 96.44 353 LEU A N 1
ATOM 2922 C CA . LEU A 1 353 ? -1.756 -3.614 -18.308 1.00 96.44 353 LEU A CA 1
ATOM 2923 C C . LEU A 1 353 ? -2.589 -2.355 -18.585 1.00 96.44 353 LEU A C 1
ATOM 2925 O O . LEU A 1 353 ? -3.662 -2.419 -19.174 1.00 96.44 353 LEU A O 1
ATOM 2929 N N . ASP A 1 354 ? -2.053 -1.194 -18.218 1.00 97.31 354 ASP A N 1
ATOM 2930 C CA . ASP A 1 354 ? -2.689 0.113 -18.325 1.00 97.31 354 ASP A CA 1
ATOM 2931 C C . ASP A 1 354 ? -2.120 0.926 -19.495 1.00 97.31 354 ASP A C 1
ATOM 2933 O O . ASP A 1 354 ? -2.213 2.154 -19.514 1.00 97.31 354 ASP A O 1
ATOM 2937 N N . TYR A 1 355 ? -1.546 0.249 -20.499 1.00 96.81 355 TYR A N 1
ATOM 2938 C CA . TYR A 1 355 ? -0.828 0.894 -21.599 1.00 96.81 355 TYR A CA 1
ATOM 2939 C C . TYR A 1 355 ? -1.651 1.966 -22.319 1.00 96.81 355 TYR A C 1
ATOM 2941 O O . TYR A 1 355 ? -1.073 2.909 -22.837 1.00 96.81 355 TYR A O 1
ATOM 2949 N N . ARG A 1 356 ? -2.985 1.858 -22.358 1.00 97.75 356 ARG A N 1
ATOM 2950 C CA . ARG A 1 356 ? -3.870 2.821 -23.038 1.00 97.75 356 ARG A CA 1
ATOM 2951 C C . ARG A 1 356 ? -4.051 4.144 -22.293 1.00 97.75 356 ARG A C 1
ATOM 2953 O O . ARG A 1 356 ? -4.596 5.072 -22.883 1.00 97.75 356 ARG A O 1
ATOM 2960 N N . LYS A 1 357 ? -3.650 4.240 -21.021 1.00 98.19 357 LYS A N 1
ATOM 2961 C CA . LYS A 1 357 ? -3.759 5.491 -20.265 1.00 98.19 357 LYS A CA 1
ATOM 2962 C C . LYS A 1 357 ? -2.884 6.568 -20.904 1.00 98.19 357 LYS A C 1
ATOM 2964 O O . LYS A 1 357 ? -1.730 6.316 -21.248 1.00 98.19 357 LYS A O 1
ATOM 2969 N N . GLU A 1 358 ? -3.420 7.779 -21.013 1.00 98.19 358 GLU A N 1
ATOM 2970 C CA . GLU A 1 358 ? -2.738 8.920 -21.635 1.00 98.19 358 GLU A CA 1
ATOM 2971 C C . GLU A 1 358 ? -1.382 9.207 -20.977 1.00 98.19 358 GLU A C 1
ATOM 2973 O O . GLU A 1 358 ? -0.371 9.330 -21.664 1.00 98.19 358 GLU A O 1
ATOM 2978 N N . CYS A 1 359 ? -1.323 9.205 -19.642 1.00 97.62 359 CYS A N 1
ATOM 2979 C CA . CYS A 1 359 ? -0.085 9.444 -18.900 1.00 97.62 359 CYS A CA 1
ATOM 2980 C C . CYS A 1 359 ? 1.031 8.447 -19.261 1.00 97.62 359 CYS A C 1
ATOM 2982 O O . CYS A 1 359 ? 2.185 8.864 -19.411 1.00 97.62 359 CYS A O 1
ATOM 2984 N N . VAL A 1 360 ? 0.677 7.168 -19.446 1.00 98.06 360 VAL A N 1
ATOM 2985 C CA . VAL A 1 360 ? 1.580 6.082 -19.853 1.00 98.06 360 VAL A CA 1
ATOM 2986 C C . VAL A 1 360 ? 2.001 6.247 -21.310 1.00 98.06 360 VAL A C 1
ATOM 2988 O O . VAL A 1 360 ? 3.186 6.135 -21.615 1.00 98.06 360 VAL A O 1
ATOM 2991 N N . GLN A 1 361 ? 1.062 6.553 -22.210 1.00 98.50 361 GLN A N 1
ATOM 2992 C CA . GLN A 1 361 ? 1.361 6.800 -23.625 1.00 98.50 361 GLN A CA 1
ATOM 2993 C C . GLN A 1 361 ? 2.367 7.944 -23.789 1.00 98.50 361 GLN A C 1
ATOM 2995 O O . GLN A 1 361 ? 3.383 7.754 -24.456 1.00 98.50 361 GLN A O 1
ATOM 3000 N N . CYS A 1 362 ? 2.140 9.070 -23.108 1.00 98.38 362 CYS A N 1
ATOM 3001 C CA . CYS A 1 362 ? 3.047 10.215 -23.122 1.00 98.38 362 CYS A CA 1
ATOM 3002 C C . CYS A 1 362 ? 4.435 9.858 -22.565 1.00 98.38 362 CYS A C 1
ATOM 3004 O O . CYS A 1 362 ? 5.444 10.210 -23.166 1.00 98.38 362 CYS A O 1
ATOM 3006 N N . ALA A 1 363 ? 4.510 9.106 -21.458 1.00 98.38 363 ALA A N 1
ATOM 3007 C CA . ALA A 1 363 ? 5.795 8.688 -20.888 1.00 98.38 363 ALA A CA 1
ATOM 3008 C C . ALA A 1 363 ? 6.582 7.772 -21.841 1.00 98.38 363 ALA A C 1
ATOM 3010 O O . ALA A 1 363 ? 7.801 7.891 -21.963 1.00 98.38 363 ALA A O 1
ATOM 3011 N N . LEU A 1 364 ? 5.893 6.874 -22.553 1.00 98.56 364 LEU A N 1
ATOM 3012 C CA . LEU A 1 364 ? 6.513 6.016 -23.562 1.00 98.56 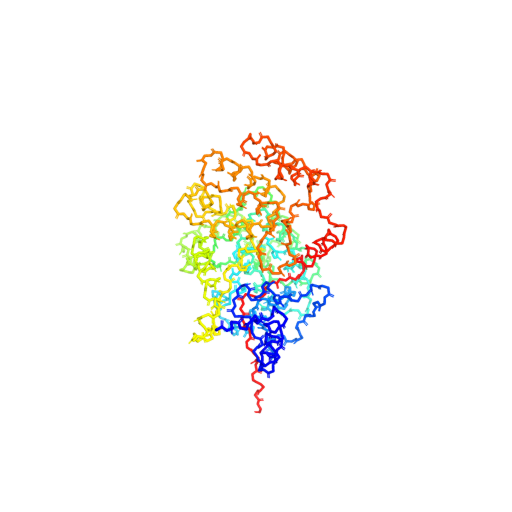364 LEU A CA 1
ATOM 3013 C C . LEU A 1 364 ? 6.959 6.809 -24.799 1.00 98.56 364 LEU A C 1
ATOM 3015 O O . LEU A 1 364 ? 7.986 6.469 -25.382 1.00 98.56 364 LEU A O 1
ATOM 3019 N N . ASP A 1 365 ? 6.233 7.856 -25.196 1.00 98.44 365 ASP A N 1
ATOM 3020 C CA . ASP A 1 365 ? 6.655 8.751 -26.280 1.00 98.44 365 ASP A CA 1
ATOM 3021 C C . ASP A 1 365 ? 7.936 9.507 -25.936 1.00 98.44 365 ASP A C 1
ATOM 3023 O O . ASP A 1 365 ? 8.870 9.525 -26.739 1.00 98.44 365 ASP A O 1
ATOM 3027 N N . GLU A 1 366 ? 8.027 10.044 -24.721 1.00 97.75 366 GLU A N 1
ATOM 3028 C CA . GLU A 1 366 ? 9.247 10.677 -24.214 1.00 97.75 366 GLU A CA 1
ATOM 3029 C C . GLU A 1 366 ? 10.420 9.684 -24.175 1.00 97.75 366 GLU A C 1
ATOM 3031 O O . GLU A 1 366 ? 11.512 9.992 -24.657 1.00 97.75 366 GLU A O 1
ATOM 3036 N N . PHE A 1 367 ? 10.183 8.456 -23.700 1.00 98.25 367 PHE A N 1
ATOM 3037 C CA . PHE A 1 367 ? 11.183 7.385 -23.702 1.00 98.25 367 PHE A CA 1
ATOM 3038 C C . PHE A 1 367 ? 11.677 7.056 -25.124 1.00 98.25 367 PHE A C 1
ATOM 3040 O O . PHE A 1 367 ? 12.878 6.917 -25.358 1.00 98.25 367 PHE A O 1
ATOM 3047 N N . ILE A 1 368 ? 10.771 6.960 -26.106 1.00 98.38 368 ILE A N 1
ATOM 3048 C CA . ILE A 1 368 ? 11.108 6.683 -27.515 1.00 98.38 368 ILE A CA 1
ATOM 3049 C C . ILE A 1 368 ? 11.877 7.851 -28.152 1.00 98.38 368 ILE A C 1
ATOM 3051 O O . ILE A 1 368 ? 12.766 7.623 -28.984 1.00 98.38 368 ILE A O 1
ATOM 3055 N N . ALA A 1 369 ? 11.545 9.086 -27.773 1.00 97.50 369 ALA A N 1
ATOM 3056 C CA . ALA A 1 369 ? 12.142 10.300 -28.316 1.00 97.50 369 ALA A CA 1
ATOM 3057 C C . ALA A 1 369 ? 13.613 10.493 -27.909 1.00 97.50 369 ALA A C 1
ATOM 3059 O O . ALA A 1 369 ? 14.330 11.217 -28.600 1.00 97.50 369 ALA A O 1
ATOM 3060 N N . LEU A 1 370 ? 14.095 9.817 -26.856 1.00 96.62 370 LEU A N 1
ATOM 3061 C CA . LEU A 1 370 ? 15.490 9.902 -26.410 1.00 96.62 370 LEU A CA 1
ATOM 3062 C C . LEU A 1 370 ? 16.475 9.561 -27.550 1.00 96.62 370 LEU A C 1
ATOM 3064 O O . LEU A 1 370 ? 16.507 8.413 -28.013 1.00 96.62 370 LEU A O 1
ATOM 3068 N N . PRO A 1 371 ? 17.314 10.509 -28.019 1.00 92.75 371 PRO A N 1
ATOM 3069 C CA . PRO A 1 371 ? 18.162 10.292 -29.194 1.00 92.75 371 PRO A CA 1
ATOM 3070 C C . PRO A 1 371 ? 19.198 9.180 -29.007 1.00 92.75 371 PRO A C 1
ATOM 3072 O O . PRO A 1 371 ? 19.433 8.397 -29.923 1.00 92.75 371 PRO A O 1
ATOM 3075 N N . THR A 1 372 ? 19.773 9.082 -27.808 1.00 94.44 372 THR A N 1
ATOM 3076 C CA . THR A 1 372 ? 20.854 8.148 -27.452 1.00 94.44 372 THR A CA 1
ATOM 3077 C C . THR A 1 372 ? 20.369 6.735 -27.127 1.00 94.44 372 THR A C 1
ATOM 3079 O O . THR A 1 372 ? 21.182 5.822 -26.985 1.00 94.44 372 THR A O 1
ATOM 3082 N N . LEU A 1 373 ? 19.053 6.529 -27.028 1.00 96.50 373 LEU A N 1
ATOM 3083 C CA . LEU A 1 373 ? 18.491 5.244 -26.645 1.00 96.50 373 LEU A CA 1
ATOM 3084 C C . LEU A 1 373 ? 18.592 4.220 -27.800 1.00 96.50 373 LEU A C 1
ATOM 3086 O O . LEU A 1 373 ? 18.189 4.528 -28.928 1.00 96.50 373 LEU A O 1
ATOM 3090 N N . PRO A 1 374 ? 19.062 2.982 -27.550 1.00 97.06 374 PRO A N 1
ATOM 3091 C CA . PRO A 1 374 ? 19.145 1.946 -28.577 1.00 97.06 374 PRO A CA 1
ATOM 3092 C C . PRO A 1 374 ? 17.804 1.643 -29.255 1.00 97.06 374 PRO A C 1
ATOM 3094 O O . PRO A 1 374 ? 16.763 1.558 -28.599 1.00 97.06 374 PRO A O 1
ATOM 3097 N N . CYS A 1 375 ? 17.839 1.372 -30.566 1.00 96.88 375 CYS A N 1
ATOM 3098 C CA . CYS A 1 375 ? 16.639 1.064 -31.354 1.00 96.88 375 CYS A CA 1
ATOM 3099 C C . CYS A 1 375 ? 15.835 -0.110 -30.776 1.00 96.88 375 CYS A C 1
ATOM 3101 O O . CYS A 1 375 ? 14.611 -0.050 -30.751 1.00 96.88 375 CYS A O 1
ATOM 3103 N N . GLY A 1 376 ? 16.503 -1.142 -30.247 1.00 96.94 376 GLY A N 1
ATOM 3104 C CA . GLY A 1 376 ? 15.829 -2.285 -29.621 1.00 96.94 376 GLY A CA 1
ATOM 3105 C C . GLY A 1 376 ? 14.913 -1.890 -28.455 1.00 96.94 376 GLY A C 1
ATOM 3106 O O . GLY A 1 376 ? 13.785 -2.371 -28.379 1.00 96.94 376 GLY A O 1
ATOM 3107 N N . LEU A 1 377 ? 15.347 -0.954 -27.601 1.00 97.12 377 LEU A N 1
ATOM 3108 C CA . LEU A 1 377 ? 14.535 -0.458 -26.483 1.00 97.12 377 LEU A CA 1
ATOM 3109 C C . LEU A 1 377 ? 13.378 0.421 -26.967 1.00 97.12 377 LEU A C 1
ATOM 3111 O O . LEU A 1 377 ? 12.264 0.308 -26.456 1.00 97.12 377 LEU A O 1
ATOM 3115 N N . LYS A 1 378 ? 13.602 1.236 -28.006 1.00 98.19 378 LYS A N 1
ATOM 3116 C CA . LYS A 1 378 ? 12.524 2.002 -28.654 1.00 98.19 378 LYS A CA 1
ATOM 3117 C C . LYS A 1 378 ? 11.448 1.076 -29.220 1.00 98.19 378 LYS A C 1
ATOM 3119 O O . LYS A 1 378 ? 10.261 1.332 -29.040 1.00 98.19 378 LYS A O 1
ATOM 3124 N N . GLU A 1 379 ? 11.844 -0.021 -29.859 1.00 98.19 379 GLU A N 1
ATOM 3125 C CA . GLU A 1 379 ? 10.904 -1.022 -30.370 1.00 98.19 379 GLU A CA 1
ATOM 3126 C C . GLU A 1 379 ? 10.146 -1.745 -29.248 1.00 98.19 379 GLU A C 1
ATOM 3128 O O . GLU A 1 379 ? 8.950 -2.002 -29.389 1.00 98.19 379 GLU A O 1
ATOM 3133 N N . MET A 1 380 ? 10.782 -2.024 -28.104 1.00 97.44 380 MET A N 1
ATOM 3134 C CA . MET A 1 380 ? 10.076 -2.549 -26.927 1.00 97.44 380 MET A CA 1
ATOM 3135 C C . MET A 1 380 ? 9.011 -1.574 -26.417 1.00 97.44 380 MET A C 1
ATOM 3137 O O . MET A 1 380 ? 7.865 -1.980 -26.222 1.00 97.44 380 MET A O 1
ATOM 3141 N N . ALA A 1 381 ? 9.345 -0.289 -26.277 1.00 97.94 381 ALA A N 1
ATOM 3142 C CA . ALA A 1 381 ? 8.388 0.738 -25.867 1.00 97.94 381 ALA A CA 1
ATOM 3143 C C . ALA A 1 381 ? 7.211 0.854 -26.854 1.00 97.94 381 ALA A C 1
ATOM 3145 O O . ALA A 1 381 ? 6.053 0.851 -26.436 1.00 97.94 381 ALA A O 1
ATOM 3146 N N . LYS A 1 382 ? 7.468 0.843 -28.171 1.00 98.38 382 LYS A N 1
ATOM 3147 C CA . LYS A 1 382 ? 6.411 0.827 -29.206 1.00 98.38 382 LYS A CA 1
ATOM 3148 C C . LYS A 1 382 ? 5.504 -0.405 -29.103 1.00 98.38 382 LYS A C 1
ATOM 3150 O O . LYS A 1 382 ? 4.287 -0.305 -29.285 1.00 98.38 382 LYS A O 1
ATOM 3155 N N . LYS A 1 383 ? 6.067 -1.576 -28.787 1.00 98.06 383 LYS A N 1
ATOM 3156 C CA . LYS A 1 383 ? 5.279 -2.790 -28.531 1.00 98.06 383 LYS A CA 1
ATOM 3157 C C . LYS A 1 383 ? 4.401 -2.642 -27.288 1.00 98.06 383 LYS A C 1
ATOM 3159 O O . LYS A 1 383 ? 3.251 -3.061 -27.343 1.00 98.06 383 LYS A O 1
ATOM 3164 N N . ILE A 1 384 ? 4.875 -2.005 -26.214 1.00 97.06 384 ILE A N 1
ATOM 3165 C CA . ILE A 1 384 ? 4.032 -1.699 -25.040 1.00 97.06 384 ILE A CA 1
ATOM 3166 C C . ILE A 1 384 ? 2.904 -0.747 -25.432 1.00 97.06 384 ILE A C 1
ATOM 3168 O O . ILE A 1 384 ? 1.745 -1.056 -25.171 1.00 97.06 384 ILE A O 1
ATOM 3172 N N . LYS A 1 385 ? 3.211 0.352 -26.139 1.00 97.69 385 LYS A N 1
ATOM 3173 C CA . LYS A 1 385 ? 2.203 1.333 -26.586 1.00 97.69 385 LYS A CA 1
ATOM 3174 C C . LYS A 1 385 ? 1.052 0.702 -27.369 1.00 97.69 385 LYS A C 1
ATOM 3176 O O . LYS A 1 385 ? -0.063 1.212 -27.332 1.00 97.69 385 LYS A O 1
ATOM 3181 N N . THR A 1 386 ? 1.324 -0.389 -28.082 1.00 97.25 386 THR A N 1
ATOM 3182 C CA . THR A 1 386 ? 0.344 -1.110 -28.905 1.00 97.25 386 THR A CA 1
ATOM 3183 C C . THR A 1 386 ? -0.240 -2.354 -28.229 1.00 97.25 386 THR A C 1
ATOM 3185 O O . THR A 1 386 ? -1.066 -3.028 -28.843 1.00 97.25 386 THR A O 1
ATOM 3188 N N . GLY A 1 387 ? 0.152 -2.666 -26.988 1.00 95.56 387 GLY A N 1
ATOM 3189 C CA . GLY A 1 387 ? -0.303 -3.854 -26.257 1.00 95.56 387 GLY A CA 1
ATOM 3190 C C . GLY A 1 387 ? 0.240 -5.177 -26.813 1.00 95.56 387 GLY A C 1
ATOM 3191 O O . GLY A 1 387 ? -0.417 -6.203 -26.697 1.00 95.56 387 GLY A O 1
ATOM 3192 N N . LYS A 1 388 ? 1.409 -5.156 -27.466 1.00 95.88 388 LYS A N 1
ATOM 3193 C CA . LYS A 1 388 ? 2.012 -6.301 -28.178 1.00 95.88 388 LYS A CA 1
ATOM 3194 C C . LYS A 1 388 ? 3.312 -6.821 -27.554 1.00 95.88 388 LYS A C 1
ATOM 3196 O O . LYS A 1 388 ? 3.950 -7.693 -28.142 1.00 95.88 388 LYS A O 1
ATOM 3201 N N . LEU A 1 389 ? 3.774 -6.252 -26.435 1.00 92.88 389 LEU A N 1
ATOM 3202 C CA . LEU A 1 389 ? 5.036 -6.688 -25.817 1.00 92.88 389 LEU A CA 1
ATOM 3203 C C . LEU A 1 389 ? 4.899 -8.040 -25.100 1.00 92.88 389 LEU A C 1
ATOM 3205 O O . LEU A 1 389 ? 5.811 -8.862 -25.185 1.00 92.88 389 LEU A O 1
ATOM 3209 N N . ALA A 1 390 ? 3.788 -8.239 -24.392 1.00 91.12 390 ALA A N 1
ATOM 3210 C CA . ALA A 1 390 ? 3.475 -9.467 -23.673 1.00 91.12 390 ALA A CA 1
ATOM 3211 C C . ALA A 1 390 ? 2.514 -10.339 -24.489 1.00 91.12 390 ALA A C 1
ATOM 3213 O O . ALA A 1 390 ? 1.705 -9.840 -25.275 1.00 91.12 390 ALA A O 1
ATOM 3214 N N . THR A 1 391 ? 2.613 -11.648 -24.297 1.00 92.81 391 THR A N 1
ATOM 3215 C CA . THR A 1 391 ? 1.659 -12.625 -24.833 1.00 92.81 391 THR A CA 1
ATOM 3216 C C . THR A 1 391 ? 0.294 -12.494 -24.141 1.00 92.81 391 THR A C 1
ATOM 3218 O O . THR A 1 391 ? 0.229 -12.021 -23.001 1.00 92.81 391 THR A O 1
ATOM 3221 N N . PRO A 1 392 ? -0.811 -12.924 -24.780 1.00 93.44 392 PRO A N 1
ATOM 3222 C CA . PRO A 1 392 ? -2.126 -12.948 -24.138 1.00 93.44 392 PRO A CA 1
ATOM 3223 C C . PRO A 1 392 ? -2.133 -13.706 -22.802 1.00 93.44 392 PRO A C 1
ATOM 3225 O O . PRO A 1 392 ? -2.754 -13.259 -21.841 1.00 93.44 392 PRO A O 1
ATOM 3228 N N . GLU A 1 393 ? -1.404 -14.818 -22.706 1.00 91.88 393 GLU A N 1
ATOM 3229 C CA . GLU A 1 393 ? -1.306 -15.631 -21.492 1.00 91.88 393 GLU A CA 1
ATOM 3230 C C . GLU A 1 393 ? -0.586 -14.893 -20.354 1.00 91.88 393 GLU A C 1
ATOM 3232 O O . GLU A 1 393 ? -1.010 -14.982 -19.199 1.00 91.88 393 GLU A O 1
ATOM 3237 N N . GLU A 1 394 ? 0.479 -14.147 -20.670 1.00 91.50 394 GLU A N 1
ATOM 3238 C CA . GLU A 1 394 ? 1.195 -13.301 -19.707 1.00 91.50 394 GLU A CA 1
ATOM 3239 C C . GLU A 1 394 ? 0.294 -12.160 -19.202 1.00 91.50 394 GLU A C 1
ATOM 3241 O O . GLU A 1 394 ? 0.247 -11.919 -17.995 1.00 91.50 394 GLU A O 1
ATOM 3246 N N . ILE A 1 395 ? -0.478 -11.513 -20.088 1.00 92.75 395 ILE A N 1
ATOM 3247 C CA . ILE A 1 395 ? -1.443 -10.465 -19.708 1.00 92.75 395 ILE A CA 1
ATOM 3248 C C . ILE A 1 395 ? -2.509 -11.025 -18.762 1.00 92.75 395 ILE A C 1
ATOM 3250 O O . ILE A 1 395 ? -2.678 -10.503 -17.660 1.00 92.75 395 ILE A O 1
ATOM 3254 N N . VAL A 1 396 ? -3.159 -12.134 -19.132 1.00 93.56 396 VAL A N 1
ATOM 3255 C CA . VAL A 1 396 ? -4.176 -12.792 -18.292 1.00 93.56 396 VAL A CA 1
ATOM 3256 C C . VAL A 1 396 ? -3.593 -13.199 -16.937 1.00 93.56 396 VAL A C 1
ATOM 3258 O O . VAL A 1 396 ? -4.250 -13.073 -15.901 1.00 93.56 396 VAL A O 1
ATOM 3261 N N . TYR A 1 397 ? -2.349 -13.688 -16.913 1.00 91.81 397 TYR A N 1
ATOM 3262 C CA . TYR A 1 397 ? -1.674 -14.012 -15.662 1.00 91.81 397 TYR A CA 1
ATOM 3263 C C . TYR A 1 397 ? -1.506 -12.771 -14.775 1.00 91.81 397 TYR A C 1
ATOM 3265 O O . TYR A 1 397 ? -1.877 -12.829 -13.601 1.00 91.81 397 TYR A O 1
ATOM 3273 N N . MET A 1 398 ? -0.981 -11.669 -15.321 1.00 91.75 398 MET A N 1
ATOM 3274 C CA . MET A 1 398 ? -0.735 -10.427 -14.582 1.00 91.75 398 MET A CA 1
ATOM 3275 C C . MET A 1 398 ? -2.035 -9.778 -14.087 1.00 91.75 398 MET A C 1
ATOM 3277 O O . MET A 1 398 ? -2.089 -9.343 -12.938 1.00 91.75 398 MET A O 1
ATOM 3281 N N . GLU A 1 399 ? -3.097 -9.763 -14.895 1.00 94.12 399 GLU A N 1
ATOM 3282 C CA . GLU A 1 399 ? -4.424 -9.285 -14.479 1.00 94.12 399 GLU A CA 1
ATOM 3283 C C . GLU A 1 399 ? -4.970 -10.102 -13.304 1.00 94.12 399 GLU A C 1
ATOM 3285 O O . GLU A 1 399 ? -5.410 -9.544 -12.295 1.00 94.12 399 GLU A O 1
ATOM 3290 N N . GLY A 1 400 ? -4.891 -11.433 -13.396 1.00 94.69 400 GLY A N 1
ATOM 3291 C CA . GLY A 1 400 ? -5.326 -12.306 -12.311 1.00 94.69 400 GLY A CA 1
ATOM 3292 C C . GLY A 1 400 ? -4.473 -12.157 -11.049 1.00 94.69 400 GLY A C 1
ATOM 3293 O O . GLY A 1 400 ? -5.026 -12.171 -9.953 1.00 94.69 400 GLY A O 1
ATOM 3294 N N . TYR A 1 401 ? -3.161 -11.926 -11.176 1.00 92.38 401 TYR A N 1
ATOM 3295 C CA . TYR A 1 401 ? -2.300 -11.633 -10.027 1.00 92.38 401 TYR A CA 1
ATOM 3296 C C . TYR A 1 401 ? -2.657 -10.292 -9.372 1.00 92.38 401 TYR A C 1
ATOM 3298 O O . TYR A 1 401 ? -2.785 -10.226 -8.151 1.00 92.38 401 TYR A O 1
ATOM 3306 N N . ARG A 1 402 ? -2.875 -9.233 -10.165 1.00 91.50 402 ARG A N 1
ATOM 3307 C CA . ARG A 1 402 ? -3.318 -7.924 -9.657 1.00 91.50 402 ARG A CA 1
ATOM 3308 C C . ARG A 1 402 ? -4.608 -8.076 -8.848 1.00 91.50 402 ARG A C 1
ATOM 3310 O O . ARG A 1 402 ? -4.667 -7.601 -7.721 1.00 91.50 402 ARG A O 1
ATOM 3317 N N . LYS A 1 403 ? -5.590 -8.813 -9.380 1.00 94.19 403 LYS A N 1
ATOM 3318 C CA . LYS A 1 403 ? -6.856 -9.114 -8.693 1.00 94.19 403 LYS A CA 1
ATOM 3319 C C . LYS A 1 403 ? -6.664 -9.967 -7.435 1.00 94.19 403 LYS A C 1
ATOM 3321 O O . LYS A 1 403 ? -7.291 -9.713 -6.412 1.00 94.19 403 LYS A O 1
ATOM 3326 N N . PHE A 1 404 ? -5.787 -10.968 -7.480 1.00 94.19 404 PHE A N 1
ATOM 3327 C CA . PHE A 1 404 ? -5.437 -11.782 -6.313 1.00 94.19 404 PHE A CA 1
ATOM 3328 C C . PHE A 1 404 ? -4.914 -10.907 -5.161 1.00 94.19 404 PHE A C 1
ATOM 3330 O O . PHE A 1 404 ? -5.376 -11.030 -4.027 1.00 94.19 404 PHE A O 1
ATOM 3337 N N . ARG A 1 405 ? -4.036 -9.944 -5.468 1.00 92.50 405 ARG A N 1
ATOM 3338 C CA . ARG A 1 405 ? -3.465 -8.995 -4.498 1.00 92.50 405 ARG A CA 1
ATOM 3339 C C . ARG A 1 405 ? -4.444 -7.952 -3.951 1.00 92.50 405 ARG A C 1
ATOM 3341 O O . ARG A 1 405 ? -4.097 -7.264 -2.998 1.00 92.50 405 ARG A O 1
ATOM 3348 N N . GLU A 1 406 ? -5.664 -7.850 -4.482 1.00 93.00 406 GLU A N 1
ATOM 3349 C CA . GLU A 1 406 ? -6.721 -7.017 -3.880 1.00 93.00 406 GLU A CA 1
ATOM 3350 C C . GLU A 1 406 ? -7.275 -7.624 -2.582 1.00 93.00 406 GLU A C 1
ATOM 3352 O O . GLU A 1 406 ? -7.851 -6.908 -1.762 1.00 93.00 406 GLU A O 1
ATOM 3357 N N . THR A 1 407 ? -7.115 -8.938 -2.404 1.00 93.75 407 THR A N 1
ATOM 3358 C CA . THR A 1 407 ? -7.687 -9.710 -1.286 1.00 93.75 407 THR A CA 1
ATOM 3359 C C . THR A 1 407 ? -6.640 -10.484 -0.490 1.00 93.75 407 THR A C 1
ATOM 3361 O O . THR A 1 407 ? -6.866 -10.753 0.689 1.00 93.75 407 THR A O 1
ATOM 3364 N N . HIS A 1 408 ? -5.498 -10.806 -1.104 1.00 94.56 408 HIS A N 1
ATOM 3365 C CA . HIS A 1 408 ? -4.416 -11.567 -0.490 1.00 94.56 408 HIS A CA 1
ATOM 3366 C C . HIS A 1 408 ? -3.182 -10.692 -0.260 1.00 94.56 408 HIS A C 1
ATOM 3368 O O . HIS A 1 408 ? -2.638 -10.079 -1.179 1.00 94.56 408 HIS A O 1
ATOM 3374 N N . PHE A 1 409 ? -2.708 -10.697 0.978 1.00 94.38 409 PHE A N 1
ATOM 3375 C CA . PHE A 1 409 ? -1.636 -9.863 1.496 1.00 94.38 409 PHE A CA 1
ATOM 3376 C C . PHE A 1 409 ? -0.464 -10.720 1.937 1.00 94.38 409 PHE A C 1
ATOM 3378 O O . PHE A 1 409 ? -0.655 -11.775 2.533 1.00 94.38 409 PHE A O 1
ATOM 3385 N N . THR A 1 410 ? 0.753 -10.248 1.707 1.00 91.88 410 THR A N 1
ATOM 3386 C CA . THR A 1 410 ? 1.947 -10.917 2.227 1.00 91.88 410 THR A CA 1
ATOM 3387 C C . THR A 1 410 ? 1.990 -10.801 3.746 1.00 91.88 410 THR A C 1
ATOM 3389 O O . THR A 1 410 ? 1.824 -9.706 4.287 1.00 91.88 410 THR A O 1
ATOM 3392 N N . LEU A 1 411 ? 2.221 -11.917 4.432 1.00 90.88 411 LEU A N 1
ATOM 3393 C CA . LEU A 1 411 ? 2.593 -11.944 5.842 1.00 90.88 411 LEU A CA 1
ATOM 3394 C C . LEU A 1 411 ? 4.072 -11.549 5.979 1.00 90.88 411 LEU A C 1
ATOM 3396 O O . LEU A 1 411 ? 4.923 -12.142 5.314 1.00 90.88 411 LEU A O 1
ATOM 3400 N N . TYR A 1 412 ? 4.397 -10.559 6.805 1.00 88.75 412 TYR A N 1
ATOM 3401 C CA . TYR A 1 412 ? 5.770 -10.040 6.905 1.00 88.75 412 TYR A CA 1
ATOM 3402 C C . TYR A 1 412 ? 6.598 -10.678 8.015 1.00 88.75 412 TYR A C 1
ATOM 3404 O O . TYR A 1 412 ? 7.810 -10.486 8.052 1.00 88.75 412 TYR A O 1
ATOM 3412 N N . GLU A 1 413 ? 5.980 -11.493 8.864 1.00 86.88 413 GLU A N 1
ATOM 3413 C CA . GLU A 1 413 ? 6.678 -12.250 9.896 1.00 86.88 413 GLU A CA 1
ATOM 3414 C C . GLU A 1 413 ? 6.271 -13.725 9.925 1.00 86.88 413 GLU A C 1
ATOM 3416 O O . GLU A 1 413 ? 5.211 -14.118 9.447 1.00 86.88 413 GLU A O 1
ATOM 3421 N N . THR A 1 414 ? 7.122 -14.570 10.505 1.00 86.25 414 THR A N 1
ATOM 3422 C CA . THR A 1 414 ? 6.764 -15.968 10.762 1.00 86.25 414 THR A CA 1
ATOM 3423 C C . THR A 1 414 ? 5.997 -16.075 12.078 1.00 86.25 414 THR A C 1
ATOM 3425 O O . THR A 1 414 ? 6.474 -15.653 13.135 1.00 86.25 414 THR A O 1
ATOM 3428 N N . ILE A 1 415 ? 4.825 -16.702 12.020 1.00 87.12 415 ILE A N 1
ATOM 3429 C CA . ILE A 1 415 ? 4.038 -17.130 13.172 1.00 87.12 415 ILE A CA 1
ATOM 3430 C C . ILE A 1 415 ? 4.411 -18.583 13.483 1.00 87.12 415 ILE A C 1
ATOM 3432 O O . ILE A 1 415 ? 4.146 -19.464 12.661 1.00 87.12 415 ILE A O 1
ATOM 3436 N N . PRO A 1 416 ? 5.039 -18.871 14.634 1.00 84.00 416 PRO A N 1
ATOM 3437 C CA . PRO A 1 416 ? 5.361 -20.243 14.997 1.00 84.00 416 PRO A CA 1
ATOM 3438 C C . PRO A 1 416 ? 4.080 -21.029 15.339 1.00 84.00 416 PRO A C 1
ATOM 3440 O O . PRO A 1 416 ? 3.153 -20.452 15.915 1.00 84.00 416 PRO A O 1
ATOM 3443 N N . PRO A 1 417 ? 4.030 -22.345 15.062 1.00 84.38 417 PRO A N 1
ATOM 3444 C CA . PRO A 1 417 ? 2.938 -23.194 15.524 1.00 84.38 417 PRO A CA 1
ATOM 3445 C C . PRO A 1 417 ? 2.828 -23.142 17.049 1.00 84.38 417 PRO A C 1
ATOM 3447 O O . PRO A 1 417 ? 3.837 -23.232 17.762 1.00 84.38 417 PRO A O 1
ATOM 3450 N N . ARG A 1 418 ? 1.608 -23.042 17.582 1.00 79.75 418 ARG A N 1
ATOM 3451 C CA . ARG A 1 418 ? 1.407 -23.159 19.029 1.00 79.75 418 ARG A CA 1
ATOM 3452 C C . ARG A 1 418 ? 1.574 -24.623 19.416 1.00 79.75 418 ARG A C 1
ATOM 3454 O O . ARG A 1 418 ? 0.827 -25.483 18.953 1.00 79.75 418 ARG A O 1
ATOM 3461 N N . LYS A 1 419 ? 2.546 -24.921 20.288 1.00 67.12 419 LYS A N 1
ATOM 3462 C CA . LYS A 1 419 ? 2.630 -26.248 20.913 1.00 67.12 419 LYS A CA 1
ATOM 3463 C C . LYS A 1 419 ? 1.299 -26.496 21.615 1.00 67.12 419 LYS A C 1
ATOM 3465 O O . LYS A 1 419 ? 0.940 -25.731 22.509 1.00 67.12 419 LYS A O 1
ATOM 3470 N N . ARG A 1 420 ? 0.562 -27.531 21.197 1.00 56.50 420 ARG A N 1
ATOM 3471 C CA . ARG A 1 420 ? -0.596 -27.999 21.959 1.00 56.50 420 ARG A CA 1
ATOM 3472 C C . ARG A 1 420 ? -0.082 -28.317 23.357 1.00 56.50 420 ARG A C 1
ATOM 3474 O O . ARG A 1 420 ? 0.836 -29.123 23.493 1.00 56.50 420 ARG A O 1
ATOM 3481 N N . SER A 1 421 ? -0.600 -27.623 24.362 1.00 50.66 421 SER A N 1
ATOM 3482 C CA . SER A 1 421 ? -0.408 -28.007 25.754 1.00 50.66 421 SER A CA 1
ATOM 3483 C C . SER A 1 421 ? -0.982 -29.418 25.876 1.00 50.66 421 SER A C 1
ATOM 3485 O O . SER A 1 421 ? -2.194 -29.579 25.735 1.00 50.66 421 SER A O 1
ATOM 3487 N N . CYS A 1 422 ? -0.115 -30.425 25.977 1.00 38.16 422 CYS A N 1
ATOM 3488 C CA . CYS A 1 422 ? -0.533 -31.797 26.248 1.00 38.16 422 CYS A CA 1
ATOM 3489 C C . CYS A 1 422 ? -1.088 -31.912 27.664 1.00 38.16 422 CYS A C 1
ATOM 3491 O O . CYS A 1 422 ? -0.526 -31.236 28.560 1.00 38.16 422 CYS A O 1
#

Radius of gyration: 24.76 Å; chains: 1; bounding box: 77×58×59 Å